Protein 3IRP (pdb70)

Solvent-accessible surface area: 19214 Å² total; per-residue (Å²): 118,68,97,43,125,63,0,28,128,41,3,112,6,90,20,49,25,41,17,45,27,28,0,114,168,134,100,24,0,38,10,60,129,76,2,49,0,57,0,80,1,79,5,51,8,71,92,60,1,74,24,3,2,50,0,28,0,58,1,27,126,35,0,4,1,20,41,12,60,80,96,35,40,7,108,30,4,91,37,115,125,37,47,2,6,0,48,8,43,36,63,88,96,85,14,27,0,87,1,19,3,2,37,18,11,82,94,85,113,104,10,149,29,76,29,60,17,76,0,25,2,54,12,87,80,0,28,67,31,144,50,63,5,71,1,32,5,36,0,0,44,45,119,61,88,83,107,5,51,0,20,2,36,24,115,101,38,13,6,5,6,11,11,12,44,3,24,51,80,59,0,4,0,0,0,0,0,0,13,55,60,26,111,1,38,29,0,96,0,92,0,22,26,118,4,3,81,3,82,28,66,117,26,6,48,1,9,87,0,125,79,68,102,47,9,52,31,0,2,6,8,59,23,98,107,17,95,43,42,193,145,40,149,16,114,43,47,132,90,6,5,0,38,0,44,25,26,112,8,13,69,44,0,14,0,0,57,0,52,0,44,4,50,94,137,46,76,20,115,0,26,2,81,0,48,0,34,6,16,29,101,154,124,109,148,35,77,115,54,44,56,9,74,21,114,8,42,50,45,89,16,16,13,67,6,2,5,10,8,44,0,2,58,2,128,84,84,45,0,32,50,84,30,82,143,5,43,1,56,53,12,43,0,10,1,2,8,87,53,13,0,62,16,25,23,27,79,4,73,155,72,0,89,10,89,13,104,75,21,27,40,29,89,16,18,0,24,3,70,36,39,175,47,78,56,19,9,101,32,94,48,49,91,101,92,97,2,0,19,2,56,137,53,145,57,86,64,3,4,109,10,76,3,110,26,38,115,120,107,79,16,9,0,0,2,16,79,136

B-factor: mean 11.66, std 6.77, range [3.18, 52.58]

Nearest PDB structures (foldseek):
  3irp-assembly1_X  TM=1.002E+00  e=0.000E+00  Staphylococcus saprophyticus subsp. saprophyticus ATCC 15305 = NCTC 7292
  3is0-assembly1_X  TM=9.645E-01  e=7.278E-85  Staphylococcus saprophyticus subsp. saprophyticus ATCC 15305 = NCTC 7292
  3is1-assembly1_X  TM=9.670E-01  e=1.333E-84  Staphylococcus saprophyticus subsp. saprophyticus ATCC 15305 = NCTC 7292
  6lxh-assembly1_C  TM=8.640E-01  e=2.102E-34  Staphylococcus aureus
  6lxh-assembly1_B  TM=8.469E-01  e=6.251E-34  Staphylococcus aureus

Sequence (418 aa):
AQSGRNVNHLVFANTSYEILGGGKKYNQVFMTMDGKLKIKIDYTVDDSVVEGDYFTVDFGKYIHPGTSSRKPYRVNNIHDANGRTIAIGSYDDSATNTAKYTFTNYVDIYNNVRGSFSLLSWPFKELVTTDKQSVPVGITVAGEDYTQNVIFNYGNRRTVPVISDINYLTKDFAEFTTYINQNRAFNTGSKVRRLSSGQGFKFTSPDDEIEEVYKVLNNSQFRDSFSPDYANLTQVRNPKIIINSDGSATVDLGDIGTLGYIIRSKPNTLPDFSGIGVLKSEYTFTNNKNQRDTRAHASSIQFVRAELAGFGGFGGYVWFDKNNDGVQNDSSNAAAAGITVNLLDPTGIRLATTTTDITGHYNFDNLTNGNYLVEFVMPEGYIPTQANSTVDDKDSDVVFENGRYIAHVTIKDADNMTIDAGLVSD

Structure (mmCIF, N/CA/C/O backbone):
data_3IRP
#
_entry.id   3IRP
#
_cell.length_a   37.935
_cell.length_b   126.926
_cell.length_c   45.830
_cell.angle_alpha   90.00
_cell.angle_beta   96.75
_cell.angle_gamma   90.00
#
_symmetry.space_group_name_H-M   'P 1 21 1'
#
loop_
_entity.id
_entity.type
_entity.pdbx_description
1 polymer 'Uro-adherence factor A'
2 non-polymer GLYCEROL
3 non-polymer 'POTASSIUM ION'
4 water water
#
loop_
_atom_site.group_PDB
_atom_site.id
_atom_site.type_symbol
_atom_site.label_atom_id
_atom_site.label_alt_id
_atom_site.label_comp_id
_atom_site.label_asym_id
_atom_site.label_entity_id
_atom_site.label_seq_id
_atom_site.pdbx_PDB_ins_code
_atom_site.Cartn_x
_atom_site.Cartn_y
_atom_site.Cartn_z
_atom_site.occupancy
_atom_site.B_iso_or_equiv
_atom_site.auth_seq_id
_atom_site.auth_comp_id
_atom_site.auth_asym_id
_atom_site.auth_atom_id
_atom_site.pdbx_PDB_model_num
ATOM 1 N N . ALA A 1 2 ? -12.703 -13.899 13.272 1.00 22.49 392 ALA X N 1
ATOM 2 C CA . ALA A 1 2 ? -12.127 -13.510 14.593 1.00 22.34 392 ALA X CA 1
ATOM 3 C C . ALA A 1 2 ? -13.028 -13.935 15.739 1.00 22.16 392 ALA X C 1
ATOM 4 O O . ALA A 1 2 ? -14.256 -13.941 15.613 1.00 21.87 392 ALA X O 1
ATOM 6 N N . GLN A 1 3 ? -12.394 -14.294 16.851 1.00 21.80 393 GLN X N 1
ATOM 7 C CA . GLN A 1 3 ? -13.070 -14.657 18.090 1.00 21.91 393 GLN X CA 1
ATOM 8 C C . GLN A 1 3 ? -13.785 -13.447 18.704 1.00 21.46 393 GLN X C 1
ATOM 9 O O . GLN A 1 3 ? -13.145 -12.441 19.010 1.00 21.86 393 GLN X O 1
ATOM 15 N N . SER A 1 4 ? -15.105 -13.555 18.873 1.00 20.80 394 SER X N 1
ATOM 16 C CA . SER A 1 4 ? -15.894 -12.528 19.564 1.00 20.04 394 SER X CA 1
ATOM 17 C C . SER A 1 4 ? -15.667 -12.630 21.067 1.00 18.88 394 SER X C 1
ATOM 18 O O . SER A 1 4 ? -15.259 -13.675 21.569 1.00 19.12 394 SER X O 1
ATOM 21 N N . GLY A 1 5 ? -15.949 -11.547 21.784 1.00 17.24 395 GLY X N 1
ATOM 22 C CA . GLY A 1 5 ? -15.895 -11.564 23.244 1.00 14.88 395 GLY X CA 1
ATOM 23 C C . GLY A 1 5 ? -16.299 -10.232 23.820 1.00 13.34 395 GLY X C 1
ATOM 24 O O . GLY A 1 5 ? -16.527 -9.279 23.080 1.00 13.70 395 GLY X O 1
ATOM 25 N N . ARG A 1 6 ? -16.386 -10.155 25.144 1.00 11.52 396 ARG X N 1
ATOM 26 C CA . ARG A 1 6 ? -16.721 -8.876 25.765 1.00 10.84 396 ARG X CA 1
ATOM 27 C C . ARG A 1 6 ? -15.617 -8.336 26.656 1.00 9.19 396 ARG X C 1
ATOM 28 O O . ARG A 1 6 ? -14.715 -9.065 27.064 1.00 8.30 396 ARG X O 1
ATOM 36 N N . ASN A 1 7 ? -15.696 -7.044 26.941 1.00 7.92 397 ASN X N 1
ATOM 37 C CA . ASN A 1 7 ? -14.841 -6.427 27.939 1.00 7.20 397 ASN X CA 1
ATOM 38 C C . ASN A 1 7 ? -15.193 -6.982 29.314 1.00 7.38 397 ASN X C 1
ATOM 39 O O . ASN A 1 7 ? -16.332 -6.821 29.781 1.00 8.06 397 ASN X O 1
ATOM 44 N N . VAL A 1 8 ? -14.224 -7.647 29.941 1.00 6.39 398 VAL X N 1
ATOM 45 C CA . VAL A 1 8 ? -14.432 -8.228 31.265 1.00 5.53 398 VAL X CA 1
ATOM 46 C C . VAL A 1 8 ? -13.522 -7.609 32.322 1.00 5.61 398 VAL X C 1
ATOM 47 O O . VAL A 1 8 ? -13.126 -8.259 33.297 1.00 5.63 398 VAL X O 1
ATOM 51 N N . ASN A 1 9 ? -13.217 -6.320 32.147 1.00 5.67 399 ASN X N 1
ATOM 52 C CA . ASN A 1 9 ? -12.545 -5.588 33.210 1.00 6.07 399 ASN X CA 1
ATOM 53 C C . ASN A 1 9 ? -13.231 -5.790 34.566 1.00 6.20 399 ASN X C 1
ATOM 54 O O . ASN A 1 9 ? -12.556 -5.840 35.600 1.00 6.82 399 ASN X O 1
ATOM 59 N N . HIS A 1 10 ? -14.563 -5.893 34.566 1.00 6.68 400 HIS X N 1
ATOM 60 C CA . HIS A 1 10 ? -15.314 -6.071 35.819 1.00 7.07 400 HIS X CA 1
ATOM 61 C C . HIS A 1 10 ? -15.169 -7.464 36.452 1.00 7.42 400 HIS X C 1
ATOM 62 O O . HIS A 1 10 ? -15.577 -7.665 37.594 1.00 8.78 400 HIS X O 1
ATOM 69 N N . LEU A 1 11 ? -14.570 -8.408 35.717 1.00 6.74 401 LEU X N 1
ATOM 70 C CA . LEU A 1 11 ? -14.382 -9.789 36.192 1.00 6.28 401 LEU X CA 1
ATOM 71 C C . LEU A 1 11 ? -12.916 -10.147 36.411 1.00 6.73 401 LEU X C 1
ATOM 72 O O . LEU A 1 11 ? -12.595 -11.277 36.798 1.00 7.51 401 LEU X O 1
ATOM 77 N N . VAL A 1 12 ? -12.030 -9.191 36.140 1.00 6.40 402 VAL X N 1
ATOM 78 C CA . VAL A 1 12 ? -10.591 -9.386 36.314 1.00 6.21 402 VAL X CA 1
ATOM 79 C C . VAL A 1 12 ? -10.163 -8.363 37.341 1.00 6.73 402 VAL X C 1
ATOM 80 O O . VAL A 1 12 ? -10.453 -7.186 37.164 1.00 6.85 402 VAL X O 1
ATOM 84 N N . PHE A 1 13 ? -9.524 -8.798 38.423 1.00 6.93 403 PHE X N 1
ATOM 85 C CA . PHE A 1 13 ? -9.054 -7.845 39.429 1.00 7.43 403 PHE X CA 1
ATOM 86 C C . PHE A 1 13 ? -7.545 -7.738 39.378 1.00 7.77 403 PHE X C 1
ATOM 87 O O . PHE A 1 13 ? -6.848 -8.750 39.449 1.00 8.51 403 PHE X O 1
ATOM 95 N N . ALA A 1 14 ? -7.045 -6.508 39.274 1.00 7.94 404 ALA X N 1
ATOM 96 C CA . ALA A 1 14 ? -5.605 -6.281 39.173 1.00 8.28 404 ALA X CA 1
ATOM 97 C C . ALA A 1 14 ? -5.029 -5.449 40.309 1.00 8.77 404 ALA X C 1
ATOM 98 O O . ALA A 1 14 ? -5.569 -4.395 40.657 1.00 10.41 404 ALA X O 1
ATOM 100 N N . ASN A 1 15 ? -3.932 -5.950 40.876 1.00 8.79 405 ASN X N 1
ATOM 101 C CA . ASN A 1 15 ? -3.087 -5.198 41.802 1.00 9.87 405 ASN X CA 1
ATOM 102 C C . ASN A 1 15 ? -1.796 -4.846 41.088 1.00 9.80 405 ASN X C 1
ATOM 103 O O . ASN A 1 15 ? -1.119 -5.727 40.545 1.00 10.17 405 ASN X O 1
ATOM 108 N N . THR A 1 16 ? -1.458 -3.559 41.098 1.00 9.08 406 THR X N 1
ATOM 109 C CA . THR A 1 16 ? -0.355 -3.031 40.308 1.00 9.29 406 THR X CA 1
ATOM 110 C C . THR A 1 16 ? 0.671 -2.332 41.190 1.00 9.10 406 THR X C 1
ATOM 111 O O . THR A 1 16 ? 0.321 -1.622 42.138 1.00 9.56 406 THR X O 1
ATOM 115 N N . SER A 1 17 ? 1.942 -2.549 40.865 1.00 9.10 407 SER X N 1
ATOM 116 C CA . SER A 1 17 ? 3.011 -1.727 41.429 1.00 9.23 407 SER X CA 1
ATOM 117 C C . SER A 1 17 ? 4.041 -1.388 40.356 1.00 9.10 407 SER X C 1
ATOM 118 O O . SER A 1 17 ? 4.047 -1.988 39.283 1.00 9.06 407 SER X O 1
ATOM 121 N N . TYR A 1 18 ? 4.876 -0.391 40.645 1.00 8.99 408 TYR X N 1
ATOM 122 C CA . TYR A 1 18 ? 5.975 -0.023 39.759 1.00 9.03 408 TYR X CA 1
ATOM 123 C C . TYR A 1 18 ? 7.326 -0.325 40.391 1.00 9.30 408 TYR X C 1
ATOM 124 O O . TYR A 1 18 ? 7.479 -0.302 41.621 1.00 9.56 408 TYR X O 1
ATOM 133 N N . GLU A 1 19 ? 8.306 -0.569 39.528 1.00 9.12 409 GLU X N 1
ATOM 134 C CA . GLU A 1 19 ? 9.696 -0.713 39.929 1.00 9.36 409 GLU X CA 1
ATOM 135 C C . GLU A 1 19 ? 10.586 0.031 38.943 1.00 9.02 409 GLU X C 1
ATOM 136 O O . GLU A 1 19 ? 10.551 -0.207 37.736 1.00 9.55 409 GLU X O 1
ATOM 142 N N . ILE A 1 20 ? 11.391 0.941 39.464 1.00 8.58 410 ILE X N 1
ATOM 143 C CA . ILE A 1 20 ? 12.343 1.649 38.622 1.00 8.67 410 ILE X CA 1
ATOM 144 C C . ILE A 1 20 ? 13.539 0.747 38.373 1.00 8.98 410 ILE X C 1
ATOM 145 O O . ILE A 1 20 ? 14.124 0.207 39.321 1.00 9.82 410 ILE X O 1
ATOM 150 N N . LEU A 1 21 ? 13.877 0.565 37.099 1.00 8.97 411 LEU X N 1
ATOM 151 C CA . LEU A 1 21 ? 15.055 -0.209 36.717 1.00 9.12 411 LEU X CA 1
ATOM 152 C C . LEU A 1 21 ? 16.188 0.702 36.274 1.00 9.54 411 LEU X C 1
ATOM 153 O O . LEU A 1 21 ? 15.949 1.812 35.795 1.00 9.00 411 LEU X O 1
ATOM 158 N N . GLY A 1 22 ? 17.417 0.219 36.429 1.00 10.24 412 GLY X N 1
ATOM 159 C CA . GLY A 1 22 ? 18.579 0.917 35.897 1.00 10.58 412 GLY X CA 1
ATOM 160 C C . GLY A 1 22 ? 19.355 1.703 36.933 1.00 10.84 412 GLY X C 1
ATOM 161 O O . GLY A 1 22 ? 19.077 1.629 38.129 1.00 11.17 412 GLY X O 1
ATOM 162 N N . GLY A 1 23 ? 20.324 2.471 36.442 1.00 10.91 413 GLY X N 1
ATOM 163 C CA . GLY A 1 23 ? 21.301 3.161 37.280 1.00 10.65 413 GLY X CA 1
ATOM 164 C C . GLY A 1 23 ? 20.757 4.219 38.213 1.00 10.63 413 GLY X C 1
ATOM 165 O O . GLY A 1 23 ? 21.425 4.601 39.178 1.00 11.42 413 GLY X O 1
ATOM 166 N N . GLY A 1 24 ? 19.538 4.678 37.948 1.00 10.01 414 GLY X N 1
ATOM 167 C CA . GLY A 1 24 ? 18.921 5.691 38.801 1.00 9.92 414 GLY X CA 1
ATOM 168 C C . GLY A 1 24 ? 18.065 5.124 39.919 1.00 9.86 414 GLY X C 1
ATOM 169 O O . GLY A 1 24 ? 17.499 5.888 40.697 1.00 9.76 414 GLY X O 1
ATOM 170 N N . LYS A 1 25 ? 17.960 3.796 40.008 1.00 10.37 415 LYS X N 1
ATOM 171 C CA . LYS A 1 25 ? 17.096 3.179 41.026 1.00 11.20 415 LYS X CA 1
ATOM 172 C C . LYS A 1 25 ? 17.442 3.670 42.432 1.00 10.87 415 LYS X C 1
ATOM 173 O O . LYS A 1 25 ? 16.550 4.008 43.206 1.00 10.74 415 LYS X O 1
ATOM 179 N N . LYS A 1 26 ? 18.735 3.741 42.740 1.00 10.40 416 LYS X N 1
ATOM 180 C CA . LYS A 1 26 ? 19.197 4.192 44.065 1.00 10.33 416 LYS X CA 1
ATOM 181 C C . LYS A 1 26 ? 18.873 5.667 44.346 1.00 9.87 416 LYS X C 1
ATOM 182 O O . LYS A 1 26 ? 18.978 6.120 45.499 1.00 10.33 416 LYS X O 1
ATOM 188 N N . TYR A 1 27 ? 18.492 6.403 43.295 1.00 9.21 417 TYR X N 1
ATOM 189 C CA . TYR A 1 27 ? 18.072 7.802 43.412 1.00 9.22 417 TYR X CA 1
ATOM 190 C C . TYR A 1 27 ? 16.577 7.972 43.136 1.00 9.24 417 TYR X C 1
ATOM 191 O O . TYR A 1 27 ? 16.093 9.102 42.995 1.00 9.14 417 TYR X O 1
ATOM 200 N N . ASN A 1 28 ? 15.858 6.849 43.058 1.00 8.89 418 ASN X N 1
ATOM 201 C CA . ASN A 1 28 ? 14.423 6.845 42.737 1.00 9.25 418 ASN X CA 1
ATOM 202 C C . ASN A 1 28 ? 14.128 7.615 41.436 1.00 8.43 418 ASN X C 1
ATOM 203 O O . ASN A 1 28 ? 13.165 8.376 41.358 1.00 8.51 418 ASN X O 1
ATOM 208 N N . GLN A 1 29 ? 14.981 7.433 40.427 1.00 7.60 419 GLN X N 1
ATOM 209 C CA . GLN A 1 29 ? 14.815 8.104 39.140 1.00 7.61 419 GLN X CA 1
ATOM 210 C C . GLN A 1 29 ? 15.011 7.118 38.004 1.00 6.96 419 GLN X C 1
ATOM 211 O O . GLN A 1 29 ? 15.846 6.212 38.088 1.00 6.81 419 GLN X O 1
ATOM 217 N N . VAL A 1 30 ? 14.239 7.317 36.935 1.00 6.94 420 VAL X N 1
ATOM 218 C CA . VAL A 1 30 ? 14.438 6.574 35.699 1.00 7.08 420 VAL X CA 1
ATOM 219 C C . VAL A 1 30 ? 15.498 7.303 34.888 1.00 7.34 420 VAL X C 1
ATOM 220 O O . VAL A 1 30 ? 15.248 8.404 34.389 1.00 7.75 420 VAL X O 1
ATOM 224 N N . PHE A 1 31 ? 16.679 6.696 34.796 1.00 7.73 421 PHE X N 1
ATOM 225 C CA . PHE A 1 31 ? 17.813 7.291 34.078 1.00 7.71 421 PHE X CA 1
ATOM 226 C C . PHE A 1 31 ? 17.691 6.897 32.613 1.00 7.85 421 PHE X C 1
ATOM 227 O O . PHE A 1 31 ? 18.165 5.839 32.187 1.00 7.94 421 PHE X O 1
ATOM 235 N N . MET A 1 32 ? 17.051 7.778 31.855 1.00 7.61 422 MET X N 1
ATOM 236 C CA . MET A 1 32 ? 16.631 7.506 30.481 1.00 8.30 422 MET X CA 1
ATOM 237 C C . MET A 1 32 ? 17.737 7.318 29.462 1.00 9.54 422 MET X C 1
ATOM 238 O O . MET A 1 32 ? 17.501 6.746 28.401 1.00 9.97 422 MET X O 1
ATOM 243 N N . THR A 1 33 ? 18.930 7.836 29.748 1.00 10.61 423 THR X N 1
ATOM 244 C CA . THR A 1 33 ? 20.035 7.689 28.791 1.00 12.16 423 THR X CA 1
ATOM 245 C C . THR A 1 33 ? 21.126 6.773 29.303 1.00 13.55 423 THR X C 1
ATOM 246 O O . THR A 1 33 ? 22.231 6.720 28.735 1.00 14.77 423 THR X O 1
ATOM 250 N N . MET A 1 34 ? 20.824 6.056 30.382 1.00 14.51 424 MET X N 1
ATOM 251 C CA . MET A 1 34 ? 21.677 4.980 30.825 1.00 15.88 424 MET X CA 1
ATOM 252 C C . MET A 1 34 ? 20.970 3.663 30.476 1.00 15.56 424 MET X C 1
ATOM 253 O O . MET A 1 34 ? 21.005 3.221 29.318 1.00 16.69 424 MET X O 1
ATOM 258 N N . ASP A 1 35 ? 20.303 3.078 31.460 1.00 14.33 425 ASP X N 1
ATOM 259 C CA . ASP A 1 35 ? 19.622 1.793 31.321 1.00 13.42 425 ASP X CA 1
ATOM 260 C C . ASP A 1 35 ? 18.243 1.823 31.981 1.00 12.25 425 ASP X C 1
ATOM 261 O O . ASP A 1 35 ? 17.667 0.778 32.295 1.00 12.23 425 ASP X O 1
ATOM 266 N N . GLY A 1 36 ? 17.721 3.029 32.188 1.00 11.15 426 GLY X N 1
ATOM 267 C CA . GLY A 1 36 ? 16.488 3.209 32.936 1.00 9.85 426 GLY X CA 1
ATOM 268 C C . GLY A 1 36 ? 15.227 2.864 32.161 1.00 9.72 426 GLY X C 1
ATOM 269 O O . GLY A 1 36 ? 15.126 3.108 30.963 1.00 9.28 426 GLY X O 1
ATOM 270 N N . LYS A 1 37 ? 14.269 2.297 32.881 1.00 9.56 427 LYS X N 1
ATOM 271 C CA . LYS A 1 37 ? 12.902 2.128 32.391 1.00 9.30 427 LYS X CA 1
ATOM 272 C C . LYS A 1 37 ? 12.012 1.910 33.601 1.00 8.22 427 LYS X C 1
ATOM 273 O O . LYS A 1 37 ? 12.500 1.704 34.721 1.00 8.34 427 LYS X O 1
ATOM 279 N N . LEU A 1 38 ? 10.708 1.985 33.376 1.00 6.95 428 LEU X N 1
ATOM 280 C CA . LEU A 1 38 ? 9.745 1.776 34.434 1.00 6.96 428 LEU X CA 1
ATOM 281 C C . LEU A 1 38 ? 9.098 0.414 34.249 1.00 7.16 428 LEU X C 1
ATOM 282 O O . LEU A 1 38 ? 8.423 0.176 33.246 1.00 6.78 428 LEU X O 1
ATOM 287 N N . LYS A 1 39 ? 9.323 -0.480 35.208 1.00 6.91 429 LYS X N 1
ATOM 288 C CA . LYS A 1 39 ? 8.694 -1.798 35.181 1.00 7.47 429 LYS X CA 1
ATOM 289 C C . LYS A 1 39 ? 7.340 -1.752 35.885 1.00 8.34 429 LYS X C 1
ATOM 290 O O . LYS A 1 39 ? 7.226 -1.261 37.008 1.00 8.66 429 LYS X O 1
ATOM 296 N N . ILE A 1 40 ? 6.316 -2.256 35.201 1.00 8.32 430 ILE X N 1
ATOM 297 C CA . ILE A 1 40 ? 4.959 -2.331 35.740 1.00 8.27 430 ILE X CA 1
ATOM 298 C C . ILE A 1 40 ? 4.686 -3.792 36.075 1.00 8.64 430 ILE X C 1
ATOM 299 O O . ILE A 1 40 ? 4.803 -4.658 35.212 1.00 8.67 430 ILE X O 1
ATOM 304 N N . LYS A 1 41 ? 4.332 -4.044 37.329 1.00 8.78 431 LYS X N 1
ATOM 305 C CA . LYS A 1 41 ? 4.144 -5.405 37.827 1.00 10.00 431 LYS X CA 1
ATOM 306 C C . LYS A 1 41 ? 2.680 -5.586 38.190 1.00 9.38 431 LYS X C 1
ATOM 307 O O . LYS A 1 41 ? 2.133 -4.820 38.983 1.00 9.70 431 LYS X O 1
ATOM 313 N N . ILE A 1 42 ? 2.049 -6.586 37.577 1.00 9.37 432 ILE X N 1
ATOM 314 C CA . ILE A 1 42 ? 0.610 -6.799 37.727 1.00 9.18 432 ILE X CA 1
ATOM 315 C C . ILE A 1 42 ? 0.311 -8.200 38.250 1.00 9.44 432 ILE X C 1
ATOM 316 O O . ILE A 1 42 ? 0.743 -9.192 37.660 1.00 10.25 432 ILE X O 1
ATOM 321 N N . ASP A 1 43 ? -0.424 -8.254 39.360 1.00 9.39 433 ASP X N 1
ATOM 322 C CA . ASP A 1 43 ? -1.026 -9.490 39.860 1.00 9.79 433 ASP X CA 1
ATOM 323 C C . ASP A 1 43 ? -2.506 -9.444 39.509 1.00 8.94 433 ASP X C 1
ATOM 324 O O . ASP A 1 43 ? -3.192 -8.470 39.832 1.00 9.01 433 ASP X O 1
ATOM 329 N N . TYR A 1 44 ? -3.013 -10.512 38.897 1.00 8.22 434 TYR X N 1
ATOM 330 C CA . TYR A 1 44 ? -4.396 -10.508 38.409 1.00 7.74 434 TYR X CA 1
ATOM 331 C C . TYR A 1 44 ? -5.139 -11.789 38.781 1.00 7.53 434 TYR X C 1
ATOM 332 O O . TYR A 1 44 ? -4.531 -12.855 38.946 1.00 7.96 434 TYR X O 1
ATOM 341 N N . THR A 1 45 ? -6.457 -11.663 38.897 1.00 6.99 435 THR X N 1
ATOM 342 C CA . THR A 1 45 ? -7.358 -12.800 39.085 1.00 6.94 435 THR X CA 1
ATOM 343 C C . THR A 1 45 ? -8.460 -12.695 38.047 1.00 6.83 435 THR X C 1
ATOM 344 O O . THR A 1 45 ? -8.818 -11.592 37.629 1.00 7.31 435 THR X O 1
ATOM 348 N N . VAL A 1 46 ? -8.982 -13.839 37.622 1.00 6.22 436 VAL X N 1
ATOM 349 C CA . VAL A 1 46 ? -9.982 -13.905 36.557 1.00 6.46 436 VAL X CA 1
ATOM 350 C C . VAL A 1 46 ? -11.158 -14.755 37.035 1.00 6.48 436 VAL X C 1
ATOM 351 O O . VAL A 1 46 ? -10.980 -15.912 37.418 1.00 6.98 436 VAL X O 1
ATOM 355 N N . ASP A 1 47 ? -12.361 -14.191 37.019 1.00 6.36 437 ASP X N 1
ATOM 356 C CA . ASP A 1 47 ? -13.535 -14.970 37.422 1.00 6.66 437 ASP X CA 1
ATOM 357 C C . ASP A 1 47 ? -13.783 -16.147 36.487 1.00 6.89 437 ASP X C 1
ATOM 358 O O . ASP A 1 47 ? -13.492 -16.063 35.299 1.00 6.98 437 ASP X O 1
ATOM 363 N N . ASP A 1 48 ? -14.352 -17.221 37.025 1.00 6.50 438 ASP X N 1
ATOM 364 C CA . ASP A 1 48 ? -14.596 -18.416 36.230 1.00 6.55 438 ASP X CA 1
ATOM 365 C C . ASP A 1 48 ? -15.552 -18.162 35.069 1.00 6.94 438 ASP X C 1
ATOM 366 O O . ASP A 1 48 ? -15.532 -18.926 34.097 1.00 6.79 438 ASP X O 1
ATOM 371 N N . SER A 1 49 ? -16.386 -17.118 35.167 1.00 6.37 439 SER X N 1
ATOM 372 C CA . SER A 1 49 ? -17.389 -16.824 34.132 1.00 6.70 439 SER X CA 1
ATOM 373 C C . SER A 1 49 ? -16.786 -16.204 32.869 1.00 6.78 439 SER X C 1
ATOM 374 O O . SER A 1 49 ? -17.482 -16.051 31.855 1.00 7.62 439 SER X O 1
ATOM 377 N N . VAL A 1 50 ? -15.501 -15.850 32.938 1.00 6.14 440 VAL X N 1
ATOM 378 C CA . VAL A 1 50 ? -14.782 -15.334 31.765 1.00 5.90 440 VAL X CA 1
ATOM 379 C C . VAL A 1 50 ? -14.558 -16.475 30.781 1.00 6.24 440 VAL X C 1
ATOM 380 O O . VAL A 1 50 ? -14.199 -17.588 31.194 1.00 7.00 440 VAL X O 1
ATOM 384 N N . VAL A 1 51 ? -14.781 -16.199 29.493 1.00 6.30 441 VAL X N 1
ATOM 385 C CA . VAL A 1 51 ? -14.656 -17.213 28.442 1.00 6.50 441 VAL X CA 1
ATOM 386 C C . VAL A 1 51 ? -13.678 -16.800 27.340 1.00 6.11 441 VAL X C 1
ATOM 387 O O . VAL A 1 51 ? -13.277 -15.631 27.247 1.00 6.00 441 VAL X O 1
ATOM 391 N N . GLU A 1 52 ? -13.304 -17.762 26.498 1.00 6.12 442 GLU X N 1
ATOM 392 C CA . GLU A 1 52 ? -12.444 -17.490 25.357 1.00 6.33 442 GLU X CA 1
ATOM 393 C C . GLU A 1 52 ? -12.976 -16.311 24.548 1.00 6.28 442 GLU X C 1
ATOM 394 O O . GLU A 1 52 ? -14.154 -16.276 24.193 1.00 6.65 442 GLU X O 1
ATOM 400 N N . GLY A 1 53 ? -12.104 -15.339 24.278 1.00 5.93 443 GLY X N 1
ATOM 401 C CA . GLY A 1 53 ? -12.495 -14.170 23.497 1.00 5.96 443 GLY X CA 1
ATOM 402 C C . GLY A 1 53 ? -12.796 -12.936 24.326 1.00 5.93 443 GLY X C 1
ATOM 403 O O . GLY A 1 53 ? -12.684 -11.810 23.829 1.00 6.87 443 GLY X O 1
ATOM 404 N N . ASP A 1 54 ? -13.201 -13.132 25.580 1.00 5.47 444 ASP X N 1
ATOM 405 C CA . ASP A 1 54 ? -13.328 -12.005 26.495 1.00 5.79 444 ASP X CA 1
ATOM 406 C C . ASP A 1 54 ? -11.946 -11.387 26.685 1.00 5.39 444 ASP X C 1
ATOM 407 O O . ASP A 1 54 ? -10.930 -12.052 26.459 1.00 5.47 444 ASP X O 1
ATOM 412 N N . TYR A 1 55 ? -11.902 -10.135 27.126 1.00 5.32 445 TYR X N 1
ATOM 413 C CA . TYR A 1 55 ? -10.635 -9.435 27.251 1.00 4.96 445 TYR X CA 1
ATOM 414 C C . TYR A 1 55 ? -10.661 -8.416 28.366 1.00 4.75 445 TYR X C 1
ATOM 415 O O . TYR A 1 55 ? -11.719 -7.903 28.723 1.00 5.10 445 TYR X O 1
ATOM 424 N N . PHE A 1 56 ? -9.481 -8.104 28.891 1.00 4.96 446 PHE X N 1
ATOM 425 C CA . PHE A 1 56 ? -9.331 -6.939 29.746 1.00 5.28 446 PHE X CA 1
ATOM 426 C C . PHE A 1 56 ? -8.390 -5.949 29.078 1.00 5.58 446 PHE X C 1
ATOM 427 O O . PHE A 1 56 ? -7.727 -6.270 28.093 1.00 5.76 446 PHE X O 1
ATOM 435 N N . THR A 1 57 ? -8.374 -4.725 29.590 1.00 5.61 447 THR X N 1
ATOM 436 C CA . THR A 1 57 ? -7.554 -3.691 28.993 1.00 5.91 447 THR X CA 1
ATOM 437 C C . THR A 1 57 ? -6.604 -3.094 30.008 1.00 6.26 447 THR X C 1
ATOM 438 O O . THR A 1 57 ? -6.847 -3.152 31.215 1.00 6.38 447 THR X O 1
ATOM 442 N N . VAL A 1 58 ? -5.516 -2.523 29.498 1.00 6.14 448 VAL X N 1
ATOM 443 C CA . VAL A 1 58 ? -4.634 -1.698 30.304 1.00 6.24 448 VAL X CA 1
ATOM 444 C C . VAL A 1 58 ? -4.518 -0.346 29.615 1.00 6.26 448 VAL X C 1
ATOM 445 O O . VAL A 1 58 ? -4.057 -0.264 28.488 1.00 6.17 448 VAL X O 1
ATOM 449 N N . ASP A 1 59 ? -4.973 0.701 30.300 1.00 5.77 449 ASP X N 1
ATOM 450 C CA . ASP A 1 59 ? -4.900 2.065 29.797 1.00 6.08 449 ASP X CA 1
ATOM 451 C C . ASP A 1 59 ? -3.651 2.700 30.388 1.00 6.06 449 ASP X C 1
ATOM 452 O O . ASP A 1 59 ? -3.575 2.881 31.603 1.00 6.48 449 ASP X O 1
ATOM 457 N N . PHE A 1 60 ? -2.665 2.995 29.540 1.00 6.47 450 PHE X N 1
ATOM 458 C CA . PHE A 1 60 ? -1.382 3.527 30.018 1.00 6.47 450 PHE X CA 1
ATOM 459 C C . PHE A 1 60 ? -1.417 5.014 30.330 1.00 7.13 450 PHE X C 1
ATOM 460 O O . PHE A 1 60 ? -0.428 5.573 30.814 1.00 7.82 450 PHE X O 1
ATOM 468 N N . GLY A 1 61 ? -2.564 5.639 30.084 1.00 7.10 451 GLY X N 1
ATOM 469 C CA . GLY A 1 61 ? -2.788 7.007 30.538 1.00 7.28 451 GLY X CA 1
ATOM 470 C C . GLY A 1 61 ? -2.040 8.064 29.758 1.00 7.52 451 GLY X C 1
ATOM 471 O O . GLY A 1 61 ? -1.809 7.939 28.557 1.00 7.69 451 GLY X O 1
ATOM 472 N N . LYS A 1 62 ? -1.675 9.130 30.462 1.00 7.63 452 LYS X N 1
ATOM 473 C CA . LYS A 1 62 ? -1.163 10.332 29.814 1.00 8.63 452 LYS X CA 1
ATOM 474 C C . LYS A 1 62 ? 0.335 10.318 29.505 1.00 8.16 452 LYS X C 1
ATOM 475 O O . LYS A 1 62 ? 0.768 10.913 28.503 1.00 8.63 452 LYS X O 1
ATOM 481 N N . TYR A 1 63 ? 1.117 9.656 30.355 1.00 7.50 453 TYR X N 1
ATOM 482 C CA . TYR A 1 63 ? 2.554 9.917 30.413 1.00 7.54 453 TYR X CA 1
ATOM 483 C C . TYR A 1 63 ? 3.487 8.832 29.921 1.00 6.99 453 TYR X C 1
ATOM 484 O O . TYR A 1 63 ? 4.644 9.117 29.629 1.00 6.82 453 TYR X O 1
ATOM 493 N N . ILE A 1 64 ? 3.008 7.590 29.873 1.00 5.67 454 ILE X N 1
ATOM 494 C CA . ILE A 1 64 ? 3.862 6.465 29.498 1.00 6.08 454 ILE X CA 1
ATOM 495 C C . ILE A 1 64 ? 3.204 5.592 28.435 1.00 5.70 454 ILE X C 1
ATOM 496 O O . ILE A 1 64 ? 1.983 5.637 28.232 1.00 6.20 454 ILE X O 1
ATOM 501 N N . HIS A 1 65 ? 4.040 4.790 27.783 1.00 5.69 455 HIS X N 1
ATOM 502 C CA . HIS A 1 65 ? 3.602 3.773 26.835 1.00 5.73 455 HIS X CA 1
ATOM 503 C C . HIS A 1 65 ? 4.358 2.477 27.141 1.00 5.81 455 HIS X C 1
ATOM 504 O O . HIS A 1 65 ? 5.454 2.503 27.696 1.00 6.27 455 HIS X O 1
ATOM 511 N N . PRO A 1 66 ? 3.801 1.326 26.737 1.00 5.45 456 PRO X N 1
ATOM 512 C CA . PRO A 1 66 ? 4.560 0.094 26.883 1.00 5.68 456 PRO X CA 1
ATOM 513 C C . PRO A 1 66 ? 5.741 0.084 25.919 1.00 6.28 456 PRO X C 1
ATOM 514 O O . PRO A 1 66 ? 5.716 0.759 24.888 1.00 6.94 456 PRO X O 1
ATOM 518 N N . GLY A 1 67 ? 6.769 -0.674 26.267 1.00 6.50 457 GLY X N 1
ATOM 519 C CA . GLY A 1 67 ? 7.974 -0.729 25.461 1.00 7.34 457 GLY X CA 1
ATOM 520 C C . GLY A 1 67 ? 8.918 0.417 25.759 1.00 7.30 457 GLY X C 1
ATOM 521 O O . GLY A 1 67 ? 8.672 1.248 26.656 1.00 8.06 457 GLY X O 1
ATOM 522 N N . THR A 1 68 ? 10.015 0.461 25.009 1.00 7.61 458 THR X N 1
ATOM 523 C CA . THR A 1 68 ? 11.028 1.468 25.243 1.00 7.60 458 THR X CA 1
ATOM 524 C C . THR A 1 68 ? 11.344 2.226 23.957 1.00 7.42 458 THR X C 1
ATOM 525 O O . THR A 1 68 ? 10.541 3.059 23.532 1.00 7.35 458 THR X O 1
ATOM 529 N N . SER A 1 69 ? 12.476 1.925 23.327 1.00 8.00 459 SER X N 1
ATOM 530 C CA A SER A 1 69 ? 12.955 2.712 22.189 0.50 8.52 459 SER X CA 1
ATOM 531 C CA B SER A 1 69 ? 12.955 2.714 22.193 0.50 8.45 459 SER X CA 1
ATOM 532 C C . SER A 1 69 ? 12.305 2.382 20.849 1.00 8.52 459 SER X C 1
ATOM 533 O O . SER A 1 69 ? 12.124 3.270 20.027 1.00 9.39 459 SER X O 1
ATOM 538 N N . ARG A 1 70 ? 11.970 1.111 20.617 1.00 8.28 460 ARG X N 1
ATOM 539 C CA . ARG A 1 70 ? 11.419 0.730 19.306 1.00 8.32 460 ARG X CA 1
ATOM 540 C C . ARG A 1 70 ? 9.931 1.033 19.164 1.00 8.27 460 ARG X C 1
ATOM 541 O O . ARG A 1 70 ? 9.118 0.608 19.995 1.00 8.03 460 ARG X O 1
ATOM 549 N N . LYS A 1 71 ? 9.595 1.739 18.084 1.00 8.58 461 LYS X N 1
ATOM 550 C CA . LYS A 1 71 ? 8.212 1.986 17.664 1.00 9.62 461 LYS X CA 1
ATOM 551 C C . LYS A 1 71 ? 7.950 1.217 16.373 1.00 9.59 461 LYS X C 1
ATOM 552 O O . LYS A 1 71 ? 8.883 0.980 15.601 1.00 10.47 461 LYS X O 1
ATOM 558 N N . PRO A 1 72 ? 6.677 0.842 16.119 1.00 9.22 462 PRO X N 1
ATOM 559 C CA . PRO A 1 72 ? 5.516 0.926 17.025 1.00 8.57 462 PRO X CA 1
ATOM 560 C C . PRO A 1 72 ? 5.681 0.067 18.277 1.00 7.36 462 PRO X C 1
ATOM 561 O O . PRO A 1 72 ? 6.393 -0.936 18.266 1.00 8.09 462 PRO X O 1
ATOM 565 N N . TYR A 1 73 ? 5.040 0.497 19.354 1.00 6.83 463 TYR X N 1
ATOM 566 C CA . TYR A 1 73 ? 5.090 -0.221 20.624 1.00 6.29 463 TYR X CA 1
ATOM 567 C C . TYR A 1 73 ? 4.176 -1.433 20.603 1.00 6.83 463 TYR X C 1
ATOM 568 O O . TYR A 1 73 ? 3.145 -1.438 19.919 1.00 7.19 463 TYR X O 1
ATOM 577 N N . ARG A 1 74 ? 4.585 -2.448 21.359 1.00 6.98 464 ARG X N 1
ATOM 578 C CA . ARG A 1 74 ? 3.850 -3.700 21.443 1.00 7.76 464 ARG X CA 1
ATOM 579 C C . ARG A 1 74 ? 3.820 -4.172 22.888 1.00 8.27 464 ARG X C 1
ATOM 580 O O . ARG A 1 74 ? 4.602 -3.720 23.717 1.00 8.70 464 ARG X O 1
ATOM 588 N N . VAL A 1 75 ? 2.906 -5.093 23.176 1.00 8.13 465 VAL X N 1
ATOM 589 C CA . VAL A 1 75 ? 2.928 -5.845 24.428 1.00 8.74 465 VAL X CA 1
ATOM 590 C C . VAL A 1 75 ? 3.025 -7.342 24.131 1.00 9.12 465 VAL X C 1
ATOM 591 O O . VAL A 1 75 ? 2.539 -7.824 23.096 1.00 10.57 465 VAL X O 1
ATOM 595 N N . ASN A 1 76 ? 3.628 -8.074 25.059 1.00 9.63 466 ASN X N 1
ATOM 596 C CA . ASN A 1 76 ? 3.715 -9.519 24.928 1.00 9.66 466 ASN X CA 1
ATOM 597 C C . ASN A 1 76 ? 2.450 -10.211 25.414 1.00 8.70 466 ASN X C 1
ATOM 598 O O . ASN A 1 76 ? 1.641 -9.632 26.143 1.00 9.47 466 ASN X O 1
ATOM 603 N N . ASN A 1 77 ? 2.274 -11.451 24.972 1.00 7.45 467 ASN X N 1
ATOM 604 C CA . ASN A 1 77 ? 1.220 -12.313 25.506 1.00 6.59 467 ASN X CA 1
ATOM 605 C C . ASN A 1 77 ? 1.501 -12.662 26.971 1.00 6.93 467 ASN X C 1
ATOM 606 O O . ASN A 1 77 ? 2.637 -12.527 27.446 1.00 7.72 467 ASN X O 1
ATOM 611 N N . ILE A 1 78 ? 0.461 -13.112 27.673 1.00 6.68 468 ILE X N 1
ATOM 612 C CA . ILE A 1 78 ? 0.563 -13.540 29.074 1.00 7.00 468 ILE X CA 1
ATOM 613 C C . ILE A 1 78 ? 0.538 -15.066 29.088 1.00 7.13 468 ILE X C 1
ATOM 614 O O . ILE A 1 78 ? -0.339 -15.663 28.463 1.00 7.21 468 ILE X O 1
ATOM 619 N N . HIS A 1 79 ? 1.498 -15.674 29.789 1.00 8.00 469 HIS X N 1
ATOM 620 C CA . HIS A 1 79 ? 1.660 -17.133 29.822 1.00 8.61 469 HIS X CA 1
ATOM 621 C C . HIS A 1 79 ? 1.632 -17.674 31.243 1.00 9.03 469 HIS X C 1
ATOM 622 O O . HIS A 1 79 ? 1.858 -16.936 32.213 1.00 9.88 469 HIS X O 1
ATOM 629 N N . ASP A 1 80 ? 1.366 -18.972 31.367 1.00 8.76 470 ASP X N 1
ATOM 630 C CA . ASP A 1 80 ? 1.537 -19.648 32.653 1.00 8.96 470 ASP X CA 1
ATOM 631 C C . ASP A 1 80 ? 2.947 -20.240 32.723 1.00 9.84 470 ASP X C 1
ATOM 632 O O . ASP A 1 80 ? 3.758 -20.021 31.808 1.00 9.89 470 ASP X O 1
ATOM 637 N N . ALA A 1 81 ? 3.248 -20.966 33.802 1.00 11.02 471 ALA X N 1
ATOM 638 C CA . ALA A 1 81 ? 4.613 -21.467 34.038 1.00 12.11 471 ALA X CA 1
ATOM 639 C C . ALA A 1 81 ? 5.067 -22.537 33.045 1.00 12.61 471 ALA X C 1
ATOM 640 O O . ALA A 1 81 ? 6.270 -22.790 32.914 1.00 13.94 471 ALA X O 1
ATOM 642 N N . ASN A 1 82 ? 4.108 -23.170 32.367 1.00 12.77 472 ASN X N 1
ATOM 643 C CA . ASN A 1 82 ? 4.398 -24.151 31.321 1.00 12.98 472 ASN X CA 1
ATOM 644 C C . ASN A 1 82 ? 4.487 -23.515 29.928 1.00 11.73 472 ASN X C 1
ATOM 645 O O . ASN A 1 82 ? 4.658 -24.216 28.929 1.00 12.68 472 ASN X O 1
ATOM 650 N N . GLY A 1 83 ? 4.356 -22.188 29.868 1.00 10.43 473 GLY X N 1
ATOM 651 C CA . GLY A 1 83 ? 4.401 -21.471 28.600 1.00 9.43 473 GLY X CA 1
ATOM 652 C C . GLY A 1 83 ? 3.074 -21.451 27.859 1.00 8.36 473 GLY X C 1
ATOM 653 O O . GLY A 1 83 ? 3.015 -21.001 26.708 1.00 9.02 473 GLY X O 1
ATOM 654 N N . ARG A 1 84 ? 2.004 -21.932 28.494 1.00 7.25 474 ARG X N 1
ATOM 655 C CA . ARG A 1 84 ? 0.698 -21.900 27.818 1.00 5.96 474 ARG X CA 1
ATOM 656 C C . ARG A 1 84 ? 0.168 -20.469 27.792 1.00 5.76 474 ARG X C 1
ATOM 657 O O . ARG A 1 84 ? 0.333 -19.738 28.767 1.00 6.80 474 ARG X O 1
ATOM 665 N N . THR A 1 85 ? -0.432 -20.061 26.672 1.00 5.27 475 THR X N 1
ATOM 666 C CA . THR A 1 85 ? -0.905 -18.685 26.554 1.00 4.98 475 THR X CA 1
ATOM 667 C C . THR A 1 85 ? -2.244 -18.492 27.242 1.00 5.16 475 THR X C 1
ATOM 668 O O . THR A 1 85 ? -3.235 -19.135 26.889 1.00 5.25 475 THR X O 1
ATOM 672 N N . ILE A 1 86 ? -2.263 -17.593 28.221 1.00 4.70 476 ILE X N 1
ATOM 673 C CA . ILE A 1 86 ? -3.485 -17.260 28.941 1.00 5.32 476 ILE X CA 1
ATOM 674 C C . ILE A 1 86 ? -4.262 -16.190 28.176 1.00 5.22 476 ILE X C 1
ATOM 675 O O . ILE A 1 86 ? -5.490 -16.227 28.089 1.00 5.15 476 ILE X O 1
ATOM 680 N N . ALA A 1 87 ? -3.527 -15.210 27.657 1.00 5.60 477 ALA X N 1
ATOM 681 C CA . ALA A 1 87 ? -4.129 -14.110 26.903 1.00 5.66 477 ALA X CA 1
ATOM 682 C C . ALA A 1 87 ? -3.155 -13.586 25.877 1.00 6.12 477 ALA X C 1
ATOM 683 O O . ALA A 1 87 ? -1.957 -13.470 26.145 1.00 5.89 477 ALA X O 1
ATOM 685 N N . ILE A 1 88 ? -3.673 -13.271 24.700 1.00 6.54 478 ILE X N 1
ATOM 686 C CA . ILE A 1 88 ? -2.874 -12.607 23.685 1.00 7.81 478 ILE X CA 1
ATOM 687 C C . ILE A 1 88 ? -2.928 -11.099 23.911 1.00 7.85 478 ILE X C 1
ATOM 688 O O . ILE A 1 88 ? -3.992 -10.533 24.203 1.00 9.06 478 ILE X O 1
ATOM 693 N N . GLY A 1 89 ? -1.773 -10.455 23.785 1.00 7.00 479 GLY X N 1
ATOM 694 C CA . GLY A 1 89 ? -1.663 -9.017 24.003 1.00 7.68 479 GLY X CA 1
ATOM 695 C C . GLY A 1 89 ? -1.582 -8.243 22.702 1.00 7.88 479 GLY X C 1
ATOM 696 O O . GLY A 1 89 ? -0.845 -8.616 21.788 1.00 9.24 479 GLY X O 1
ATOM 697 N N . SER A 1 90 ? -2.356 -7.165 22.611 1.00 7.00 480 SER X N 1
ATOM 698 C CA . SER A 1 90 ? -2.261 -6.235 21.486 1.00 7.00 480 SER X CA 1
ATOM 699 C C . SER A 1 90 ? -2.263 -4.817 22.035 1.00 7.02 480 SER X C 1
ATOM 700 O O . SER A 1 90 ? -2.690 -4.581 23.166 1.00 6.83 480 SER X O 1
ATOM 703 N N . TYR A 1 91 ? -1.745 -3.885 21.249 1.00 7.33 481 TYR X N 1
ATOM 704 C CA . TYR A 1 91 ? -1.613 -2.501 21.687 1.00 7.52 481 TYR X CA 1
ATOM 705 C C . TYR A 1 91 ? -2.136 -1.553 20.628 1.00 7.63 481 TYR X C 1
ATOM 706 O O . TYR A 1 91 ? -1.829 -1.707 19.445 1.00 8.33 481 TYR X O 1
ATOM 715 N N A ASP A 1 92 ? -2.949 -0.599 21.060 0.50 7.70 482 ASP X N 1
ATOM 716 N N B ASP A 1 92 ? -2.936 -0.576 21.052 0.50 7.67 482 ASP X N 1
ATOM 717 C CA A ASP A 1 92 ? -3.406 0.451 20.172 0.50 8.06 482 ASP X CA 1
ATOM 718 C CA B ASP A 1 92 ? -3.477 0.455 20.153 0.50 7.96 482 ASP X CA 1
ATOM 719 C C A ASP A 1 92 ? -2.821 1.781 20.604 0.50 8.32 482 ASP X C 1
ATOM 720 C C B ASP A 1 92 ? -2.921 1.825 20.552 0.50 8.24 482 ASP X C 1
ATOM 721 O O A ASP A 1 92 ? -3.058 2.249 21.721 0.50 8.01 482 ASP X O 1
ATOM 722 O O B ASP A 1 92 ? -3.271 2.356 21.610 0.50 7.82 482 ASP X O 1
ATOM 731 N N . SER A 1 93 ? -2.066 2.396 19.705 1.00 8.76 483 SER X N 1
ATOM 732 C CA . SER A 1 93 ? -1.446 3.685 20.008 1.00 9.61 483 SER X CA 1
ATOM 733 C C . SER A 1 93 ? -2.441 4.844 20.061 1.00 9.78 483 SER X C 1
ATOM 734 O O . SER A 1 93 ? -2.238 5.789 20.807 1.00 10.44 483 SER X O 1
ATOM 737 N N . ALA A 1 94 ? -3.532 4.759 19.299 1.00 9.13 484 ALA X N 1
ATOM 738 C CA . ALA A 1 94 ? -4.537 5.827 19.332 1.00 9.11 484 ALA X CA 1
ATOM 739 C C . ALA A 1 94 ? -5.169 6.020 20.708 1.00 9.31 484 ALA X C 1
ATOM 740 O O . ALA A 1 94 ? -5.463 7.149 21.103 1.00 10.03 484 ALA X O 1
ATOM 742 N N . THR A 1 95 ? -5.392 4.919 21.419 1.00 8.19 485 THR X N 1
ATOM 743 C CA . THR A 1 95 ? -6.027 4.971 22.731 1.00 8.00 485 THR X CA 1
ATOM 744 C C . THR A 1 95 ? -5.015 4.718 23.846 1.00 7.61 485 THR X C 1
ATOM 745 O O . THR A 1 95 ? -5.385 4.698 25.025 1.00 8.23 485 THR X O 1
ATOM 749 N N . ASN A 1 96 ? -3.745 4.554 23.465 1.00 7.72 486 ASN X N 1
ATOM 750 C CA . ASN A 1 96 ? -2.663 4.174 24.406 1.00 6.80 486 ASN X CA 1
ATOM 751 C C . ASN A 1 96 ? -3.096 3.072 25.359 1.00 6.68 486 ASN X C 1
ATOM 752 O O . ASN A 1 96 ? -2.840 3.134 26.567 1.00 6.73 486 ASN X O 1
ATOM 757 N N . THR A 1 97 ? -3.739 2.051 24.788 1.00 6.61 487 THR X N 1
ATOM 758 C CA . THR A 1 97 ? -4.336 0.973 25.567 1.00 6.64 487 THR X CA 1
ATOM 759 C C . THR A 1 97 ? -3.926 -0.379 25.011 1.00 6.53 487 THR X C 1
ATOM 760 O O . THR A 1 97 ? -3.937 -0.579 23.794 1.00 7.10 487 THR X O 1
ATOM 764 N N . ALA A 1 98 ? -3.548 -1.285 25.907 1.00 6.46 488 ALA X N 1
ATOM 765 C CA . ALA A 1 98 ? -3.349 -2.693 25.555 1.00 6.02 488 ALA X CA 1
ATOM 766 C C . ALA A 1 98 ? -4.616 -3.487 25.824 1.00 6.05 488 ALA X C 1
ATOM 767 O O . ALA A 1 98 ? -5.361 -3.197 26.765 1.00 6.55 488 ALA X O 1
ATOM 769 N N . LYS A 1 99 ? -4.839 -4.479 24.975 1.00 5.31 489 LYS X N 1
ATOM 770 C CA . LYS A 1 99 ? -5.968 -5.388 25.068 1.00 5.43 489 LYS X CA 1
ATOM 771 C C . LYS A 1 99 ? -5.394 -6.780 25.293 1.00 5.36 489 LYS X C 1
ATOM 772 O O . LYS A 1 99 ? -4.527 -7.227 24.538 1.00 6.31 489 LYS X O 1
ATOM 778 N N . TYR A 1 100 ? -5.856 -7.444 26.347 1.00 4.42 490 TYR X N 1
ATOM 779 C CA . TYR A 1 100 ? -5.437 -8.803 26.643 1.00 4.21 490 TYR X CA 1
ATOM 780 C C . TYR A 1 100 ? -6.641 -9.711 26.468 1.00 4.37 490 TYR X C 1
ATOM 781 O O . TYR A 1 100 ? -7.576 -9.691 27.275 1.00 4.53 490 TYR X O 1
ATOM 790 N N . THR A 1 101 ? -6.618 -10.469 25.374 1.00 4.77 491 THR X N 1
ATOM 791 C CA . THR A 1 101 ? -7.749 -11.302 24.988 1.00 5.49 491 THR X CA 1
ATOM 792 C C . THR A 1 101 ? -7.507 -12.733 25.437 1.00 5.42 491 THR X C 1
ATOM 793 O O . THR A 1 101 ? -6.529 -13.382 25.014 1.00 4.97 491 THR X O 1
ATOM 797 N N . PHE A 1 102 ? -8.392 -13.224 26.297 1.00 5.09 492 PHE X N 1
ATOM 798 C CA . PHE A 1 102 ? -8.253 -14.571 26.825 1.00 5.03 492 PHE X CA 1
ATOM 799 C C . PHE A 1 102 ? -8.396 -15.614 25.741 1.00 5.11 492 PHE X C 1
ATOM 800 O O . PHE A 1 102 ? -9.260 -15.505 24.863 1.00 5.84 492 PHE X O 1
ATOM 808 N N . THR A 1 103 ? -7.511 -16.598 25.804 1.00 4.65 493 THR X N 1
ATOM 809 C CA . THR A 1 103 ? -7.555 -17.757 24.916 1.00 4.97 493 THR X CA 1
ATOM 810 C C . THR A 1 103 ? -8.524 -18.790 25.493 1.00 5.64 493 THR X C 1
ATOM 811 O O . THR A 1 103 ? -9.230 -18.514 26.467 1.00 5.78 493 THR X O 1
ATOM 815 N N . ASN A 1 104 ? -8.552 -19.995 24.925 1.00 5.49 494 ASN X N 1
ATOM 816 C CA . ASN A 1 104 ? -9.350 -21.043 25.564 1.00 6.24 494 ASN X CA 1
ATOM 817 C C . ASN A 1 104 ? -8.717 -21.593 26.848 1.00 5.97 494 ASN X C 1
ATOM 818 O O . ASN A 1 104 ? -9.270 -22.510 27.472 1.00 6.20 494 ASN X O 1
ATOM 823 N N . TYR A 1 105 ? -7.587 -21.013 27.266 1.00 5.56 495 TYR X N 1
ATOM 824 C CA . TYR A 1 105 ? -7.002 -21.316 28.584 1.00 5.54 495 TYR X CA 1
ATOM 825 C C . TYR A 1 105 ? -8.066 -21.197 29.684 1.00 5.98 495 TYR X C 1
ATOM 826 O O . TYR A 1 105 ? -8.142 -22.043 30.587 1.00 6.53 495 TYR X O 1
ATOM 835 N N . VAL A 1 106 ? -8.892 -20.159 29.598 1.00 6.30 496 VAL X N 1
ATOM 836 C CA . VAL A 1 106 ? -9.884 -19.895 30.640 1.00 6.92 496 VAL X CA 1
ATOM 837 C C . VAL A 1 106 ? -11.088 -20.832 30.566 1.00 7.84 496 VAL X C 1
ATOM 838 O O . VAL A 1 106 ? -11.966 -20.795 31.445 1.00 8.78 496 VAL X O 1
ATOM 842 N N . ASP A 1 107 ? -11.131 -21.662 29.527 1.00 8.30 497 ASP X N 1
ATOM 843 C CA . ASP A 1 107 ? -12.180 -22.664 29.404 1.00 9.29 497 ASP X CA 1
ATOM 844 C C . ASP A 1 107 ? -11.699 -24.067 29.750 1.00 9.55 497 ASP X C 1
ATOM 845 O O . ASP A 1 107 ? -12.517 -24.988 29.887 1.00 11.36 497 ASP X O 1
ATOM 850 N N . ILE A 1 108 ? -10.386 -24.214 29.908 1.00 8.42 498 ILE X N 1
ATOM 851 C CA . ILE A 1 108 ? -9.770 -25.413 30.461 1.00 8.51 498 ILE X CA 1
ATOM 852 C C . ILE A 1 108 ? -9.560 -25.273 31.965 1.00 8.88 498 ILE X C 1
ATOM 853 O O . ILE A 1 108 ? -9.862 -26.196 32.729 1.00 9.48 498 ILE X O 1
ATOM 858 N N . TYR A 1 109 ? -9.021 -24.131 32.386 1.00 7.70 499 TYR X N 1
ATOM 859 C CA . TYR A 1 109 ? -8.616 -23.928 33.773 1.00 7.64 499 TYR X CA 1
ATOM 860 C C . TYR A 1 109 ? -9.582 -23.020 34.501 1.00 7.57 499 TYR X C 1
ATOM 861 O O . TYR A 1 109 ? -10.121 -22.076 33.910 1.00 8.28 499 TYR X O 1
ATOM 870 N N . ASN A 1 110 ? -9.809 -23.320 35.779 1.00 6.40 500 ASN X N 1
ATOM 871 C CA . ASN A 1 110 ? -10.608 -22.441 36.631 1.00 6.46 500 ASN X CA 1
ATOM 872 C C . ASN A 1 110 ? -9.752 -21.742 37.677 1.00 5.94 500 ASN X C 1
ATOM 873 O O . ASN A 1 110 ? -8.566 -22.071 37.848 1.00 6.18 500 ASN X O 1
ATOM 878 N N . ASN A 1 111 ? -10.335 -20.748 38.343 1.00 5.95 501 ASN X N 1
ATOM 879 C CA . ASN A 1 111 ? -9.595 -19.900 39.279 1.00 6.19 501 ASN X CA 1
ATOM 880 C C . ASN A 1 111 ? -8.284 -19.409 38.654 1.00 6.62 501 ASN X C 1
ATOM 881 O O . ASN A 1 111 ? -7.208 -19.486 39.263 1.00 7.59 501 ASN X O 1
ATOM 886 N N . VAL A 1 112 ? -8.392 -18.907 37.425 1.00 7.56 502 VAL X N 1
ATOM 887 C CA . VAL A 1 112 ? -7.213 -18.388 36.729 1.00 8.61 502 VAL X CA 1
ATOM 888 C C . VAL A 1 112 ? -6.698 -17.145 37.448 1.00 8.83 502 VAL X C 1
ATOM 889 O O . VAL A 1 112 ? -7.464 -16.243 37.784 1.00 9.40 502 VAL X O 1
ATOM 893 N N . ARG A 1 113 ? -5.396 -17.134 37.697 1.00 10.06 503 ARG X N 1
ATOM 894 C CA . ARG A 1 113 ? -4.731 -16.043 38.402 1.00 11.04 503 ARG X CA 1
ATOM 895 C C . ARG A 1 113 ? -3.218 -16.127 38.193 1.00 11.02 503 ARG X C 1
ATOM 896 O O . ARG A 1 113 ? -2.653 -17.195 37.951 1.00 11.41 503 ARG X O 1
ATOM 904 N N . GLY A 1 114 ? -2.549 -14.992 38.287 1.00 10.48 504 GLY X N 1
ATOM 905 C CA . GLY A 1 114 ? -1.106 -15.000 38.149 1.00 10.91 504 GLY X CA 1
ATOM 906 C C . GLY A 1 114 ? -0.547 -13.608 38.134 1.00 10.61 504 GLY X C 1
ATOM 907 O O . GLY A 1 114 ? -1.173 -12.669 38.626 1.00 9.68 504 GLY X O 1
ATOM 908 N N . SER A 1 115 ? 0.650 -13.493 37.574 1.00 10.66 505 SER X N 1
ATOM 909 C CA . SER A 1 115 ? 1.352 -12.220 37.511 1.00 11.52 505 SER X CA 1
ATOM 910 C C . SER A 1 115 ? 1.979 -12.037 36.144 1.00 11.13 505 SER X C 1
ATOM 911 O O . SER A 1 115 ? 2.367 -13.004 35.489 1.00 11.29 505 SER X O 1
ATOM 914 N N . PHE A 1 116 ? 2.082 -10.787 35.705 1.00 10.20 506 PHE X N 1
ATOM 915 C CA . PHE A 1 116 ? 2.895 -10.468 34.541 1.00 9.85 506 PHE X CA 1
ATOM 916 C C . PHE A 1 116 ? 3.484 -9.081 34.720 1.00 9.49 506 PHE X C 1
ATOM 917 O O . PHE A 1 116 ? 3.055 -8.334 35.593 1.00 9.36 506 PHE X O 1
ATOM 925 N N . SER A 1 117 ? 4.490 -8.761 33.913 1.00 9.79 507 SER X N 1
ATOM 926 C CA . SER A 1 117 ? 5.115 -7.444 33.982 1.00 9.97 507 SER X CA 1
ATOM 927 C C . SER A 1 117 ? 5.395 -6.890 32.593 1.00 10.42 507 SER X C 1
ATOM 928 O O . SER A 1 117 ? 5.463 -7.625 31.613 1.00 10.77 507 SER X O 1
ATOM 931 N N . LEU A 1 118 ? 5.545 -5.573 32.534 1.00 10.87 508 LEU X N 1
ATOM 932 C CA . LEU A 1 118 ? 5.824 -4.868 31.291 1.00 11.60 508 LEU X CA 1
ATOM 933 C C . LEU A 1 118 ? 6.917 -3.855 31.556 1.00 10.37 508 LEU X C 1
ATOM 934 O O . LEU A 1 118 ? 7.035 -3.355 32.676 1.00 10.08 508 LEU X O 1
ATOM 939 N N . LEU A 1 119 ? 7.697 -3.549 30.527 1.00 9.47 509 LEU X N 1
ATOM 940 C CA . LEU A 1 119 ? 8.585 -2.383 30.574 1.00 8.96 509 LEU X CA 1
ATOM 941 C C . LEU A 1 119 ? 7.898 -1.214 29.895 1.00 8.45 509 LEU X C 1
ATOM 942 O O . LEU A 1 119 ? 7.167 -1.396 28.922 1.00 8.91 509 LEU X O 1
ATOM 947 N N . SER A 1 120 ? 8.128 -0.013 30.409 1.00 7.45 510 SER X N 1
ATOM 948 C CA . SER A 1 120 ? 7.464 1.175 29.889 1.00 7.01 510 SER X CA 1
ATOM 949 C C . SER A 1 120 ? 8.410 2.362 29.899 1.00 6.63 510 SER X C 1
ATOM 950 O O . SER A 1 120 ? 9.388 2.389 30.660 1.00 6.54 510 SER X O 1
ATOM 953 N N . TRP A 1 121 ? 8.107 3.326 29.033 1.00 6.69 511 TRP X N 1
ATOM 954 C CA . TRP A 1 121 ? 8.885 4.555 28.882 1.00 6.44 511 TRP X CA 1
ATOM 955 C C . TRP A 1 121 ? 7.944 5.745 28.794 1.00 6.49 511 TRP X C 1
ATOM 956 O O . TRP A 1 121 ? 6.774 5.597 28.440 1.00 6.77 511 TRP X O 1
ATOM 967 N N . PRO A 1 122 ? 8.447 6.942 29.121 1.00 6.19 512 PRO X N 1
ATOM 968 C CA . PRO A 1 122 ? 7.621 8.135 29.062 1.00 6.14 512 PRO X CA 1
ATOM 969 C C . PRO A 1 122 ? 7.479 8.667 27.643 1.00 5.88 512 PRO X C 1
ATOM 970 O O . PRO A 1 122 ? 8.368 8.460 26.809 1.00 5.67 512 PRO X O 1
ATOM 974 N N . PHE A 1 123 ? 6.388 9.381 27.381 1.00 6.08 513 PHE X N 1
ATOM 975 C CA . PHE A 1 123 ? 6.294 10.186 26.163 1.00 5.97 513 PHE X CA 1
ATOM 976 C C . PHE A 1 123 ? 7.246 11.359 26.361 1.00 6.23 513 PHE X C 1
ATOM 977 O O . PHE A 1 123 ? 7.043 12.198 27.244 1.00 6.20 513 PHE X O 1
ATOM 985 N N . LYS A 1 124 ? 8.277 11.401 25.525 1.00 5.90 514 LYS X N 1
ATOM 986 C CA . LYS A 1 124 ? 9.348 12.382 25.661 1.00 5.47 514 LYS X CA 1
ATOM 987 C C . LYS A 1 124 ? 8.903 13.809 25.320 1.00 6.07 514 LYS X C 1
ATOM 988 O O . LYS A 1 124 ? 9.595 14.772 25.668 1.00 6.07 514 LYS X O 1
ATOM 994 N N . GLU A 1 125 ? 7.739 13.944 24.684 1.00 6.19 515 GLU X N 1
ATOM 995 C CA . GLU A 1 125 ? 7.186 15.258 24.337 1.00 7.08 515 GLU X CA 1
ATOM 996 C C . GLU A 1 125 ? 6.406 15.858 25.502 1.00 7.95 515 GLU X C 1
ATOM 997 O O . GLU A 1 125 ? 6.080 17.052 25.483 1.00 8.55 515 GLU X O 1
ATOM 1003 N N . LEU A 1 126 ? 6.123 15.028 26.513 1.00 8.07 516 LEU X N 1
ATOM 1004 C CA . LEU A 1 126 ? 5.417 15.463 27.726 1.00 8.71 516 LEU X CA 1
ATOM 1005 C C . LEU A 1 126 ? 6.310 15.435 28.955 1.00 8.65 516 LEU X C 1
ATOM 1006 O O . LEU A 1 126 ? 6.242 16.332 29.804 1.00 9.69 516 LEU X O 1
ATOM 1011 N N . VAL A 1 127 ? 7.119 14.380 29.061 1.00 7.53 517 VAL X N 1
ATOM 1012 C CA . VAL A 1 127 ? 8.093 14.253 30.135 1.00 7.83 517 VAL X CA 1
ATOM 1013 C C . VAL A 1 127 ? 9.393 14.811 29.565 1.00 7.57 517 VAL X C 1
ATOM 1014 O O . VAL A 1 127 ? 10.222 14.089 29.005 1.00 7.64 517 VAL X O 1
ATOM 1018 N N . THR A 1 128 ? 9.525 16.128 29.660 1.00 7.65 518 THR X N 1
ATOM 1019 C CA . THR A 1 128 ? 10.541 16.850 28.890 1.00 7.84 518 THR X CA 1
ATOM 1020 C C . THR A 1 128 ? 11.806 17.196 29.655 1.00 8.26 518 THR X C 1
ATOM 1021 O O . THR A 1 128 ? 12.830 17.499 29.042 1.00 8.40 518 THR X O 1
ATOM 1025 N N . THR A 1 129 ? 11.746 17.156 30.979 1.00 7.62 519 THR X N 1
ATOM 1026 C CA . THR A 1 129 ? 12.722 17.874 31.796 1.00 8.59 519 THR X CA 1
ATOM 1027 C C . THR A 1 129 ? 13.383 16.997 32.837 1.00 8.50 519 THR X C 1
ATOM 1028 O O . THR A 1 129 ? 12.720 16.220 33.519 1.00 8.56 519 THR X O 1
ATOM 1032 N N . ASP A 1 130 ? 14.703 17.118 32.952 1.00 8.50 520 ASP X N 1
ATOM 1033 C CA . ASP A 1 130 ? 15.451 16.318 33.918 1.00 9.06 520 ASP X CA 1
ATOM 1034 C C . ASP A 1 130 ? 14.963 16.566 35.335 1.00 9.72 520 ASP X C 1
ATOM 1035 O O . ASP A 1 130 ? 14.791 17.718 35.757 1.00 10.29 520 ASP X O 1
ATOM 1040 N N . LYS A 1 131 ? 14.732 15.465 36.046 1.00 10.73 521 LYS X N 1
ATOM 1041 C CA . LYS A 1 131 ? 14.249 15.467 37.443 1.00 12.55 521 LYS X CA 1
ATOM 1042 C C . LYS A 1 131 ? 12.766 15.846 37.606 1.00 13.09 521 LYS X C 1
ATOM 1043 O O . LYS A 1 131 ? 12.273 15.943 38.740 1.00 14.98 521 LYS X O 1
ATOM 1049 N N . GLN A 1 132 ? 12.063 16.015 36.487 1.00 13.54 522 GLN X N 1
ATOM 1050 C CA . GLN A 1 132 ? 10.609 16.249 36.471 1.00 13.97 522 GLN X CA 1
ATOM 1051 C C . GLN A 1 132 ? 9.887 15.046 37.073 1.00 13.65 522 GLN X C 1
ATOM 1052 O O . GLN A 1 132 ? 10.124 13.911 36.666 1.00 12.97 522 GLN X O 1
ATOM 1058 N N . SER A 1 133 ? 9.024 15.306 38.052 1.00 13.63 523 SER X N 1
ATOM 1059 C CA . SER A 1 133 ? 8.149 14.277 38.619 1.00 13.35 523 SER X CA 1
ATOM 1060 C C . SER A 1 133 ? 6.824 14.337 37.880 1.00 13.18 523 SER X C 1
ATOM 1061 O O . SER A 1 133 ? 6.258 15.415 37.705 1.00 13.60 523 SER X O 1
ATOM 1064 N N . VAL A 1 134 ? 6.341 13.191 37.412 1.00 12.07 524 VAL X N 1
ATOM 1065 C CA . VAL A 1 134 ? 5.013 13.141 36.808 1.00 12.22 524 VAL X CA 1
ATOM 1066 C C . VAL A 1 134 ? 4.159 12.076 37.482 1.00 11.18 524 VAL X C 1
ATOM 1067 O O . VAL A 1 134 ? 4.677 11.033 37.909 1.00 10.26 524 VAL X O 1
ATOM 1071 N N . PRO A 1 135 ? 2.852 12.354 37.596 1.00 10.80 525 PRO X N 1
ATOM 1072 C CA . PRO A 1 135 ? 1.890 11.414 38.145 1.00 10.29 525 PRO X CA 1
ATOM 1073 C C . PRO A 1 135 ? 1.602 10.328 37.107 1.00 10.03 525 PRO X C 1
ATOM 1074 O O . PRO A 1 135 ? 0.811 10.529 36.168 1.00 10.52 525 PRO X O 1
ATOM 1078 N N . VAL A 1 136 ? 2.287 9.195 37.242 1.00 8.78 526 VAL X N 1
ATOM 1079 C CA . VAL A 1 136 ? 2.094 8.110 36.284 1.00 8.47 526 VAL X CA 1
ATOM 1080 C C . VAL A 1 136 ? 0.856 7.302 36.662 1.00 8.21 526 VAL X C 1
ATOM 1081 O O . VAL A 1 136 ? 0.926 6.346 37.444 1.00 8.55 526 VAL X O 1
ATOM 1085 N N . GLY A 1 137 ? -0.279 7.730 36.117 1.00 7.98 527 GLY X N 1
ATOM 1086 C CA . GLY A 1 137 ? -1.564 7.101 36.409 1.00 8.25 527 GLY X CA 1
ATOM 1087 C C . GLY A 1 137 ? -1.979 6.213 35.260 1.00 8.49 527 GLY X C 1
ATOM 1088 O O . GLY A 1 137 ? -2.052 6.657 34.112 1.00 8.81 527 GLY X O 1
ATOM 1089 N N . ILE A 1 138 ? -2.237 4.950 35.575 1.00 7.87 528 ILE X N 1
ATOM 1090 C CA . ILE A 1 138 ? -2.728 3.991 34.586 1.00 7.64 528 ILE X CA 1
ATOM 1091 C C . ILE A 1 138 ? -3.983 3.297 35.117 1.00 7.52 528 ILE X C 1
ATOM 1092 O O . ILE A 1 138 ? -4.367 3.482 36.268 1.00 7.19 528 ILE X O 1
ATOM 1097 N N . THR A 1 139 ? -4.632 2.510 34.265 1.00 7.22 529 THR X N 1
ATOM 1098 C CA . THR A 1 139 ? -5.746 1.682 34.719 1.00 7.17 529 THR X CA 1
ATOM 1099 C C . THR A 1 139 ? -5.489 0.267 34.222 1.00 7.02 529 THR X C 1
ATOM 1100 O O . THR A 1 139 ? -5.220 0.070 33.040 1.00 7.65 529 THR X O 1
ATOM 1104 N N . VAL A 1 140 ? -5.554 -0.709 35.126 1.00 6.56 530 VAL X N 1
ATOM 1105 C CA . VAL A 1 140 ? -5.249 -2.099 34.779 1.00 7.35 530 VAL X CA 1
ATOM 1106 C C . VAL A 1 140 ? -6.498 -2.917 35.067 1.00 6.63 530 VAL X C 1
ATOM 1107 O O . VAL A 1 140 ? -6.922 -3.027 36.226 1.00 6.36 530 VAL X O 1
ATOM 1111 N N . ALA A 1 141 ? -7.096 -3.473 34.010 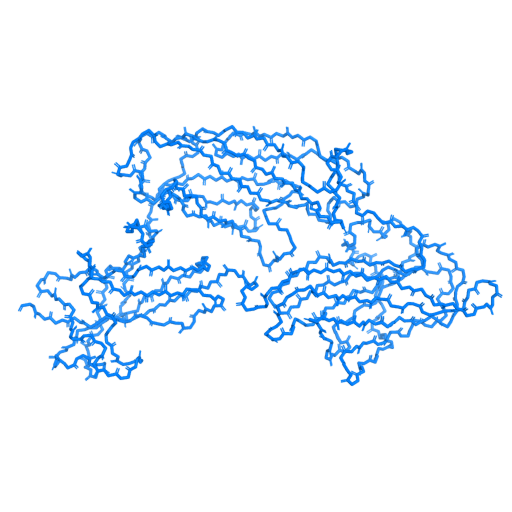1.00 6.80 531 ALA X N 1
ATOM 1112 C CA . ALA A 1 141 ? -8.341 -4.230 34.144 1.00 6.84 531 ALA X CA 1
ATOM 1113 C C . ALA A 1 141 ? -9.382 -3.435 34.932 1.00 6.98 531 ALA X C 1
ATOM 1114 O O . ALA A 1 141 ? -10.138 -4.001 35.730 1.00 6.58 531 ALA X O 1
ATOM 1116 N N . GLY A 1 142 ? -9.423 -2.121 34.715 1.00 6.86 532 GLY X N 1
ATOM 1117 C CA . GLY A 1 142 ? -10.396 -1.260 35.380 1.00 7.14 532 GLY X CA 1
ATOM 1118 C C . GLY A 1 142 ? -9.994 -0.740 36.749 1.00 7.87 532 GLY X C 1
ATOM 1119 O O . GLY A 1 142 ? -10.685 0.120 37.299 1.00 8.42 532 GLY X O 1
ATOM 1120 N N . GLU A 1 143 ? -8.911 -1.278 37.311 1.00 7.66 533 GLU X N 1
ATOM 1121 C CA . GLU A 1 143 ? -8.368 -0.799 38.597 1.00 8.01 533 GLU X CA 1
ATOM 1122 C C . GLU A 1 143 ? -7.335 0.304 38.366 1.00 8.23 533 GLU X C 1
ATOM 1123 O O . GLU A 1 143 ? -6.265 0.045 37.812 1.00 7.39 533 GLU X O 1
ATOM 1129 N N . ASP A 1 144 ? -7.644 1.524 38.802 1.00 8.65 534 ASP X N 1
ATOM 1130 C CA . ASP A 1 144 ? -6.682 2.619 38.715 1.00 9.43 534 ASP X CA 1
ATOM 1131 C C . ASP A 1 144 ? -5.478 2.400 39.636 1.00 9.01 534 ASP X C 1
ATOM 1132 O O . ASP A 1 144 ? -5.599 1.898 40.766 1.00 9.24 534 ASP X O 1
ATOM 1137 N N . TYR A 1 145 ? -4.311 2.810 39.146 1.00 8.93 535 TYR X N 1
ATOM 1138 C CA . TYR A 1 145 ? -3.113 2.900 39.967 1.00 9.00 535 TYR X CA 1
ATOM 1139 C C . TYR A 1 145 ? -2.324 4.130 39.547 1.00 9.28 535 TYR X C 1
ATOM 1140 O O . TYR A 1 145 ? -2.173 4.401 38.358 1.00 9.43 535 TYR X O 1
ATOM 1149 N N . THR A 1 146 ? -1.824 4.881 40.523 1.00 9.05 536 THR X N 1
ATOM 1150 C CA . THR A 1 146 ? -0.959 6.009 40.206 1.00 10.10 536 THR X CA 1
ATOM 1151 C C . THR A 1 146 ? 0.190 6.096 41.190 1.00 9.99 536 THR X C 1
ATOM 1152 O O . THR A 1 146 ? 0.034 5.803 42.387 1.00 10.27 536 THR X O 1
ATOM 1156 N N . GLN A 1 147 ? 1.338 6.519 40.675 1.00 10.16 537 GLN X N 1
ATOM 1157 C CA . GLN A 1 147 ? 2.479 6.869 41.507 1.00 10.47 537 GLN X CA 1
ATOM 1158 C C . GLN A 1 147 ? 3.288 7.935 40.791 1.00 9.75 537 GLN X C 1
ATOM 1159 O O . GLN A 1 147 ? 3.406 7.906 39.567 1.00 9.29 537 GLN X O 1
ATOM 1165 N N . ASN A 1 148 ? 3.862 8.862 41.552 1.00 9.23 538 ASN X N 1
ATOM 1166 C CA . ASN A 1 148 ? 4.775 9.840 40.978 1.00 9.73 538 ASN X CA 1
ATOM 1167 C C . ASN A 1 148 ? 6.099 9.166 40.643 1.00 9.31 538 ASN X C 1
ATOM 1168 O O . ASN A 1 148 ? 6.622 8.384 41.439 1.00 9.83 538 ASN X O 1
ATOM 1173 N N . VAL A 1 149 ? 6.615 9.455 39.448 1.00 8.52 539 VAL X N 1
ATOM 1174 C CA . VAL A 1 149 ? 7.884 8.890 38.980 1.00 8.09 539 VAL X CA 1
ATOM 1175 C C . VAL A 1 149 ? 8.742 10.022 38.409 1.00 7.99 539 VAL X C 1
ATOM 1176 O O . VAL A 1 149 ? 8.253 10.852 37.641 1.00 7.96 539 VAL X O 1
ATOM 1180 N N . ILE A 1 150 ? 10.005 10.058 38.816 1.00 8.00 540 ILE X N 1
ATOM 1181 C CA . ILE A 1 150 ? 10.963 11.068 38.347 1.00 8.17 540 ILE X CA 1
ATOM 1182 C C . ILE A 1 150 ? 11.779 10.497 37.181 1.00 7.95 540 ILE X C 1
ATOM 1183 O O . ILE A 1 150 ? 12.270 9.370 37.254 1.00 7.08 540 ILE X O 1
ATOM 1188 N N . PHE A 1 151 ? 11.906 11.283 36.113 1.00 6.96 541 PHE X N 1
ATOM 1189 C CA . PHE A 1 151 ? 12.689 10.906 34.948 1.00 7.50 541 PHE X CA 1
ATOM 1190 C C . PHE A 1 151 ? 13.881 11.852 34.781 1.00 7.53 541 PHE X C 1
ATOM 1191 O O . PHE A 1 151 ? 13.791 13.037 35.113 1.00 8.08 541 PHE X O 1
ATOM 1199 N N . ASN A 1 152 ? 14.987 11.322 34.268 1.00 7.27 542 ASN X N 1
ATOM 1200 C CA . ASN A 1 152 ? 16.212 12.111 34.115 1.00 7.51 542 ASN X CA 1
ATOM 1201 C C . ASN A 1 152 ? 16.950 11.624 32.882 1.00 7.77 542 ASN X C 1
ATOM 1202 O O . ASN A 1 152 ? 17.286 10.447 32.775 1.00 7.66 542 ASN X O 1
ATOM 1207 N N . TYR A 1 153 ? 17.198 12.539 31.946 1.00 6.98 543 TYR X N 1
ATOM 1208 C CA . TYR A 1 153 ? 17.869 12.203 30.696 1.00 7.22 543 TYR X CA 1
ATOM 1209 C C . TYR A 1 153 ? 19.354 12.551 30.710 1.00 7.94 543 TYR X C 1
ATOM 1210 O O . TYR A 1 153 ? 20.078 12.225 29.773 1.00 8.05 543 TYR X O 1
ATOM 1219 N N . GLY A 1 154 ? 19.801 13.206 31.775 1.00 7.82 544 GLY X N 1
ATOM 1220 C CA . GLY A 1 154 ? 21.209 13.609 31.891 1.00 7.99 544 GLY X CA 1
ATOM 1221 C C . GLY A 1 154 ? 21.667 14.622 30.851 1.00 8.48 544 GLY X C 1
ATOM 1222 O O . GLY A 1 154 ? 22.816 14.577 30.401 1.00 8.82 544 GLY X O 1
ATOM 1223 N N . ASN A 1 155 ? 20.776 15.515 30.441 1.00 7.63 545 ASN X N 1
ATOM 1224 C CA . ASN A 1 155 ? 21.177 16.602 29.546 1.00 7.44 545 ASN X CA 1
ATOM 1225 C C . ASN A 1 155 ? 22.202 17.478 30.277 1.00 8.15 545 ASN X C 1
ATOM 1226 O O . ASN A 1 155 ? 22.156 17.616 31.505 1.00 8.73 545 ASN X O 1
ATOM 1231 N N A ARG A 1 156 ? 23.144 18.035 29.516 0.50 7.99 546 ARG X N 1
ATOM 1232 N N B ARG A 1 156 ? 23.137 18.031 29.509 0.50 7.92 546 ARG X N 1
ATOM 1233 C CA A ARG A 1 156 ? 24.240 18.844 30.065 0.50 8.26 546 ARG X CA 1
ATOM 1234 C CA B ARG A 1 156 ? 24.208 18.867 30.043 0.50 8.12 546 ARG X CA 1
ATOM 1235 C C A ARG A 1 156 ? 24.481 20.053 29.173 0.50 8.28 546 ARG X C 1
ATOM 1236 C C B ARG A 1 156 ? 24.371 20.097 29.174 0.50 8.19 546 ARG X C 1
ATOM 1237 O O A ARG A 1 156 ? 24.369 19.953 27.953 0.50 8.20 546 ARG X O 1
ATOM 1238 O O B ARG A 1 156 ? 24.101 20.062 27.974 0.50 8.06 546 ARG X O 1
ATOM 1253 N N . THR A 1 157 ? 24.821 21.186 29.789 1.00 8.18 547 THR X N 1
ATOM 1254 C CA . THR A 1 157 ? 25.026 22.443 29.073 1.00 8.67 547 THR X CA 1
ATOM 1255 C C . THR A 1 157 ? 26.434 22.498 28.485 1.00 8.44 547 THR X C 1
ATOM 1256 O O . THR A 1 157 ? 27.355 23.108 29.052 1.00 9.47 547 THR X O 1
ATOM 1260 N N . VAL A 1 158 ? 26.586 21.844 27.337 1.00 7.65 548 VAL X N 1
ATOM 1261 C CA . VAL A 1 158 ? 27.889 21.572 26.744 1.00 7.34 548 VAL X CA 1
ATOM 1262 C C . VAL A 1 158 ? 27.826 21.794 25.231 1.00 6.87 548 VAL X C 1
ATOM 1263 O O . VAL A 1 158 ? 26.738 21.874 24.662 1.00 6.67 548 VAL X O 1
ATOM 1267 N N . PRO A 1 159 ? 28.991 21.940 24.572 1.00 6.52 549 PRO X N 1
ATOM 1268 C CA . PRO A 1 159 ? 28.985 22.160 23.126 1.00 6.12 549 PRO X CA 1
ATOM 1269 C C . PRO A 1 159 ? 28.235 21.112 22.284 1.00 5.49 549 PRO X C 1
ATOM 1270 O O . PRO A 1 159 ? 27.551 21.477 21.326 1.00 5.68 549 PRO X O 1
ATOM 1274 N N . VAL A 1 160 ? 28.369 19.836 22.629 1.00 5.96 550 VAL X N 1
ATOM 1275 C CA . VAL A 1 160 ? 27.669 18.786 21.883 1.00 5.65 550 VAL X CA 1
ATOM 1276 C C . VAL A 1 160 ? 27.225 17.660 22.803 1.00 6.00 550 VAL X C 1
ATOM 1277 O O . VAL A 1 160 ? 27.995 17.163 23.618 1.00 5.97 550 VAL X O 1
ATOM 1281 N N . ILE A 1 161 ? 25.956 17.288 22.670 1.00 5.86 551 ILE X N 1
ATOM 1282 C CA . ILE A 1 161 ? 25.403 16.134 23.376 1.00 5.36 551 ILE X CA 1
ATOM 1283 C C . ILE A 1 161 ? 24.260 15.620 22.519 1.00 5.45 551 ILE X C 1
ATOM 1284 O O . ILE A 1 161 ? 23.670 16.381 21.762 1.00 6.02 551 ILE X O 1
ATOM 1289 N N . SER A 1 162 ? 23.967 14.334 22.634 1.00 6.05 552 SER X N 1
ATOM 1290 C CA . SER A 1 162 ? 22.993 13.697 21.743 1.00 6.78 552 SER X CA 1
ATOM 1291 C C . SER A 1 162 ? 22.284 12.552 22.454 1.00 6.30 552 SER X C 1
ATOM 1292 O O . SER A 1 162 ? 22.738 12.075 23.495 1.00 7.19 552 SER X O 1
ATOM 1295 N N . ASP A 1 163 ? 21.165 12.110 21.874 1.00 6.29 553 ASP X N 1
ATOM 1296 C CA . ASP A 1 163 ? 20.499 10.886 22.303 1.00 6.54 553 ASP X CA 1
ATOM 1297 C C . ASP A 1 163 ? 19.790 10.282 21.109 1.00 6.81 553 ASP X C 1
ATOM 1298 O O . ASP A 1 163 ? 19.520 10.967 20.120 1.00 7.11 553 ASP X O 1
ATOM 1303 N N . ILE A 1 164 ? 19.471 8.998 21.216 1.00 6.80 554 ILE X N 1
ATOM 1304 C CA . ILE A 1 164 ? 18.531 8.383 20.290 1.00 7.79 554 ILE X CA 1
ATOM 1305 C C . ILE A 1 164 ? 17.115 8.654 20.784 1.00 7.51 554 ILE X C 1
ATOM 1306 O O . ILE A 1 164 ? 16.756 8.300 21.916 1.00 8.42 554 ILE X O 1
ATOM 1311 N N . ASN A 1 165 ? 16.319 9.314 19.951 1.00 7.05 555 ASN X N 1
ATOM 1312 C CA . ASN A 1 165 ? 14.941 9.600 20.326 1.00 6.95 555 ASN X CA 1
ATOM 1313 C C . ASN A 1 165 ? 14.105 8.318 20.274 1.00 6.96 555 ASN X C 1
ATOM 1314 O O . ASN A 1 165 ? 13.516 7.909 21.267 1.00 6.78 555 ASN X O 1
ATOM 1319 N N . TYR A 1 166 ? 14.073 7.676 19.111 1.00 6.64 556 TYR X N 1
ATOM 1320 C CA . TYR A 1 166 ? 13.383 6.394 18.966 1.00 6.67 556 TYR X CA 1
ATOM 1321 C C . TYR A 1 166 ? 14.035 5.596 17.843 1.00 6.79 556 TYR X C 1
ATOM 1322 O O . TYR A 1 166 ? 14.827 6.135 17.060 1.00 6.05 556 TYR X O 1
ATOM 1331 N N . LEU A 1 167 ? 13.683 4.311 17.775 1.00 6.77 557 LEU X N 1
ATOM 1332 C CA . LEU A 1 167 ? 14.183 3.391 16.764 1.00 7.65 557 LEU X CA 1
ATOM 1333 C C . LEU A 1 167 ? 12.998 2.735 16.070 1.00 7.95 557 LEU X C 1
ATOM 1334 O O . LEU A 1 167 ? 11.983 2.459 16.706 1.00 8.09 557 LEU X O 1
ATOM 1339 N N . THR A 1 168 ? 13.116 2.535 14.759 1.00 7.99 558 THR X N 1
ATOM 1340 C CA . THR A 1 168 ? 12.156 1.723 13.998 1.00 8.63 558 THR X CA 1
ATOM 1341 C C . THR A 1 168 ? 12.928 0.702 13.180 1.00 8.92 558 THR X C 1
ATOM 1342 O O . THR A 1 168 ? 14.153 0.755 13.105 1.00 8.68 558 THR X O 1
ATOM 1346 N N . LYS A 1 169 ? 12.198 -0.219 12.555 1.00 8.98 559 LYS X N 1
ATOM 1347 C CA . LYS A 1 169 ? 12.781 -1.258 11.724 1.00 9.49 559 LYS X CA 1
ATOM 1348 C C . LYS A 1 169 ? 13.822 -0.691 10.753 1.00 8.93 559 LYS X C 1
ATOM 1349 O O . LYS A 1 169 ? 14.912 -1.238 10.626 1.00 9.18 559 LYS X O 1
ATOM 1355 N N . ASP A 1 170 ? 13.471 0.416 10.104 1.00 9.13 560 ASP X N 1
ATOM 1356 C CA . ASP A 1 170 ? 14.249 0.951 8.979 1.00 9.29 560 ASP X CA 1
ATOM 1357 C C . ASP A 1 170 ? 15.218 2.085 9.306 1.00 8.92 560 ASP X C 1
ATOM 1358 O O . ASP A 1 170 ? 16.151 2.325 8.554 1.00 8.16 560 ASP X O 1
ATOM 1363 N N . PHE A 1 171 ? 14.983 2.803 10.403 1.00 8.29 561 PHE X N 1
ATOM 1364 C CA . PHE A 1 171 ? 15.787 3.975 10.727 1.00 8.39 561 PHE X CA 1
ATOM 1365 C C . PHE A 1 171 ? 15.621 4.329 12.197 1.00 7.67 561 PHE X C 1
ATOM 1366 O O . PHE A 1 171 ? 14.630 3.946 12.821 1.00 8.38 561 PHE X O 1
ATOM 1374 N N . ALA A 1 172 ? 16.589 5.062 12.744 1.00 7.62 562 ALA X N 1
ATOM 1375 C CA . ALA A 1 172 ? 16.433 5.676 14.063 1.00 7.63 562 ALA X CA 1
ATOM 1376 C C . ALA A 1 172 ? 16.279 7.165 13.865 1.00 7.65 562 ALA X C 1
ATOM 1377 O O . ALA A 1 172 ? 16.724 7.696 12.847 1.00 9.17 562 ALA X O 1
ATOM 1379 N N . GLU A 1 173 ? 15.660 7.848 14.826 1.00 6.60 563 GLU X N 1
ATOM 1380 C CA . GLU A 1 173 ? 15.796 9.305 14.882 1.00 7.09 563 GLU X CA 1
ATOM 1381 C C . GLU A 1 173 ? 16.749 9.655 16.015 1.00 6.83 563 GLU X C 1
ATOM 1382 O O . GLU A 1 173 ? 16.472 9.345 17.177 1.00 7.15 563 GLU X O 1
ATOM 1388 N N . PHE A 1 174 ? 17.861 10.301 15.653 1.00 6.59 564 PHE X N 1
ATOM 1389 C CA . PHE A 1 174 ? 18.851 10.759 16.624 1.00 6.75 564 PHE X CA 1
ATOM 1390 C C . PHE A 1 174 ? 18.737 12.278 16.734 1.00 6.53 564 PHE X C 1
ATOM 1391 O O . PHE A 1 174 ? 18.466 12.971 15.744 1.00 7.21 564 PHE X O 1
ATOM 1399 N N . THR A 1 175 ? 18.944 12.776 17.950 1.00 5.34 565 THR X N 1
ATOM 1400 C CA . THR A 1 175 ? 18.871 14.197 18.264 1.00 5.29 565 THR X CA 1
ATOM 1401 C C . THR A 1 175 ? 20.242 14.669 18.723 1.00 4.87 565 THR X C 1
ATOM 1402 O O . THR A 1 175 ? 20.773 14.158 19.706 1.00 4.97 565 THR X O 1
ATOM 1406 N N . THR A 1 176 ? 20.802 15.639 18.003 1.00 5.28 566 THR X N 1
ATOM 1407 C CA . THR A 1 176 ? 22.084 16.237 18.369 1.00 5.55 566 THR X CA 1
ATOM 1408 C C . THR A 1 176 ? 21.865 17.699 18.744 1.00 5.01 566 THR X C 1
ATOM 1409 O O . THR A 1 176 ? 21.337 18.472 17.942 1.00 5.47 566 THR X O 1
ATOM 1413 N N . TYR A 1 177 ? 22.227 18.050 19.979 1.00 5.06 567 TYR X N 1
ATOM 1414 C CA . TYR A 1 177 ? 22.148 19.426 20.471 1.00 5.10 567 TYR X CA 1
ATOM 1415 C C . TYR A 1 177 ? 23.519 20.084 20.390 1.00 4.83 567 TYR X C 1
ATOM 1416 O O . TYR A 1 177 ? 24.509 19.539 20.905 1.00 5.47 567 TYR X O 1
ATOM 1425 N N . ILE A 1 178 ? 23.564 21.254 19.754 1.00 4.69 568 ILE X N 1
ATOM 1426 C CA . ILE A 1 178 ? 24.808 22.006 19.546 1.00 5.30 568 ILE X CA 1
ATOM 1427 C C . ILE A 1 178 ? 24.763 23.366 20.244 1.00 5.43 568 ILE X C 1
ATOM 1428 O O . ILE A 1 178 ? 23.814 24.136 20.069 1.00 5.71 568 ILE X O 1
ATOM 1433 N N . ASN A 1 179 ? 25.790 23.650 21.041 1.00 5.30 569 ASN X N 1
ATOM 1434 C CA . ASN A 1 179 ? 25.949 24.964 21.667 1.00 5.78 569 ASN X CA 1
ATOM 1435 C C . ASN A 1 179 ? 24.840 25.329 22.662 1.00 5.97 569 ASN X C 1
ATOM 1436 O O . ASN A 1 179 ? 24.406 26.486 22.734 1.00 6.52 569 ASN X O 1
ATOM 1441 N N . GLN A 1 180 ? 24.375 24.347 23.431 1.00 6.28 570 GLN X N 1
ATOM 1442 C CA . GLN A 1 180 ? 23.484 24.668 24.561 1.00 6.27 570 GLN X CA 1
ATOM 1443 C C . GLN A 1 180 ? 24.125 25.645 25.540 1.00 6.66 570 GLN X C 1
ATOM 1444 O O . GLN A 1 180 ? 23.425 26.377 26.243 1.00 7.47 570 GLN X O 1
ATOM 1450 N N . ASN A 1 181 ? 25.457 25.625 25.585 1.00 6.59 571 ASN X N 1
ATOM 1451 C CA . ASN A 1 181 ? 26.250 26.558 26.399 1.00 6.70 571 ASN X CA 1
ATOM 1452 C C . ASN A 1 181 ? 26.217 28.002 25.882 1.00 7.06 571 ASN X C 1
ATOM 1453 O O . ASN A 1 181 ? 26.657 28.930 26.582 1.00 7.21 571 ASN X O 1
ATOM 1458 N N . ARG A 1 182 ? 25.683 28.181 24.674 1.00 6.56 572 ARG X N 1
ATOM 1459 C CA . ARG A 1 182 ? 25.513 29.495 24.030 1.00 6.81 572 ARG X CA 1
ATOM 1460 C C . ARG A 1 182 ? 26.805 30.320 24.011 1.00 7.20 572 ARG X C 1
ATOM 1461 O O . ARG A 1 182 ? 26.798 31.529 24.276 1.00 8.72 572 ARG X O 1
ATOM 1469 N N . ALA A 1 183 ? 27.914 29.652 23.705 1.00 6.61 573 ALA X N 1
ATOM 1470 C CA . ALA A 1 183 ? 29.185 30.334 23.461 1.00 6.13 573 ALA X CA 1
ATOM 1471 C C . ALA A 1 183 ? 29.166 30.963 22.085 1.00 6.49 573 ALA X C 1
ATOM 1472 O O . ALA A 1 183 ? 28.529 30.464 21.162 1.00 6.89 573 ALA X O 1
ATOM 1474 N N . PHE A 1 184 ? 29.913 32.049 21.924 1.00 5.89 574 PHE X N 1
ATOM 1475 C CA . PHE A 1 184 ? 30.148 32.539 20.581 1.00 5.81 574 PHE X CA 1
ATOM 1476 C C . PHE A 1 184 ? 31.057 31.549 19.849 1.00 5.50 574 PHE X C 1
ATOM 1477 O O . PHE A 1 184 ? 32.195 31.343 20.258 1.00 5.74 574 PHE X O 1
ATOM 1485 N N . ASN A 1 185 ? 30.525 30.934 18.788 1.00 5.57 575 ASN X N 1
ATOM 1486 C CA . ASN A 1 185 ? 31.265 29.974 17.967 1.00 5.55 575 ASN X CA 1
ATOM 1487 C C . ASN A 1 185 ? 31.252 30.368 16.487 1.00 5.79 575 ASN X C 1
ATOM 1488 O O . ASN A 1 185 ? 30.257 30.878 15.975 1.00 6.52 575 ASN X O 1
ATOM 1493 N N . THR A 1 186 ? 32.359 30.099 15.800 1.00 5.98 576 THR X N 1
ATOM 1494 C CA . THR A 1 186 ? 32.431 30.304 14.346 1.00 6.72 576 THR X CA 1
ATOM 1495 C C . THR A 1 186 ? 32.986 29.038 13.695 1.00 6.53 576 THR X C 1
ATOM 1496 O O . THR A 1 186 ? 33.536 28.179 14.385 1.00 6.55 576 THR X O 1
ATOM 1500 N N . GLY A 1 187 ? 32.811 28.899 12.383 1.00 6.68 577 GLY X N 1
ATOM 1501 C CA . GLY A 1 187 ? 33.359 27.735 11.675 1.00 6.74 577 GLY X CA 1
ATOM 1502 C C . GLY A 1 187 ? 32.886 26.415 12.256 1.00 7.34 577 GLY X C 1
ATOM 1503 O O . GLY A 1 187 ? 33.670 25.482 12.459 1.00 7.46 577 GLY X O 1
ATOM 1504 N N . SER A 1 188 ? 31.581 26.339 12.490 1.00 7.41 578 SER X N 1
ATOM 1505 C CA . SER A 1 188 ? 30.945 25.203 13.151 1.00 7.14 578 SER X CA 1
ATOM 1506 C C . SER A 1 188 ? 30.542 24.114 12.169 1.00 7.52 578 SER X C 1
ATOM 1507 O O . SER A 1 188 ? 29.806 24.374 11.215 1.00 8.13 578 SER X O 1
ATOM 1510 N N . LYS A 1 189 ? 31.021 22.899 12.420 1.00 7.36 579 LYS X N 1
ATOM 1511 C CA . LYS A 1 189 ? 30.676 21.731 11.604 1.00 8.30 579 LYS X CA 1
ATOM 1512 C C . LYS A 1 189 ? 30.403 20.531 12.503 1.00 7.80 579 LYS X C 1
ATOM 1513 O O . LYS A 1 189 ? 31.039 20.359 13.555 1.00 8.13 579 LYS X O 1
ATOM 1519 N N . VAL A 1 190 ? 29.474 19.683 12.076 1.00 8.16 580 VAL X N 1
ATOM 1520 C CA . VAL A 1 190 ? 29.154 18.475 12.820 1.00 8.55 580 VAL X CA 1
ATOM 1521 C C . VAL A 1 190 ? 29.233 17.245 11.919 1.00 8.85 580 VAL X C 1
ATOM 1522 O O . VAL A 1 190 ? 28.625 17.218 10.841 1.00 9.25 580 VAL X O 1
ATOM 1526 N N A ARG A 1 191 ? 29.982 16.238 12.356 0.50 8.78 581 ARG X N 1
ATOM 1527 N N B ARG A 1 191 ? 29.989 16.247 12.369 0.50 8.73 581 ARG X N 1
ATOM 1528 C CA A ARG A 1 191 ? 30.055 14.978 11.621 0.50 9.55 581 ARG X CA 1
ATOM 1529 C CA B ARG A 1 191 ? 30.086 14.961 11.684 0.50 9.48 581 ARG X CA 1
ATOM 1530 C C A ARG A 1 191 ? 29.337 13.867 12.368 0.50 9.69 581 ARG X C 1
ATOM 1531 C C B ARG A 1 191 ? 29.245 13.929 12.419 0.50 9.67 581 ARG X C 1
ATOM 1532 O O A ARG A 1 191 ? 29.628 13.592 13.534 0.50 9.44 581 ARG X O 1
ATOM 1533 O O B ARG A 1 191 ? 29.345 13.780 13.639 0.50 9.40 581 ARG X O 1
ATOM 1548 N N . LEU A 1 192 ? 28.405 13.229 11.664 1.00 9.96 582 LEU X N 1
ATOM 1549 C CA . LEU A 1 192 ? 27.551 12.179 12.216 1.00 10.75 582 LEU X CA 1
ATOM 1550 C C . LEU A 1 192 ? 28.014 10.854 11.635 1.00 11.63 582 LEU X C 1
ATOM 1551 O O . LEU A 1 192 ? 27.991 10.675 10.416 1.00 11.27 582 LEU X O 1
ATOM 1556 N N .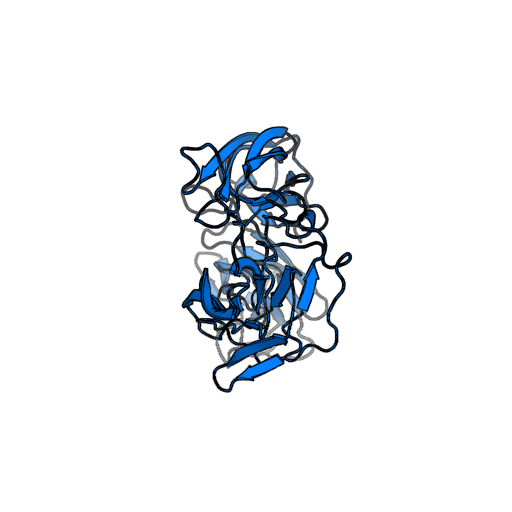 SER A 1 193 ? 28.457 9.942 12.494 1.00 12.13 583 SER X N 1
ATOM 1557 C CA A SER A 1 193 ? 28.991 8.666 12.031 0.50 12.63 583 SER X CA 1
ATOM 1558 C CA B SER A 1 193 ? 29.013 8.670 12.043 0.50 12.94 583 SER X CA 1
ATOM 1559 C C . SER A 1 193 ? 28.414 7.514 12.829 1.00 13.32 583 SER X C 1
ATOM 1560 O O . SER A 1 193 ? 28.466 7.506 14.063 1.00 13.16 583 SER X O 1
ATOM 1565 N N . GLY A 1 194 ? 27.854 6.548 12.100 1.00 13.71 584 GLY X N 1
ATOM 1566 C CA . GLY A 1 194 ? 27.144 5.426 12.701 1.00 14.03 584 GLY X CA 1
ATOM 1567 C C . GLY A 1 194 ? 27.826 4.075 12.584 1.00 13.79 584 GLY X C 1
ATOM 1568 O O . GLY A 1 194 ? 28.664 3.859 11.715 1.00 14.89 584 GLY X O 1
ATOM 1569 N N . GLN A 1 195 ? 27.486 3.194 13.513 1.00 13.51 585 GLN X N 1
ATOM 1570 C CA . GLN A 1 195 ? 27.860 1.785 13.449 1.00 12.93 585 GLN X CA 1
ATOM 1571 C C . GLN A 1 195 ? 26.538 1.082 13.605 1.00 11.28 585 GLN X C 1
ATOM 1572 O O . GLN A 1 195 ? 25.807 1.338 14.560 1.00 10.68 585 GLN X O 1
ATOM 1578 N N . GLY A 1 196 ? 26.193 0.239 12.635 1.00 9.75 586 GLY X N 1
ATOM 1579 C CA . GLY A 1 196 ? 24.845 -0.302 12.557 1.00 9.24 586 GLY X CA 1
ATOM 1580 C C . GLY A 1 196 ? 23.848 0.606 11.861 1.00 8.92 586 GLY X C 1
ATOM 1581 O O . GLY A 1 196 ? 22.698 0.216 11.658 1.00 8.79 586 GLY X O 1
ATOM 1582 N N . PHE A 1 197 ? 24.299 1.815 11.509 1.00 8.69 587 PHE X N 1
ATOM 1583 C CA . PHE A 1 197 ? 23.492 2.825 10.833 1.00 8.45 587 PHE X CA 1
ATOM 1584 C C . PHE A 1 197 ? 24.326 3.464 9.739 1.00 9.14 587 PHE X C 1
ATOM 1585 O O . PHE A 1 197 ? 25.552 3.544 9.847 1.00 10.04 587 PHE X O 1
ATOM 1593 N N . LYS A 1 198 ? 23.653 3.923 8.686 1.00 9.26 588 LYS X N 1
ATOM 1594 C CA . LYS A 1 198 ? 24.306 4.693 7.628 1.00 9.39 588 LYS X CA 1
ATOM 1595 C C . LYS A 1 198 ? 23.343 5.721 7.091 1.00 9.07 588 LYS X C 1
ATOM 1596 O O . LYS A 1 198 ? 22.138 5.464 6.987 1.00 8.92 588 LYS X O 1
ATOM 1602 N N . PHE A 1 199 ? 23.888 6.854 6.678 1.00 8.32 589 PHE X N 1
ATOM 1603 C CA . PHE A 1 199 ? 23.147 7.833 5.895 1.00 8.51 589 PHE X CA 1
ATOM 1604 C C . PHE A 1 199 ? 23.308 7.552 4.406 1.00 9.14 589 PHE X C 1
ATOM 1605 O O . PHE A 1 199 ? 24.347 7.031 3.977 1.00 9.10 589 PHE X O 1
ATOM 1613 N N . THR A 1 200 ? 22.274 7.898 3.638 1.00 9.56 590 THR X N 1
ATOM 1614 C CA . THR A 1 200 ? 22.349 7.850 2.173 1.00 9.79 590 THR X CA 1
ATOM 1615 C C . THR A 1 200 ? 22.118 9.210 1.528 1.00 10.01 590 THR X C 1
ATOM 1616 O O . THR A 1 200 ? 22.576 9.448 0.410 1.00 10.06 590 THR X O 1
ATOM 1620 N N . SER A 1 201 ? 21.417 10.107 2.214 1.00 9.67 591 SER X N 1
ATOM 1621 C CA . SER A 1 201 ? 20.876 11.291 1.547 1.00 10.68 591 SER X CA 1
ATOM 1622 C C . SER A 1 201 ? 20.723 12.468 2.505 1.00 10.68 591 SER X C 1
ATOM 1623 O O . SER A 1 201 ? 20.361 12.269 3.666 1.00 11.08 591 SER X O 1
ATOM 1626 N N . PRO A 1 202 ? 21.002 13.702 2.030 1.00 10.78 592 PRO X N 1
ATOM 1627 C CA . PRO A 1 202 ? 20.868 14.862 2.925 1.00 10.92 592 PRO X CA 1
ATOM 1628 C C . PRO A 1 202 ? 19.459 15.063 3.478 1.00 11.03 592 PRO X C 1
ATOM 1629 O O . PRO A 1 202 ? 19.302 15.645 4.551 1.00 10.86 592 PRO X O 1
ATOM 1633 N N . ASP A 1 203 ? 18.448 14.568 2.771 1.00 11.01 593 ASP X N 1
ATOM 1634 C CA A ASP A 1 203 ? 17.080 14.729 3.259 0.50 11.28 593 ASP X CA 1
ATOM 1635 C CA B ASP A 1 203 ? 17.047 14.628 3.201 0.50 11.26 593 ASP X CA 1
ATOM 1636 C C . ASP A 1 203 ? 16.827 13.952 4.553 1.00 10.75 593 ASP X C 1
ATOM 1637 O O . ASP A 1 203 ? 15.834 14.198 5.232 1.00 11.41 593 ASP X O 1
ATOM 1646 N N . GLU A 1 204 ? 17.748 13.061 4.920 1.00 9.82 594 GLU X N 1
ATOM 1647 C CA . GLU A 1 204 ? 17.656 12.328 6.191 1.00 8.88 594 GLU X CA 1
ATOM 1648 C C . GLU A 1 204 ? 18.059 13.169 7.400 1.00 9.08 594 GLU X C 1
ATOM 1649 O O . GLU A 1 204 ? 17.965 12.709 8.536 1.00 9.01 594 GLU X O 1
ATOM 1655 N N . ILE A 1 205 ? 18.515 14.392 7.159 1.00 8.84 595 ILE X N 1
ATOM 1656 C CA . ILE A 1 205 ? 19.011 15.240 8.236 1.00 9.40 595 ILE X CA 1
ATOM 1657 C C . ILE A 1 205 ? 18.362 16.603 8.129 1.00 9.71 595 ILE X C 1
ATOM 1658 O O . ILE A 1 205 ? 18.378 17.227 7.061 1.00 10.96 595 ILE X O 1
ATOM 1663 N N . GLU A 1 206 ? 17.778 17.042 9.246 1.00 9.02 596 GLU X N 1
ATOM 1664 C CA A GLU A 1 206 ? 17.130 18.346 9.343 0.50 8.95 596 GLU X CA 1
ATOM 1665 C CA B GLU A 1 206 ? 17.145 18.351 9.331 0.50 9.00 596 GLU X CA 1
ATOM 1666 C C . GLU A 1 206 ? 17.838 19.182 10.396 1.00 8.77 596 GLU X C 1
ATOM 1667 O O . GLU A 1 206 ? 18.283 18.651 11.416 1.00 8.74 596 GLU X O 1
ATOM 1678 N N . VAL A 1 207 ? 17.933 20.483 10.139 1.00 8.36 597 VAL X N 1
ATOM 1679 C CA . VAL A 1 207 ? 18.686 21.402 10.987 1.00 8.28 597 VAL X CA 1
ATOM 1680 C C . VAL A 1 207 ? 17.787 22.542 11.446 1.00 7.94 597 VAL X C 1
ATOM 1681 O O . VAL A 1 207 ? 17.050 23.128 10.636 1.00 8.40 597 VAL X O 1
ATOM 1685 N N . TYR A 1 208 ? 17.845 22.828 12.746 1.00 7.91 598 TYR X N 1
ATOM 1686 C CA . TYR A 1 208 ? 17.011 23.853 13.367 1.00 8.17 598 TYR X CA 1
ATOM 1687 C C . TYR A 1 208 ? 17.814 24.804 14.236 1.00 8.65 598 TYR X C 1
ATOM 1688 O O . TYR A 1 208 ? 18.723 24.389 14.961 1.00 8.34 598 TYR X O 1
ATOM 1697 N N . LYS A 1 209 ? 17.448 26.082 14.163 1.00 9.45 599 LYS X N 1
ATOM 1698 C CA . LYS A 1 209 ? 18.010 27.113 15.025 1.00 10.39 599 LYS X CA 1
ATOM 1699 C C . LYS A 1 209 ? 17.273 27.128 16.354 1.00 10.78 599 LYS X C 1
ATOM 1700 O O . LYS A 1 209 ? 16.057 26.929 16.381 1.00 11.18 599 LYS X O 1
ATOM 1706 N N . VAL A 1 210 ? 18.003 27.385 17.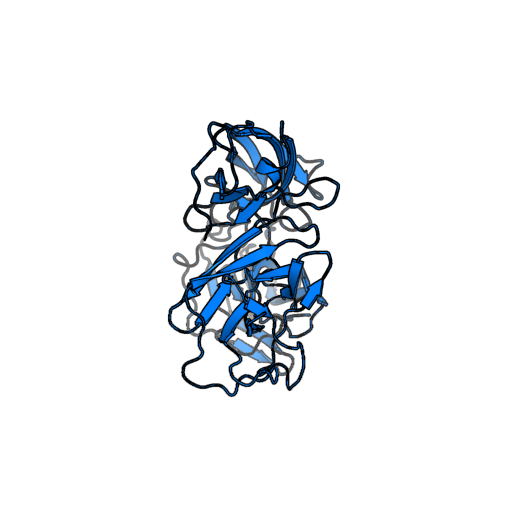439 1.00 10.60 600 VAL X N 1
ATOM 1707 C CA . VAL A 1 210 ? 17.411 27.570 18.766 1.00 11.63 600 VAL X CA 1
ATOM 1708 C C . VAL A 1 210 ? 17.851 28.898 19.370 1.00 12.02 600 VAL X C 1
ATOM 1709 O O . VAL A 1 210 ? 19.037 29.106 19.667 1.00 12.17 600 VAL X O 1
ATOM 1713 N N . LEU A 1 211 ? 16.880 29.786 19.568 1.00 12.81 601 LEU X N 1
ATOM 1714 C CA . LEU A 1 211 ? 17.117 31.068 20.226 1.00 13.29 601 LEU X CA 1
ATOM 1715 C C . LEU A 1 211 ? 16.876 31.009 21.742 1.00 13.19 601 LEU X C 1
ATOM 1716 O O . LEU A 1 211 ? 17.524 31.723 22.509 1.00 12.90 601 LEU X O 1
ATOM 1721 N N . ASN A 1 212 ? 15.939 30.160 22.157 1.00 13.64 602 ASN X N 1
ATOM 1722 C CA . ASN A 1 212 ? 15.542 30.066 23.558 1.00 13.72 602 ASN X CA 1
ATOM 1723 C C . ASN A 1 212 ? 15.894 28.720 24.154 1.00 13.01 602 ASN X C 1
ATOM 1724 O O . ASN A 1 212 ? 15.458 27.690 23.638 1.00 12.54 602 ASN X O 1
ATOM 1729 N N . ASN A 1 213 ? 16.663 28.729 25.240 1.00 12.53 603 ASN X N 1
ATOM 1730 C CA . ASN A 1 213 ? 17.166 27.472 25.808 1.00 12.09 603 ASN X CA 1
ATOM 1731 C C . ASN A 1 213 ? 16.086 26.513 26.253 1.00 11.26 603 ASN X C 1
ATOM 1732 O O . ASN A 1 213 ? 16.313 25.310 26.263 1.00 10.84 603 ASN X O 1
ATOM 1737 N N . SER A 1 214 ? 14.910 27.034 26.595 1.00 11.20 604 SER X N 1
ATOM 1738 C CA . SER A 1 214 ? 13.811 26.160 26.994 1.00 11.31 604 SER X CA 1
ATOM 1739 C C . SER A 1 214 ? 13.396 25.194 25.882 1.00 10.54 604 SER X C 1
ATOM 1740 O O . SER A 1 214 ? 12.813 24.152 26.157 1.00 11.52 604 SER X O 1
ATOM 1743 N N . GLN A 1 215 ? 13.707 25.536 24.631 1.00 9.93 605 GLN X N 1
ATOM 1744 C CA . GL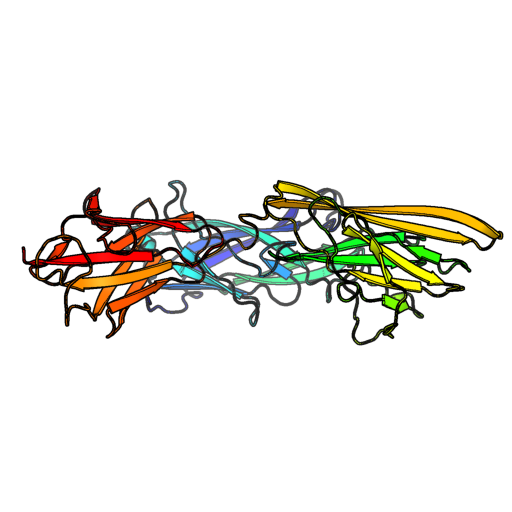N A 1 215 ? 13.372 24.681 23.486 1.00 8.91 605 GLN X CA 1
ATOM 1745 C C . GLN A 1 215 ? 14.325 23.480 23.343 1.00 8.38 605 GLN X C 1
ATOM 1746 O O . GLN A 1 215 ? 14.036 22.528 22.613 1.00 8.36 605 GLN X O 1
ATOM 1752 N N . PHE A 1 216 ? 15.450 23.512 24.057 1.00 7.26 606 PHE X N 1
ATOM 1753 C CA . PHE A 1 216 ? 16.305 22.342 24.186 1.00 7.13 606 PHE X CA 1
ATOM 1754 C C . PHE A 1 216 ? 15.694 21.432 25.261 1.00 7.12 606 PHE X C 1
ATOM 1755 O O . PHE A 1 216 ? 16.111 21.455 26.422 1.00 8.38 606 PHE X O 1
ATOM 1763 N N . ARG A 1 217 ? 14.677 20.657 24.889 1.00 6.19 607 ARG X N 1
ATOM 1764 C CA . ARG A 1 217 ? 14.058 19.733 25.843 1.00 5.93 607 ARG X CA 1
ATOM 1765 C C . ARG A 1 217 ? 15.115 18.737 26.322 1.00 5.65 607 ARG X C 1
ATOM 1766 O O . ARG A 1 217 ? 15.828 18.156 25.508 1.00 6.29 607 ARG X O 1
ATOM 1774 N N . ASP A 1 218 ? 15.227 18.544 27.639 1.00 5.56 608 ASP X N 1
ATOM 1775 C CA . ASP A 1 218 ? 16.156 17.549 28.191 1.00 6.25 608 ASP X CA 1
ATOM 1776 C C . ASP A 1 218 ? 15.888 16.130 27.666 1.00 5.73 608 ASP X C 1
ATOM 1777 O O . ASP A 1 218 ? 16.791 15.301 27.649 1.00 6.24 608 ASP X O 1
ATOM 1782 N N . SER A 1 219 ? 14.658 15.889 27.210 1.00 6.06 609 SER X N 1
ATOM 1783 C CA . SER A 1 219 ? 14.238 14.584 26.710 1.00 5.58 609 SER X CA 1
ATOM 1784 C C . SER A 1 219 ? 14.766 14.271 25.323 1.00 5.24 609 SER X C 1
ATOM 1785 O O . SER A 1 219 ? 14.561 13.160 24.829 1.00 5.35 609 SER X O 1
ATOM 1788 N N . PHE A 1 220 ? 15.395 15.256 24.672 1.00 5.19 610 PHE X N 1
ATOM 1789 C CA . PHE A 1 220 ? 15.896 15.080 23.301 1.00 5.07 610 PHE X CA 1
ATOM 1790 C C . PHE A 1 220 ? 14.794 14.738 22.292 1.00 5.14 610 PHE X C 1
ATOM 1791 O O . PHE A 1 220 ? 15.062 14.124 21.261 1.00 5.39 610 PHE X O 1
ATOM 1799 N N . SER A 1 221 ? 13.555 15.142 22.578 1.00 5.10 611 SER X N 1
ATOM 1800 C CA . SER A 1 221 ? 12.509 15.094 21.559 1.00 5.52 611 SER X CA 1
ATOM 1801 C C . SER A 1 221 ? 11.894 16.491 21.415 1.00 5.66 611 SER X C 1
ATOM 1802 O O . SER A 1 221 ? 10.850 16.786 22.001 1.00 5.33 611 SER X O 1
ATOM 1805 N N . PRO A 1 222 ? 12.561 17.372 20.660 1.00 5.40 612 PRO X N 1
ATOM 1806 C CA . PRO A 1 222 ? 12.147 18.780 20.546 1.00 5.68 612 PRO X CA 1
ATOM 1807 C C . PRO A 1 222 ? 10.793 19.003 19.891 1.00 5.88 612 PRO X C 1
ATOM 1808 O O . PRO A 1 222 ? 10.316 18.175 19.113 1.00 6.57 612 PRO X O 1
ATOM 1812 N N . ASP A 1 223 ? 10.218 20.165 20.183 1.00 5.87 613 ASP X N 1
ATOM 1813 C CA . ASP A 1 223 ? 8.980 20.599 19.566 1.00 5.91 613 ASP X CA 1
ATOM 1814 C C . ASP A 1 223 ? 9.344 21.285 18.252 1.00 5.83 613 ASP X C 1
ATOM 1815 O O . ASP A 1 223 ? 9.377 22.513 18.160 1.00 5.91 613 ASP X O 1
ATOM 1820 N N . TYR A 1 224 ? 9.630 20.473 17.240 1.00 6.08 614 TYR X N 1
ATOM 1821 C CA . TYR A 1 224 ? 10.121 20.993 15.969 1.00 6.27 614 TYR X CA 1
ATOM 1822 C C 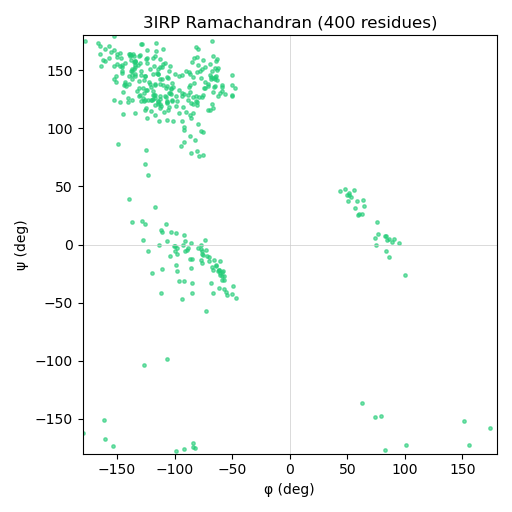. TYR A 1 224 ? 9.184 21.980 15.269 1.00 6.83 614 TYR X C 1
ATOM 1823 O O . TYR A 1 224 ? 9.648 22.879 14.561 1.00 7.67 614 TYR X O 1
ATOM 1832 N N . ALA A 1 225 ? 7.873 21.820 15.467 1.00 6.61 615 ALA X N 1
ATOM 1833 C CA . ALA A 1 225 ? 6.899 22.716 14.846 1.00 7.16 615 ALA X CA 1
ATOM 1834 C C . ALA A 1 225 ? 7.099 24.171 15.248 1.00 7.56 615 ALA X C 1
ATOM 1835 O O . ALA A 1 225 ? 6.688 25.077 14.519 1.00 8.94 615 ALA X O 1
ATOM 1837 N N . ASN A 1 226 ? 7.728 24.390 16.403 1.00 7.29 616 ASN X N 1
ATOM 1838 C CA . ASN A 1 226 ? 7.973 25.744 16.921 1.00 7.24 616 ASN X CA 1
ATOM 1839 C C . ASN A 1 226 ? 9.428 26.202 16.840 1.00 7.42 616 ASN X C 1
ATOM 1840 O O . ASN A 1 226 ? 9.829 27.148 17.519 1.00 8.58 616 ASN X O 1
ATOM 1845 N N . LEU A 1 227 ? 10.199 25.513 16.009 1.00 7.76 617 LEU X N 1
ATOM 1846 C CA . LEU A 1 227 ? 11.582 25.912 15.734 1.00 8.48 617 LEU X CA 1
ATOM 1847 C C . LEU A 1 227 ? 11.721 26.320 14.276 1.00 9.19 617 LEU X C 1
ATOM 1848 O O . LEU A 1 227 ? 11.065 25.753 13.394 1.00 10.22 617 LEU X O 1
ATOM 1853 N N . THR A 1 228 ? 12.597 27.288 14.008 1.00 10.44 618 THR X N 1
ATOM 1854 C CA . THR A 1 228 ? 12.861 27.666 12.620 1.00 11.45 618 THR X CA 1
ATOM 1855 C C . THR A 1 228 ? 13.841 26.693 11.997 1.00 11.50 618 THR X C 1
ATOM 1856 O O . THR A 1 228 ? 14.950 26.507 12.498 1.00 11.58 618 THR X O 1
ATOM 1860 N N . GLN A 1 229 ? 13.412 26.076 10.907 1.00 12.33 619 GLN X N 1
ATOM 1861 C CA . GLN A 1 229 ? 14.221 25.091 10.215 1.00 12.89 619 GLN X CA 1
ATOM 1862 C C . GLN A 1 229 ? 15.124 25.788 9.209 1.00 13.77 619 GLN X C 1
ATOM 1863 O O . GLN A 1 229 ? 14.682 26.696 8.497 1.00 13.81 619 GLN X O 1
ATOM 1869 N N . VAL A 1 230 ? 16.388 25.376 9.169 1.00 14.27 620 VAL X N 1
ATOM 1870 C CA . VAL A 1 230 ? 17.279 25.754 8.077 1.00 16.14 620 VAL X CA 1
ATOM 1871 C C . VAL A 1 230 ? 16.913 24.808 6.937 1.00 17.56 620 VAL X C 1
ATOM 1872 O O . VAL A 1 230 ? 17.270 23.632 6.956 1.00 18.38 620 VAL X O 1
ATOM 1876 N N . ARG A 1 231 ? 16.182 25.318 5.953 1.00 19.91 621 ARG X N 1
ATOM 1877 C CA . ARG A 1 231 ? 15.546 24.450 4.956 1.00 21.36 621 ARG X CA 1
ATOM 1878 C C . ARG A 1 231 ? 16.471 24.118 3.779 1.00 22.11 621 ARG X C 1
ATOM 1879 O O . ARG A 1 231 ? 16.183 23.208 2.988 1.00 22.89 621 ARG X O 1
ATOM 1887 N N . ASN A 1 232 ? 17.586 24.851 3.700 1.00 22.28 622 ASN X N 1
ATOM 1888 C CA . ASN A 1 232 ? 18.654 24.618 2.730 1.00 22.43 622 ASN X CA 1
ATOM 1889 C C . ASN A 1 232 ? 20.027 24.397 3.398 1.00 21.45 622 ASN X C 1
ATOM 1890 O O . ASN A 1 232 ? 20.973 25.157 3.151 1.00 22.01 622 ASN X O 1
ATOM 1895 N N . PRO A 1 233 ? 20.148 23.360 4.252 1.00 20.27 623 PRO X N 1
ATOM 1896 C CA . PRO A 1 233 ? 21.408 23.249 4.990 1.00 19.23 623 PRO X CA 1
ATOM 1897 C C . PRO A 1 233 ? 22.547 22.610 4.193 1.00 18.28 623 PRO X C 1
ATOM 1898 O O . PRO A 1 233 ? 22.309 21.743 3.345 1.00 18.66 623 PRO X O 1
ATOM 1902 N N . LYS A 1 234 ? 23.774 23.032 4.483 1.00 17.05 624 LYS X N 1
ATOM 1903 C CA . LYS A 1 234 ? 24.955 22.485 3.817 1.00 16.38 624 LYS X CA 1
ATOM 1904 C C . LYS A 1 234 ? 25.304 21.120 4.387 1.00 15.61 624 LYS X C 1
ATOM 1905 O O . LYS A 1 234 ? 25.945 21.027 5.434 1.00 15.18 624 LYS X O 1
ATOM 1911 N N . ILE A 1 235 ? 24.876 20.066 3.694 1.00 14.18 625 ILE X N 1
ATOM 1912 C CA . ILE A 1 235 ? 25.064 18.693 4.153 1.00 14.08 625 ILE X CA 1
ATOM 1913 C C . ILE A 1 235 ? 25.734 17.846 3.074 1.00 13.85 625 ILE X C 1
ATOM 1914 O O . ILE A 1 235 ? 25.316 17.855 1.908 1.00 15.04 625 ILE X O 1
ATOM 1919 N N . ILE A 1 236 ? 26.781 17.131 3.471 1.00 13.21 626 ILE X N 1
ATOM 1920 C CA . ILE A 1 236 ? 27.475 16.197 2.599 1.00 12.82 626 ILE X CA 1
ATOM 1921 C C . ILE A 1 236 ? 27.344 14.788 3.162 1.00 12.05 626 ILE X C 1
ATOM 1922 O O . ILE A 1 236 ? 27.616 14.559 4.341 1.00 11.19 626 ILE X O 1
ATOM 1927 N N . ILE A 1 237 ? 26.904 13.859 2.319 1.00 11.67 627 ILE X N 1
ATOM 1928 C CA . ILE A 1 237 ? 26.933 12.442 2.653 1.00 11.74 627 ILE X CA 1
ATOM 1929 C C . ILE A 1 237 ? 28.236 11.886 2.125 1.00 12.54 627 ILE X C 1
ATOM 1930 O O . ILE A 1 237 ? 28.496 11.915 0.920 1.00 12.73 627 ILE X O 1
ATOM 1935 N N . ASN A 1 238 ? 29.054 11.391 3.041 1.00 12.98 628 ASN X N 1
ATOM 1936 C CA . ASN A 1 238 ? 30.369 10.879 2.699 1.00 14.11 628 ASN X CA 1
ATOM 1937 C C . ASN A 1 238 ? 30.278 9.457 2.147 1.00 14.61 628 ASN X C 1
ATOM 1938 O O . ASN A 1 238 ? 29.265 8.782 2.326 1.00 14.54 628 ASN X O 1
ATOM 1943 N N . SER A 1 239 ? 31.328 9.013 1.456 1.00 15.75 629 SER X N 1
ATOM 1944 C CA . SER A 1 239 ? 31.331 7.693 0.826 1.00 16.37 629 SER X CA 1
ATOM 1945 C C . SER A 1 239 ? 31.118 6.545 1.820 1.00 16.63 629 SER X C 1
ATOM 1946 O O . SER A 1 239 ? 30.597 5.490 1.448 1.00 17.49 629 SER X O 1
ATOM 1949 N N . ASP A 1 240 ? 31.504 6.756 3.078 1.00 16.69 630 ASP X N 1
ATOM 1950 C CA . ASP A 1 240 ? 31.366 5.729 4.114 1.00 16.48 630 ASP X CA 1
ATOM 1951 C C . ASP A 1 240 ? 29.988 5.718 4.796 1.00 15.31 630 ASP X C 1
ATOM 1952 O O . ASP A 1 240 ? 29.749 4.923 5.707 1.00 15.82 630 ASP X O 1
ATOM 1957 N N . GLY A 1 241 ? 29.095 6.605 4.362 1.00 13.77 631 GLY X N 1
ATOM 1958 C CA . GLY A 1 241 ? 27.759 6.686 4.947 1.00 12.41 631 GLY X CA 1
ATOM 1959 C C . GLY A 1 241 ? 27.665 7.561 6.183 1.00 11.44 631 GLY X C 1
ATOM 1960 O O . GLY A 1 241 ? 26.621 7.613 6.823 1.00 10.69 631 GLY X O 1
ATOM 1961 N N . SER A 1 242 ? 28.762 8.231 6.529 1.00 11.29 632 SER X N 1
ATOM 1962 C CA . SER A 1 242 ? 28.708 9.308 7.511 1.00 11.20 632 SER X CA 1
ATOM 1963 C C . SER A 1 242 ? 28.228 10.584 6.819 1.00 10.75 632 SER X C 1
ATOM 1964 O O . SER A 1 242 ? 28.119 10.630 5.593 1.00 10.62 632 SER X O 1
ATOM 1967 N N . ALA A 1 243 ? 27.925 11.607 7.613 1.00 10.61 633 ALA X N 1
ATOM 1968 C CA . ALA A 1 243 ? 27.412 12.866 7.098 1.00 10.67 633 ALA X CA 1
ATOM 1969 C C . ALA A 1 243 ? 28.092 14.023 7.796 1.00 11.22 633 ALA X C 1
ATOM 1970 O O . ALA A 1 243 ? 28.370 13.952 8.995 1.00 11.85 633 ALA X O 1
ATOM 1972 N N . THR A 1 244 ? 28.366 15.077 7.038 1.00 10.82 634 THR X N 1
ATOM 1973 C CA . THR A 1 244 ? 28.931 16.300 7.591 1.00 11.09 634 THR X CA 1
ATOM 1974 C C . THR A 1 244 ? 27.969 17.455 7.362 1.00 10.73 634 THR X C 1
ATOM 1975 O O . THR A 1 244 ? 27.503 17.681 6.239 1.00 10.92 634 THR X O 1
ATOM 1979 N N . VAL A 1 245 ? 27.668 18.171 8.444 1.00 9.94 635 VAL X N 1
ATOM 1980 C CA . VAL A 1 245 ? 26.755 19.301 8.416 1.00 10.10 635 VAL X CA 1
ATOM 1981 C C . VAL A 1 245 ? 27.556 20.566 8.699 1.00 9.77 635 VAL X C 1
ATOM 1982 O O . VAL A 1 245 ? 28.137 20.706 9.772 1.00 9.31 635 VAL X O 1
ATOM 1986 N N . ASP A 1 246 ? 27.589 21.482 7.737 1.00 10.28 636 ASP X N 1
ATOM 1987 C CA . ASP A 1 246 ? 28.294 22.749 7.908 1.00 10.53 636 ASP X CA 1
ATOM 1988 C C . ASP A 1 246 ? 27.320 23.813 8.405 1.00 10.70 636 ASP X C 1
ATOM 1989 O O . ASP A 1 246 ? 26.494 24.319 7.644 1.00 11.10 636 ASP X O 1
ATOM 1994 N N . LEU A 1 247 ? 27.435 24.164 9.686 1.00 9.87 637 LEU X N 1
ATOM 1995 C CA . LEU A 1 247 ? 26.539 25.142 10.295 1.00 10.10 637 LEU X CA 1
ATOM 1996 C C . LEU A 1 247 ? 26.990 26.590 10.090 1.00 10.15 637 LEU X C 1
ATOM 1997 O O . LEU A 1 247 ? 26.190 27.525 10.202 1.00 10.74 637 LEU X O 1
ATOM 2002 N N . GLY A 1 248 ? 28.272 26.776 9.791 1.00 9.89 638 GLY X N 1
ATOM 2003 C CA . GLY A 1 248 ? 28.817 28.107 9.538 1.00 9.47 638 GLY X CA 1
ATOM 2004 C C . GLY A 1 248 ? 29.091 28.869 10.821 1.00 9.35 638 GLY X C 1
ATOM 2005 O O . GLY A 1 248 ? 29.419 28.274 11.857 1.00 9.37 638 GLY X O 1
ATOM 2006 N N . ASP A 1 249 ? 28.942 30.188 10.760 1.00 8.97 639 ASP X N 1
ATOM 2007 C CA . ASP A 1 249 ? 29.240 31.042 11.892 1.00 9.37 639 ASP X CA 1
ATOM 2008 C C . ASP A 1 249 ? 27.987 31.243 12.726 1.00 8.94 639 ASP X C 1
ATOM 2009 O O . ASP A 1 249 ? 27.209 32.195 12.527 1.00 10.33 639 ASP X O 1
ATOM 2014 N N . ILE A 1 250 ? 27.786 30.331 13.670 1.00 7.75 640 ILE X N 1
ATOM 2015 C CA . ILE A 1 250 ? 26.532 30.298 14.429 1.00 7.45 640 ILE X CA 1
ATOM 2016 C C . ILE A 1 250 ? 26.448 31.395 15.494 1.00 7.42 640 ILE X C 1
ATOM 2017 O O . ILE A 1 250 ? 25.369 31.704 15.998 1.00 7.87 640 ILE X O 1
ATOM 2022 N N . GLY A 1 251 ? 27.582 32.006 15.829 1.00 6.97 641 GLY X N 1
ATOM 2023 C CA . GLY A 1 251 ? 27.584 32.986 16.898 1.00 7.28 641 GLY X CA 1
ATOM 2024 C C . GLY A 1 251 ? 27.176 32.293 18.184 1.00 6.92 641 GLY X C 1
ATOM 2025 O O . GLY A 1 251 ? 27.631 31.182 18.471 1.00 6.88 641 GLY X O 1
ATOM 2026 N N . THR A 1 252 ? 26.315 32.936 18.964 1.00 7.67 642 THR X N 1
ATOM 2027 C CA . THR A 1 252 ? 25.864 32.344 20.224 1.00 7.78 642 THR X CA 1
ATOM 2028 C C . THR A 1 252 ? 24.584 31.512 20.093 1.00 8.00 642 THR X C 1
ATOM 2029 O O . THR A 1 252 ? 24.023 31.070 21.102 1.00 8.24 642 THR X O 1
ATOM 2033 N N . LEU A 1 253 ? 24.127 31.283 18.867 1.00 8.03 643 LEU X N 1
ATOM 2034 C CA . LEU A 1 253 ? 22.904 30.500 18.662 1.00 8.73 643 LEU X CA 1
ATOM 2035 C C . LEU A 1 253 ? 23.076 29.035 19.015 1.00 8.14 643 LEU X C 1
ATOM 2036 O O . LEU A 1 253 ? 24.136 28.448 18.792 1.00 7.88 643 LEU X O 1
ATOM 2041 N N . GLY A 1 254 ? 22.011 28.441 19.539 1.00 7.49 644 GLY X N 1
ATOM 2042 C CA . GLY A 1 254 ? 21.935 26.997 19.670 1.00 7.25 644 GLY X CA 1
ATOM 2043 C C . GLY A 1 254 ? 21.428 26.379 18.381 1.00 6.46 644 GLY X C 1
ATOM 2044 O O . GLY A 1 254 ? 20.767 27.029 17.559 1.00 7.07 644 GLY X O 1
ATOM 2045 N N . TYR A 1 255 ? 21.758 25.107 18.193 1.00 6.33 645 TYR X N 1
ATOM 2046 C CA . TYR A 1 255 ? 21.302 24.368 17.029 1.00 6.27 645 TYR X CA 1
ATOM 2047 C C . TYR A 1 255 ? 20.874 22.978 17.426 1.00 6.32 645 TYR X C 1
ATOM 2048 O O . TYR A 1 255 ? 21.418 22.398 18.376 1.00 6.21 645 TYR X O 1
ATOM 2057 N N . ILE A 1 256 ? 19.899 22.447 16.693 1.00 6.39 646 ILE X N 1
ATOM 2058 C CA . ILE A 1 256 ? 19.500 21.057 16.842 1.00 6.60 646 ILE X CA 1
ATOM 2059 C C . ILE A 1 256 ? 19.613 20.380 15.481 1.00 6.79 646 ILE X C 1
ATOM 2060 O O . ILE A 1 256 ? 19.158 20.926 14.478 1.00 8.02 646 ILE X O 1
ATOM 2065 N N . ILE A 1 257 ? 20.229 19.202 15.456 1.00 6.91 647 ILE X N 1
ATOM 2066 C CA . ILE A 1 257 ? 20.264 18.385 14.248 1.00 7.23 647 ILE X CA 1
ATOM 2067 C C . ILE A 1 257 ? 19.441 17.129 14.491 1.00 7.30 647 ILE X C 1
ATOM 2068 O O . ILE A 1 257 ? 19.713 16.351 15.406 1.00 7.62 647 ILE X O 1
ATOM 2073 N N . ARG A 1 258 ? 18.419 16.961 13.659 1.00 6.85 648 ARG X N 1
ATOM 2074 C CA . ARG A 1 258 ? 17.462 15.867 13.760 1.00 7.16 648 ARG X CA 1
ATOM 2075 C C . ARG A 1 258 ? 17.779 14.913 12.617 1.00 7.21 648 ARG X C 1
ATOM 2076 O O . ARG A 1 258 ? 17.515 15.234 11.456 1.00 8.19 648 ARG X O 1
ATOM 2084 N N . SER A 1 259 ? 18.360 13.764 12.936 1.00 7.45 649 SER X N 1
ATOM 2085 C CA . SER A 1 259 ? 18.866 12.891 11.874 1.00 8.08 649 SER X CA 1
ATOM 2086 C C . SER A 1 259 ? 18.185 11.533 11.872 1.00 8.03 649 SER X C 1
ATOM 2087 O O . SER A 1 259 ? 17.791 11.031 12.926 1.00 8.23 649 SER X O 1
ATOM 2090 N N . LYS A 1 260 ? 18.023 10.963 10.677 1.00 7.45 650 LYS X N 1
ATOM 2091 C CA . LYS A 1 260 ? 17.349 9.676 10.522 1.00 7.78 650 LYS X CA 1
ATOM 2092 C C . LYS A 1 260 ? 18.212 8.675 9.757 1.00 7.39 650 LYS X C 1
ATOM 2093 O O . LYS A 1 260 ? 17.895 8.298 8.622 1.00 7.65 650 LYS X O 1
ATOM 2099 N N . PRO A 1 261 ? 19.307 8.224 10.381 1.00 7.05 651 PRO X N 1
ATOM 2100 C CA . PRO A 1 261 ? 20.135 7.241 9.705 1.00 7.28 651 PRO X CA 1
ATOM 2101 C C . PRO A 1 261 ? 19.393 5.916 9.577 1.00 7.43 651 PRO X C 1
ATOM 2102 O O . PRO A 1 261 ? 18.554 5.567 10.429 1.00 7.53 651 PRO X O 1
ATOM 2106 N N . ASN A 1 262 ? 19.710 5.192 8.509 1.00 7.76 652 ASN X N 1
ATOM 2107 C CA . ASN A 1 262 ? 19.096 3.900 8.219 1.00 7.96 652 ASN X CA 1
ATOM 2108 C C . ASN A 1 262 ? 19.757 2.765 8.967 1.00 7.89 652 ASN X C 1
ATOM 2109 O O . ASN A 1 262 ? 20.974 2.718 9.076 1.00 8.68 652 ASN X O 1
ATOM 2114 N N . THR A 1 263 ? 18.950 1.840 9.477 1.00 7.94 653 THR X N 1
ATOM 2115 C CA . THR A 1 263 ? 19.481 0.633 10.095 1.00 8.14 653 THR X CA 1
ATOM 2116 C C . THR A 1 263 ? 20.115 -0.218 9.001 1.00 9.02 653 THR X C 1
ATOM 2117 O O . THR A 1 263 ? 19.610 -0.287 7.873 1.00 9.12 653 THR X O 1
ATOM 2121 N N . LEU A 1 264 ? 21.224 -0.863 9.331 1.00 9.72 654 LEU X N 1
ATOM 2122 C CA . LEU A 1 264 ? 21.920 -1.701 8.364 1.00 11.24 654 LEU X CA 1
ATOM 2123 C C . LEU A 1 264 ? 21.373 -3.116 8.344 1.00 12.25 654 LEU X C 1
ATOM 2124 O O . LEU A 1 264 ? 21.182 -3.725 9.401 1.00 11.36 654 LEU X O 1
ATOM 2129 N N . PRO A 1 265 ? 21.085 -3.633 7.137 1.00 13.75 655 PRO X N 1
ATOM 2130 C CA . PRO A 1 265 ? 20.748 -5.034 6.962 1.00 14.77 655 PRO X CA 1
ATOM 2131 C C . PRO A 1 265 ? 21.723 -5.948 7.686 1.00 15.13 655 PRO X C 1
ATOM 2132 O O . PRO A 1 265 ? 22.945 -5.746 7.631 1.00 16.31 655 PRO X O 1
ATOM 2136 N N . ASP A 1 266 ? 21.164 -6.923 8.386 1.00 15.43 656 ASP X N 1
ATOM 2137 C CA . ASP A 1 266 ? 21.937 -7.967 9.052 1.00 15.15 656 ASP X CA 1
ATOM 2138 C C . ASP A 1 266 ? 22.646 -7.503 10.323 1.00 13.80 656 ASP X C 1
ATOM 2139 O O . ASP A 1 266 ? 23.308 -8.307 10.979 1.00 14.20 656 ASP X O 1
ATOM 2144 N N . PHE A 1 267 ? 22.507 -6.225 10.689 1.00 11.88 657 PHE X N 1
ATOM 2145 C CA . PHE A 1 267 ? 23.175 -5.760 11.901 1.00 10.08 657 PHE X CA 1
ATOM 2146 C C . PHE A 1 267 ? 22.622 -6.419 13.157 1.00 9.27 657 PHE X C 1
ATOM 2147 O O . PHE A 1 267 ? 21.413 -6.546 13.337 1.00 9.08 657 PHE X O 1
ATOM 2155 N N . SER A 1 268 ? 23.534 -6.837 14.024 1.00 9.01 658 SER X N 1
ATOM 2156 C CA . SER A 1 268 ? 23.180 -7.374 15.319 1.00 9.50 658 SER X CA 1
ATOM 2157 C C . SER A 1 268 ? 24.235 -6.952 16.329 1.00 9.37 658 SER X C 1
ATOM 2158 O O . SER A 1 268 ? 25.392 -7.372 16.242 1.00 10.90 658 SER X O 1
ATOM 2161 N N . GLY A 1 269 ? 23.846 -6.104 17.270 1.00 8.19 659 GLY X N 1
ATOM 2162 C CA . GLY A 1 269 ? 24.778 -5.675 18.304 1.00 8.17 659 GLY X CA 1
ATOM 2163 C C . GLY A 1 269 ? 24.478 -4.297 18.832 1.00 7.50 659 GLY X C 1
ATOM 2164 O O . GLY A 1 269 ? 23.331 -3.858 18.840 1.00 7.46 659 GLY X O 1
ATOM 2165 N N . ILE A 1 270 ? 25.520 -3.616 19.301 1.00 6.56 660 ILE X N 1
ATOM 2166 C CA . ILE A 1 270 ? 25.371 -2.267 19.855 1.00 6.78 660 ILE X CA 1
ATOM 2167 C C . ILE A 1 270 ? 25.582 -1.229 18.754 1.00 7.04 660 ILE X C 1
ATOM 2168 O O . ILE A 1 270 ? 26.714 -0.928 18.353 1.00 7.25 660 ILE X O 1
ATOM 2173 N N . GLY A 1 271 ? 24.474 -0.696 18.251 1.00 6.93 661 GLY X N 1
ATOM 2174 C CA . GLY A 1 271 ? 24.526 0.361 17.257 1.00 7.30 661 GLY X CA 1
ATOM 2175 C C . GLY A 1 271 ? 24.943 1.662 17.915 1.00 7.46 661 GLY X C 1
ATOM 2176 O O . GLY A 1 271 ? 24.702 1.868 19.107 1.00 8.22 661 GLY X O 1
ATOM 2177 N N . VAL A 1 272 ? 25.568 2.530 17.133 1.00 7.24 662 VAL X N 1
ATOM 2178 C CA . VAL A 1 272 ? 26.099 3.807 17.645 1.00 7.84 662 VAL X CA 1
ATOM 2179 C C . VAL A 1 272 ? 25.855 4.935 16.644 1.00 7.94 662 VAL X C 1
ATOM 2180 O O . VAL A 1 272 ? 26.019 4.727 15.444 1.00 8.04 662 VAL X O 1
ATOM 2184 N N . LEU A 1 273 ? 25.456 6.118 17.125 1.00 8.53 663 LEU X N 1
ATOM 2185 C CA . LEU A 1 273 ? 25.671 7.359 16.348 1.00 9.24 663 LEU X CA 1
ATOM 2186 C C . LEU A 1 273 ? 26.551 8.306 17.138 1.00 8.61 663 LEU X C 1
ATOM 2187 O O . LEU A 1 273 ? 26.264 8.611 18.289 1.00 8.77 663 LEU X O 1
ATOM 2192 N N . LYS A 1 274 ? 27.653 8.706 16.517 1.00 9.83 664 LYS X N 1
ATOM 2193 C CA . LYS A 1 274 ? 28.598 9.625 17.115 1.00 9.64 664 LYS X CA 1
ATOM 2194 C C . LYS A 1 274 ? 28.413 10.989 16.452 1.00 9.55 664 LYS X C 1
ATOM 2195 O O . LYS A 1 274 ? 28.376 11.091 15.225 1.00 10.38 664 LYS X O 1
ATOM 2201 N N . SER A 1 275 ? 28.279 12.025 17.281 1.00 7.78 665 SER X N 1
ATOM 2202 C CA . SER A 1 275 ? 28.204 13.415 16.828 1.00 7.14 665 SER X CA 1
ATOM 2203 C C . SER A 1 275 ? 29.491 14.101 17.216 1.00 6.72 665 SER X C 1
ATOM 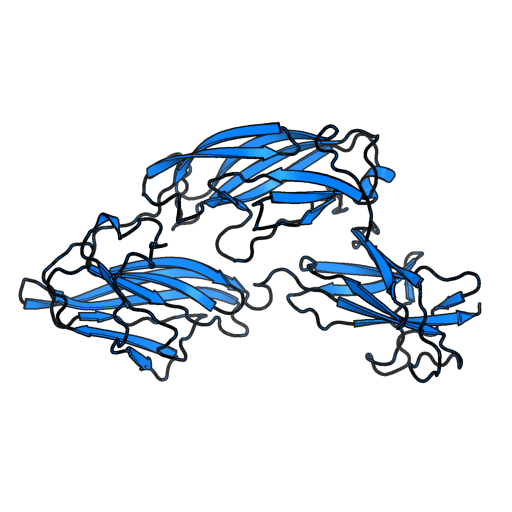2204 O O . SER A 1 275 ? 29.782 14.227 18.405 1.00 6.83 665 SER X O 1
ATOM 2207 N N . GLU A 1 276 ? 30.278 14.507 16.224 1.00 7.09 666 GLU X N 1
ATOM 2208 C CA . GLU A 1 276 ? 31.535 15.203 16.483 1.00 7.55 666 GLU X CA 1
ATOM 2209 C C . GLU A 1 276 ? 31.411 16.641 16.027 1.00 6.84 666 GLU X C 1
ATOM 2210 O O . GLU A 1 276 ? 31.186 16.889 14.851 1.00 7.56 666 GLU X O 1
ATOM 2216 N N . TYR A 1 277 ? 31.568 17.568 16.970 1.00 5.88 667 TYR X N 1
ATOM 2217 C CA . TYR A 1 277 ? 31.403 18.987 16.704 1.00 5.84 667 TYR X CA 1
ATOM 2218 C C . TYR A 1 277 ? 32.768 19.666 16.692 1.00 6.15 667 TYR X C 1
ATOM 2219 O O . TYR A 1 277 ? 33.515 19.604 17.668 1.00 5.69 667 TYR X O 1
ATOM 2228 N N . THR A 1 278 ? 33.090 20.295 15.568 1.00 5.80 668 THR X N 1
ATOM 2229 C CA . THR A 1 278 ? 34.337 21.034 15.425 1.00 6.70 668 THR X CA 1
ATOM 2230 C C . THR A 1 278 ? 33.985 22.490 15.187 1.00 6.41 668 THR X C 1
ATOM 2231 O O . THR A 1 278 ? 33.077 22.804 14.413 1.00 7.07 668 THR X O 1
ATOM 2235 N N . PHE A 1 279 ? 34.709 23.386 15.851 1.00 5.70 669 PHE X N 1
ATOM 2236 C CA . PHE A 1 279 ? 34.346 24.797 15.836 1.00 5.71 669 PHE X CA 1
ATOM 2237 C C . PHE A 1 279 ? 35.497 25.651 16.330 1.00 5.85 669 PHE X C 1
ATOM 2238 O O . PHE A 1 279 ? 36.505 25.120 16.825 1.00 6.46 669 PHE X O 1
ATOM 2246 N N . THR A 1 280 ? 35.339 26.963 16.184 1.00 5.30 670 THR X N 1
ATOM 2247 C CA . THR A 1 280 ? 36.249 27.933 16.771 1.00 5.19 670 THR X CA 1
ATOM 2248 C C . THR A 1 280 ? 35.515 28.574 17.940 1.00 5.18 670 THR X C 1
ATOM 2249 O O . THR A 1 280 ? 34.404 29.114 17.769 1.00 5.99 670 THR X O 1
ATOM 2253 N N . ASN A 1 281 ? 36.111 28.485 19.127 1.00 5.31 671 ASN X N 1
ATOM 2254 C CA . ASN A 1 281 ? 35.477 28.960 20.348 1.00 5.38 671 ASN X CA 1
ATOM 2255 C C . ASN A 1 281 ? 35.647 30.470 20.537 1.00 5.82 671 ASN X C 1
ATOM 2256 O O . ASN A 1 281 ? 36.186 31.143 19.666 1.00 5.88 671 ASN X O 1
ATOM 2261 N N . ASN A 1 282 ? 35.195 31.009 21.670 1.00 5.84 672 ASN X N 1
ATOM 2262 C CA . ASN A 1 282 ? 35.249 32.461 21.868 1.00 6.54 672 ASN X CA 1
ATOM 2263 C C . ASN A 1 282 ? 36.628 33.003 22.227 1.00 6.51 672 ASN X C 1
ATOM 2264 O O . ASN A 1 282 ? 36.795 34.221 22.388 1.00 6.69 672 ASN X O 1
ATOM 2269 N N . LYS A 1 283 ? 37.599 32.088 22.330 1.00 6.57 673 LYS X N 1
ATOM 2270 C CA . LYS A 1 283 ? 39.024 32.413 22.477 1.00 6.99 673 LYS X CA 1
ATOM 2271 C C . LYS A 1 283 ? 39.746 32.323 21.131 1.00 7.11 673 LYS X C 1
ATOM 2272 O O . LYS A 1 283 ? 40.983 32.373 21.088 1.00 7.42 673 LYS X O 1
ATOM 2278 N N . ASN A 1 284 ? 38.975 32.179 20.044 1.00 6.64 674 ASN X N 1
ATOM 2279 C CA . ASN A 1 284 ? 39.535 32.043 18.687 1.00 6.99 674 ASN X CA 1
ATOM 2280 C C . ASN A 1 284 ? 40.391 30.783 18.509 1.00 6.92 674 ASN X C 1
ATOM 2281 O O . ASN A 1 284 ? 41.273 30.723 17.637 1.00 8.04 674 ASN X O 1
ATOM 2286 N N . GLN A 1 285 ? 40.103 29.765 19.317 1.00 6.67 675 GLN X N 1
ATOM 2287 C CA . GLN A 1 285 ? 40.802 28.477 19.219 1.00 6.89 675 GLN X CA 1
ATOM 2288 C C . GLN A 1 285 ? 39.896 27.412 18.610 1.00 6.44 675 GLN X C 1
ATOM 2289 O O . GLN A 1 285 ? 38.727 27.302 18.977 1.00 6.46 675 GLN X O 1
ATOM 2295 N N . ARG A 1 286 ? 40.437 26.625 17.691 1.00 6.51 676 ARG X N 1
ATOM 2296 C CA . ARG A 1 286 ? 39.738 25.443 17.197 1.00 6.62 676 ARG X CA 1
ATOM 2297 C C . ARG A 1 286 ? 39.563 24.429 18.313 1.00 6.57 676 ARG X C 1
ATOM 2298 O O . ARG A 1 286 ? 40.438 24.264 19.160 1.00 6.72 676 ARG X O 1
ATOM 2306 N N . ASP A 1 287 ? 38.415 23.760 18.317 1.00 6.66 677 ASP X N 1
ATOM 2307 C CA . ASP A 1 287 ? 38.122 22.745 19.323 1.00 7.57 677 ASP X CA 1
ATOM 2308 C C . ASP A 1 287 ? 37.298 21.640 18.681 1.00 7.82 677 ASP X C 1
ATOM 2309 O O . ASP A 1 287 ? 36.567 21.870 17.723 1.00 8.29 677 ASP X O 1
ATOM 2314 N N . THR A 1 288 ? 37.483 20.431 19.188 1.00 7.95 678 THR X N 1
ATOM 2315 C CA . THR A 1 288 ? 36.717 19.277 18.766 1.00 8.61 678 THR X CA 1
ATOM 2316 C C . THR A 1 288 ? 36.137 18.624 20.005 1.00 9.14 678 THR X C 1
ATOM 2317 O O . THR A 1 288 ? 36.872 18.300 20.936 1.00 9.96 678 THR X O 1
ATOM 2321 N N . ARG A 1 289 ? 34.819 18.434 20.005 1.00 8.24 679 ARG X N 1
ATOM 2322 C CA . ARG A 1 289 ? 34.122 17.719 21.074 1.00 8.18 679 ARG X CA 1
ATOM 2323 C C . ARG A 1 289 ? 33.224 16.667 20.436 1.00 7.50 679 ARG X C 1
ATOM 2324 O O . ARG A 1 289 ? 32.829 16.810 19.286 1.00 7.45 679 ARG X O 1
ATOM 2332 N N . ALA A 1 290 ? 32.893 15.620 21.181 1.00 7.37 680 ALA X N 1
ATOM 2333 C CA . ALA A 1 290 ? 32.076 14.550 20.624 1.00 7.13 680 ALA X CA 1
ATOM 2334 C C . ALA A 1 290 ? 31.185 13.941 21.675 1.00 7.00 680 ALA X C 1
ATOM 2335 O O . ALA A 1 290 ? 31.493 13.954 22.876 1.00 7.83 680 ALA X O 1
ATOM 2337 N N . HIS A 1 291 ? 30.073 13.386 21.213 1.00 6.63 681 HIS X N 1
ATOM 2338 C CA . HIS A 1 291 ? 29.212 12.611 22.069 1.00 6.79 681 HIS X CA 1
ATOM 2339 C C . HIS A 1 291 ? 28.664 11.453 21.253 1.00 6.61 681 HIS X C 1
ATOM 2340 O O . HIS A 1 291 ? 28.304 11.637 20.094 1.00 6.91 681 HIS X O 1
ATOM 2347 N N . ALA A 1 292 ? 28.620 10.264 21.853 1.00 6.36 682 ALA X N 1
ATOM 2348 C CA . ALA A 1 292 ? 28.085 9.082 21.162 1.00 7.51 682 ALA X CA 1
ATOM 2349 C C . ALA A 1 292 ? 26.906 8.486 21.924 1.00 7.81 682 ALA X C 1
ATOM 2350 O O . ALA A 1 292 ? 26.922 8.397 23.155 1.00 8.89 682 ALA X O 1
ATOM 2352 N N . SER A 1 293 ? 25.877 8.091 21.176 1.00 8.42 683 SER X N 1
ATOM 2353 C CA . SER A 1 293 ? 24.719 7.382 21.721 1.00 9.03 683 SER X CA 1
ATOM 2354 C C . SER A 1 293 ? 24.688 5.950 21.195 1.00 9.49 683 SER X C 1
ATOM 2355 O O . SER A 1 293 ? 24.946 5.725 20.005 1.00 10.10 683 SER X O 1
ATOM 2358 N N . SER A 1 294 ? 24.361 5.021 22.094 1.00 9.66 684 SER X N 1
ATOM 2359 C CA . SER A 1 294 ? 24.375 3.571 21.854 1.00 10.32 684 SER X CA 1
ATOM 2360 C C . SER A 1 294 ? 22.973 2.990 21.914 1.00 9.72 684 SER X C 1
ATOM 2361 O O . SER A 1 294 ? 22.143 3.436 22.707 1.00 10.01 684 SER X O 1
ATOM 2364 N N . ILE A 1 295 ? 22.725 1.970 21.100 1.00 8.59 685 ILE X N 1
ATOM 2365 C CA . ILE A 1 295 ? 21.477 1.214 21.186 1.00 8.38 685 ILE X CA 1
ATOM 2366 C C . ILE A 1 295 ? 21.660 -0.219 20.699 1.00 7.62 685 ILE X C 1
ATOM 2367 O O . ILE A 1 295 ? 22.102 -0.448 19.569 1.00 6.98 685 ILE X O 1
ATOM 2372 N N . GLN A 1 296 ? 21.314 -1.176 21.560 1.00 7.14 686 GLN X N 1
ATOM 2373 C CA . GLN A 1 296 ? 21.350 -2.591 21.210 1.00 7.32 686 GLN X CA 1
ATOM 2374 C C . GLN A 1 296 ? 20.152 -2.923 20.317 1.00 7.47 686 GLN X C 1
ATOM 2375 O O . GLN A 1 296 ? 19.009 -2.618 20.673 1.00 8.18 686 GLN X O 1
ATOM 2381 N N . PHE A 1 297 ? 20.411 -3.529 19.158 1.00 7.54 687 PHE X N 1
ATOM 2382 C CA . PHE A 1 297 ? 19.309 -4.050 18.328 1.00 7.45 687 PHE X CA 1
ATOM 2383 C C . PHE A 1 297 ? 19.756 -5.158 17.386 1.00 7.78 687 PHE X C 1
ATOM 2384 O O . PHE A 1 297 ? 20.945 -5.297 17.089 1.00 7.62 687 PHE X O 1
ATOM 2392 N N . VAL A 1 298 ? 18.776 -5.932 16.915 1.00 8.26 688 VAL X N 1
ATOM 2393 C CA . VAL A 1 298 ? 18.981 -6.973 15.925 1.00 9.16 688 VAL X CA 1
ATOM 2394 C C . VAL A 1 298 ? 18.025 -6.608 14.803 1.00 8.95 688 VAL X C 1
ATOM 2395 O O . VAL A 1 298 ? 16.807 -6.722 14.973 1.00 8.46 688 VAL X O 1
ATOM 2399 N N . ARG A 1 299 ? 18.550 -6.145 13.667 1.00 8.90 689 ARG X N 1
ATOM 2400 C CA . ARG A 1 299 ? 17.675 -5.616 12.612 1.00 9.74 689 ARG X CA 1
ATOM 2401 C C . ARG A 1 299 ? 16.636 -6.641 12.146 1.00 9.52 689 ARG X C 1
ATOM 2402 O O . ARG A 1 299 ? 15.482 -6.283 11.887 1.00 9.26 689 ARG X O 1
ATOM 2410 N N . ALA A 1 300 ? 17.045 -7.908 12.070 1.00 10.07 690 ALA X N 1
ATOM 2411 C CA . ALA A 1 300 ? 16.183 -8.977 11.555 1.00 10.36 690 ALA X CA 1
ATOM 2412 C C . ALA A 1 300 ? 14.931 -9.238 12.385 1.00 10.77 690 ALA X C 1
ATOM 2413 O O . ALA A 1 300 ? 13.989 -9.859 11.882 1.00 11.70 690 ALA X O 1
ATOM 2415 N N . GLU A 1 301 ? 14.911 -8.785 13.637 1.00 10.82 691 GLU X N 1
ATOM 2416 C CA . GLU A 1 301 ? 13.734 -8.988 14.493 1.00 11.56 691 GLU X CA 1
ATOM 2417 C C . GLU A 1 301 ? 13.253 -7.684 15.127 1.00 10.59 691 GLU X C 1
ATOM 2418 O O . GLU A 1 301 ? 12.501 -7.692 16.106 1.00 10.76 691 GLU X O 1
ATOM 2424 N N . LEU A 1 302 ? 13.653 -6.566 14.532 1.00 9.75 692 LEU X N 1
ATOM 2425 C CA . LEU A 1 302 ? 13.403 -5.252 15.119 1.00 9.90 692 LEU X CA 1
ATOM 2426 C C . LEU A 1 302 ? 11.932 -4.838 15.130 1.00 9.64 692 LEU X C 1
ATOM 2427 O O . LEU A 1 302 ? 11.498 -4.167 16.061 1.00 9.99 692 LEU X O 1
ATOM 2432 N N . ALA A 1 303 ? 11.156 -5.242 14.121 1.00 8.55 693 ALA X N 1
ATOM 2433 C CA . ALA A 1 303 ? 9.726 -4.911 14.117 1.00 8.52 693 ALA X CA 1
ATOM 2434 C C . ALA A 1 303 ? 9.001 -5.628 15.258 1.00 8.43 693 ALA X C 1
ATOM 2435 O O . ALA A 1 303 ? 8.143 -5.042 15.943 1.00 8.64 693 ALA X O 1
ATOM 2437 N N . GLY A 1 304 ? 9.360 -6.896 15.457 1.00 8.42 694 GLY X N 1
ATOM 2438 C CA . GLY A 1 304 ? 8.820 -7.715 16.540 1.00 8.20 694 GLY X CA 1
ATOM 2439 C C . GLY A 1 304 ? 7.553 -8.476 16.216 1.00 8.59 694 GLY X C 1
ATOM 2440 O O . GLY A 1 304 ? 7.022 -9.175 17.080 1.00 8.57 694 GLY X O 1
ATOM 2441 N N . PHE A 1 305 ? 7.081 -8.360 14.975 1.00 8.15 695 PHE X N 1
ATOM 2442 C CA . PHE A 1 305 ? 5.814 -8.967 14.576 1.00 8.55 695 PHE X CA 1
ATOM 2443 C C . PHE A 1 305 ? 5.799 -9.213 13.077 1.00 8.40 695 PHE X C 1
ATOM 2444 O O . PHE A 1 305 ? 6.613 -8.661 12.322 1.00 8.10 695 PHE X O 1
ATOM 2452 N N . GLY A 1 306 ? 4.834 -10.026 12.652 1.00 9.03 696 GLY X N 1
ATOM 2453 C CA . GLY A 1 306 ? 4.594 -10.258 11.243 1.00 9.80 696 GLY X CA 1
ATOM 2454 C C . GLY A 1 306 ? 3.205 -10.820 11.043 1.00 9.91 696 GLY X C 1
ATOM 2455 O O . GLY A 1 306 ? 2.288 -10.541 11.818 1.00 11.22 696 GLY X O 1
ATOM 2456 N N . GLY A 1 307 ? 3.045 -11.606 9.992 1.00 9.98 697 GLY X N 1
ATOM 2457 C CA . GLY A 1 307 ? 1.752 -12.203 9.698 1.00 9.05 697 GLY X CA 1
ATOM 2458 C C . GLY A 1 307 ? 1.926 -13.287 8.658 1.00 8.58 697 GLY X C 1
ATOM 2459 O O . GLY A 1 307 ? 3.013 -13.482 8.112 1.00 8.92 697 GLY X O 1
ATOM 2460 N N . PHE A 1 308 ? 0.850 -14.012 8.398 1.00 7.91 698 PHE X N 1
ATOM 2461 C CA . PHE A 1 308 ? 0.871 -15.023 7.348 1.00 7.99 698 PHE X CA 1
ATOM 2462 C C . PHE A 1 308 ? -0.558 -15.268 6.907 1.00 7.89 698 PHE X C 1
ATOM 2463 O O . PHE A 1 308 ? -1.505 -14.785 7.522 1.00 8.32 698 PHE X O 1
ATOM 2471 N N . GLY A 1 309 ? -0.721 -16.016 5.826 1.00 7.67 699 GLY X N 1
ATOM 2472 C CA . GLY A 1 309 ? -2.045 -16.423 5.415 1.00 7.15 699 GLY X CA 1
ATOM 2473 C C . GLY A 1 309 ? -1.920 -17.609 4.500 1.00 6.65 699 GLY X C 1
ATOM 2474 O O . GLY A 1 309 ? -0.858 -18.229 4.401 1.00 7.39 699 GLY X O 1
ATOM 2475 N N . GLY A 1 310 ? -3.016 -17.945 3.833 1.00 6.02 700 GLY X N 1
ATOM 2476 C CA . GLY A 1 310 ? -2.980 -19.062 2.915 1.00 6.24 700 GLY X CA 1
ATOM 2477 C C . GLY A 1 310 ? -4.299 -19.320 2.233 1.00 5.68 700 GLY X C 1
ATOM 2478 O O . GLY A 1 310 ? -5.191 -18.458 2.206 1.00 6.10 700 GLY X O 1
ATOM 2479 N N . TYR A 1 311 ? -4.401 -20.532 1.699 1.00 5.80 701 TYR X N 1
ATOM 2480 C CA . TYR A 1 311 ? -5.435 -20.902 0.757 1.00 5.86 701 TYR X CA 1
ATOM 2481 C C . TYR A 1 311 ? -5.841 -22.325 1.024 1.00 5.82 701 TYR X C 1
ATOM 2482 O O . TYR A 1 311 ? -4.981 -23.173 1.258 1.00 5.93 701 TYR X O 1
ATOM 2491 N N . VAL A 1 312 ? -7.144 -22.576 0.986 1.00 5.23 702 VAL X N 1
ATOM 2492 C CA . VAL A 1 312 ? -7.681 -23.919 1.165 1.00 5.46 702 VAL X CA 1
ATOM 2493 C C . VAL A 1 312 ? -8.466 -24.290 -0.086 1.00 5.85 702 VAL X C 1
ATOM 2494 O O . VAL A 1 312 ? -9.221 -23.473 -0.619 1.00 6.02 702 VAL X O 1
ATOM 2498 N N . TRP A 1 313 ? -8.270 -25.515 -0.568 1.00 6.17 703 TRP X N 1
ATOM 2499 C CA . TRP A 1 313 ? -8.968 -25.946 -1.767 1.00 6.06 703 TRP X CA 1
ATOM 2500 C C . TRP A 1 313 ? -9.297 -27.431 -1.722 1.00 6.44 703 TRP X C 1
ATOM 2501 O O . TRP A 1 313 ? -8.698 -28.195 -0.958 1.00 6.35 703 TRP X O 1
ATOM 2512 N N . PHE A 1 314 ? -10.258 -27.809 -2.555 1.00 7.32 704 PHE X N 1
ATOM 2513 C CA . PHE A 1 314 ? -10.614 -29.203 -2.743 1.00 7.70 704 PHE X CA 1
ATOM 2514 C C . PHE A 1 314 ? -9.715 -29.779 -3.813 1.00 7.85 704 PHE X C 1
ATOM 2515 O O . PHE A 1 314 ? -9.784 -29.377 -4.976 1.00 8.45 704 PHE X O 1
ATOM 2523 N N . ASP A 1 315 ? -8.840 -30.684 -3.390 1.00 8.47 705 ASP X N 1
ATOM 2524 C CA . ASP A 1 315 ? -7.846 -31.292 -4.261 1.00 8.91 705 ASP X CA 1
ATOM 2525 C C . ASP A 1 315 ? -8.509 -32.384 -5.098 1.00 9.80 705 ASP X C 1
ATOM 2526 O 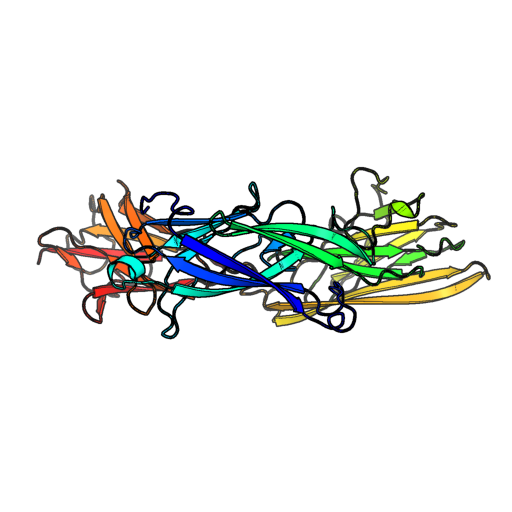O . ASP A 1 315 ? -8.334 -33.581 -4.831 1.00 10.47 705 ASP X O 1
ATOM 2531 N N . LYS A 1 316 ? -9.261 -31.961 -6.116 1.00 10.53 706 LYS X N 1
ATOM 2532 C CA . LYS A 1 316 ? -10.174 -32.844 -6.861 1.00 11.56 706 LYS X CA 1
ATOM 2533 C C . LYS A 1 316 ? -9.514 -34.073 -7.505 1.00 11.97 706 LYS X C 1
ATOM 2534 O O . LYS A 1 316 ? -10.171 -35.117 -7.669 1.00 13.02 706 LYS X O 1
ATOM 2540 N N . ASN A 1 317 ? -8.243 -33.956 -7.889 1.00 11.91 707 ASN X N 1
ATOM 2541 C CA . ASN A 1 317 ? -7.526 -35.099 -8.471 1.00 12.55 707 ASN X CA 1
ATOM 2542 C C . ASN A 1 317 ? -6.544 -35.800 -7.526 1.00 13.02 707 ASN X C 1
ATOM 2543 O O . ASN A 1 317 ? -5.745 -36.642 -7.955 1.00 13.34 707 ASN X O 1
ATOM 2548 N N . ASN A 1 318 ? -6.613 -35.440 -6.243 1.00 13.34 708 ASN X N 1
ATOM 2549 C CA . ASN A 1 318 ? -5.904 -36.150 -5.164 1.00 14.21 708 ASN X CA 1
ATOM 2550 C C . ASN A 1 318 ? -4.371 -36.234 -5.266 1.00 13.98 708 ASN X C 1
ATOM 2551 O O . ASN A 1 318 ? -3.747 -37.129 -4.676 1.00 15.62 708 ASN X O 1
ATOM 2556 N N . ASP A 1 319 ? -3.755 -35.283 -5.968 1.00 12.27 709 ASP X N 1
ATOM 2557 C CA . ASP A 1 319 ? -2.307 -35.310 -6.180 1.00 11.04 709 ASP X CA 1
ATOM 2558 C C . ASP A 1 319 ? -1.469 -34.434 -5.236 1.00 10.28 709 ASP X C 1
ATOM 2559 O O . ASP A 1 319 ? -0.247 -34.447 -5.296 1.00 10.49 709 ASP X O 1
ATOM 2564 N N . GLY A 1 320 ? -2.135 -33.690 -4.356 1.00 9.54 710 GLY X N 1
ATOM 2565 C CA . GLY A 1 320 ? -1.452 -32.781 -3.432 1.00 9.33 710 GLY X CA 1
ATOM 2566 C C . GLY A 1 320 ? -0.960 -31.477 -4.046 1.00 8.90 710 GLY X C 1
ATOM 2567 O O . GLY A 1 320 ? -0.230 -30.715 -3.404 1.00 9.11 710 GLY X O 1
ATOM 2568 N N . VAL A 1 321 ? -1.366 -31.227 -5.292 1.00 9.10 711 VAL X N 1
ATOM 2569 C CA . VAL A 1 321 ? -0.942 -30.050 -6.040 1.00 8.79 711 VAL X CA 1
ATOM 2570 C C . VAL A 1 321 ? -2.127 -29.112 -6.269 1.00 7.97 711 VAL X C 1
ATOM 2571 O O . VAL A 1 321 ? -3.255 -29.556 -6.512 1.00 7.40 711 VAL X O 1
ATOM 2575 N N . GLN A 1 322 ? -1.853 -27.815 -6.204 1.00 7.97 712 GLN X N 1
ATOM 2576 C CA . GLN A 1 322 ? -2.815 -26.781 -6.578 1.00 7.72 712 GLN X CA 1
ATOM 2577 C C . GLN A 1 322 ? -2.947 -26.669 -8.111 1.00 7.85 712 GLN X C 1
ATOM 2578 O O . GLN A 1 322 ? -2.396 -25.757 -8.748 1.00 8.84 712 GLN X O 1
ATOM 2584 N N . ASN A 1 323 ? -3.683 -27.621 -8.678 1.00 7.91 713 ASN X N 1
ATOM 2585 C CA . ASN A 1 323 ? -3.925 -27.673 -10.130 1.00 8.33 713 ASN X CA 1
ATOM 2586 C C . ASN A 1 323 ? -5.373 -28.071 -10.413 1.00 8.37 713 ASN X C 1
ATOM 2587 O O . ASN A 1 323 ? -5.662 -28.818 -11.356 1.00 8.68 713 ASN X O 1
ATOM 2592 N N . ASP A 1 324 ? -6.288 -27.550 -9.598 1.00 8.38 714 ASP X N 1
ATOM 2593 C CA . ASP A 1 324 ? -7.696 -27.942 -9.665 1.00 9.29 714 ASP X CA 1
ATOM 2594 C C . ASP A 1 324 ? -8.578 -26.739 -9.891 1.00 10.22 714 ASP X C 1
ATOM 2595 O O . ASP A 1 324 ? -8.344 -25.671 -9.313 1.00 10.78 714 ASP X O 1
ATOM 2600 N N A SER A 1 325 ? -9.595 -26.915 -10.730 0.50 10.73 715 SER X N 1
ATOM 2601 N N B SER A 1 325 ? -9.591 -26.912 -10.733 0.50 10.69 715 SER X N 1
ATOM 2602 C CA A SER A 1 325 ? -10.468 -25.816 -11.130 0.50 11.42 715 SER X CA 1
ATOM 2603 C CA B SER A 1 325 ? -10.467 -25.814 -11.125 0.50 11.33 715 SER X CA 1
ATOM 2604 C C A SER A 1 325 ? -11.743 -25.792 -10.297 0.50 11.14 715 SER X C 1
ATOM 2605 C C B SER A 1 325 ? -11.733 -25.790 -10.281 0.50 11.09 715 SER X C 1
ATOM 2606 O O A SER A 1 325 ? -12.232 -26.841 -9.865 0.50 11.10 715 SER X O 1
ATOM 2607 O O B SER A 1 325 ? -12.207 -26.837 -9.826 0.50 11.04 715 SER X O 1
ATOM 2612 N N . ASN A 1 326 ? -12.273 -24.588 -10.082 1.00 10.82 716 ASN X N 1
ATOM 2613 C CA . ASN A 1 326 ? -13.479 -24.370 -9.256 1.00 10.92 716 ASN X CA 1
ATOM 2614 C C . ASN A 1 326 ? -13.388 -25.093 -7.920 1.00 10.55 716 ASN X C 1
ATOM 2615 O O . ASN A 1 326 ? -14.304 -25.817 -7.517 1.00 11.10 716 ASN X O 1
ATOM 2620 N N . ALA A 1 327 ? -12.266 -24.881 -7.241 1.00 9.56 717 ALA X N 1
ATOM 2621 C CA . ALA A 1 327 ? -11.879 -25.727 -6.119 1.00 9.14 717 ALA X CA 1
ATOM 2622 C C . ALA A 1 327 ? -11.656 -24.986 -4.806 1.00 8.90 717 ALA X C 1
ATOM 2623 O O . ALA A 1 327 ? -11.421 -25.624 -3.770 1.00 8.52 717 ALA X O 1
ATOM 2625 N N . ALA A 1 328 ? -11.725 -23.656 -4.837 1.00 8.68 718 ALA X N 1
ATOM 2626 C CA . ALA A 1 328 ? -11.481 -22.874 -3.625 1.00 8.26 718 ALA X CA 1
ATOM 2627 C C . ALA A 1 328 ? -12.473 -23.286 -2.552 1.00 8.26 718 ALA X C 1
ATOM 2628 O O . ALA A 1 328 ? -13.666 -23.446 -2.832 1.00 9.16 718 ALA X O 1
ATOM 2630 N N . ALA A 1 329 ? -11.975 -23.468 -1.332 1.00 7.88 719 ALA X N 1
ATOM 2631 C CA . ALA A 1 329 ? -12.824 -23.888 -0.221 1.00 7.81 719 ALA X CA 1
ATOM 2632 C C . ALA A 1 329 ? -13.174 -22.694 0.663 1.00 8.18 719 ALA X C 1
ATOM 2633 O O . ALA A 1 329 ? -12.326 -22.188 1.406 1.00 8.40 719 ALA X O 1
ATOM 2635 N N . ALA A 1 330 ? -14.421 -22.244 0.556 1.00 8.33 720 ALA X N 1
ATOM 2636 C CA . ALA A 1 330 ? -14.922 -21.118 1.339 1.00 8.51 720 ALA X CA 1
ATOM 2637 C C . ALA A 1 330 ? -15.463 -21.598 2.686 1.00 8.62 720 ALA X C 1
ATOM 2638 O O . ALA A 1 330 ? -15.977 -22.709 2.784 1.00 9.22 720 ALA X O 1
ATOM 2640 N N . GLY A 1 331 ? -15.340 -20.755 3.717 1.00 8.24 721 GLY X N 1
ATOM 2641 C CA . GLY A 1 331 ? -15.966 -21.047 5.009 1.00 9.15 721 GLY X CA 1
ATOM 2642 C C . GLY A 1 331 ? -15.287 -22.103 5.862 1.00 9.23 721 GLY X C 1
ATOM 2643 O O . GLY A 1 331 ? -15.906 -22.664 6.773 1.00 10.72 721 GLY X O 1
ATOM 2644 N N . ILE A 1 332 ? -14.014 -22.369 5.576 1.00 8.36 722 ILE X N 1
ATOM 2645 C CA . ILE A 1 332 ? -13.215 -23.309 6.356 1.00 7.93 722 ILE X CA 1
ATOM 2646 C C . ILE A 1 332 ? -12.636 -22.589 7.569 1.00 7.26 722 ILE X C 1
ATOM 2647 O O . ILE A 1 332 ? -12.013 -21.538 7.434 1.00 7.41 722 ILE X O 1
ATOM 2652 N N . THR A 1 333 ? -12.865 -23.157 8.751 1.00 7.12 723 THR X N 1
ATOM 2653 C CA . THR A 1 333 ? -12.309 -22.622 9.991 1.00 7.24 723 THR X CA 1
ATOM 2654 C C . THR A 1 333 ? -10.827 -22.942 10.103 1.00 7.09 723 THR X C 1
ATOM 2655 O O . THR A 1 333 ? -10.415 -24.096 9.934 1.00 7.55 723 THR X O 1
ATOM 2659 N N . VAL A 1 334 ? -10.040 -21.895 10.366 1.00 6.90 724 VAL X N 1
ATOM 2660 C CA . VAL A 1 334 ? -8.602 -21.995 10.580 1.00 6.92 724 VAL X CA 1
ATOM 2661 C C . VAL A 1 334 ? -8.316 -21.446 11.977 1.00 6.45 724 VAL X C 1
ATOM 2662 O O . VAL A 1 334 ? -8.685 -20.314 12.295 1.00 6.65 724 VAL X O 1
ATOM 2666 N N . ASN A 1 335 ? -7.674 -22.259 12.812 1.00 6.29 725 ASN X N 1
ATOM 2667 C CA . ASN A 1 335 ? -7.308 -21.841 14.169 1.00 6.52 725 ASN X CA 1
ATOM 2668 C C . ASN A 1 335 ? -5.811 -21.670 14.292 1.00 6.58 725 ASN X C 1
ATOM 2669 O O . ASN A 1 335 ? -5.042 -22.501 13.800 1.00 7.34 725 ASN X O 1
ATOM 2674 N N . LEU A 1 336 ? -5.399 -20.597 14.954 1.00 6.37 726 LEU X N 1
ATOM 2675 C CA . LEU A 1 336 ? -3.998 -20.352 15.265 1.00 6.23 726 LEU X CA 1
ATOM 2676 C C . LEU A 1 336 ? -3.744 -20.811 16.699 1.00 5.95 726 LEU X C 1
ATOM 2677 O O . LEU A 1 336 ? -4.444 -20.373 17.613 1.00 6.23 726 LEU X O 1
ATOM 2682 N N . LEU A 1 337 ? -2.784 -21.714 16.886 1.00 5.51 727 LEU X N 1
ATOM 2683 C CA . LEU A 1 337 ? -2.500 -22.272 18.210 1.00 5.52 727 LEU X CA 1
ATOM 2684 C C . LEU A 1 337 ? -1.085 -21.935 18.645 1.00 5.75 727 LEU X C 1
ATOM 2685 O O . LEU A 1 337 ? -0.188 -21.740 17.810 1.00 5.59 727 LEU X O 1
ATOM 2690 N N . ASP A 1 338 ? -0.865 -21.874 19.955 1.00 5.25 728 ASP X N 1
ATOM 2691 C CA . ASP A 1 338 ? 0.513 -21.882 20.449 1.00 5.73 728 ASP X CA 1
ATOM 2692 C C . ASP A 1 338 ? 1.050 -23.317 20.449 1.00 5.74 728 ASP X C 1
ATOM 2693 O O . ASP A 1 338 ? 0.291 -24.258 20.193 1.00 6.34 728 ASP X O 1
ATOM 2698 N N . PRO A 1 339 ? 2.372 -23.489 20.642 1.00 6.15 729 PRO X N 1
ATOM 2699 C CA . PRO A 1 339 ? 2.948 -24.838 20.622 1.00 6.74 729 PRO X CA 1
ATOM 2700 C C . PRO A 1 339 ? 2.400 -25.782 21.682 1.00 6.50 729 PRO X C 1
ATOM 2701 O O . PRO A 1 339 ? 2.601 -27.001 21.571 1.00 7.49 729 PRO X O 1
ATOM 2705 N N . THR A 1 340 ? 1.702 -25.250 22.685 1.00 6.30 730 THR X N 1
ATOM 2706 C CA . THR A 1 340 ? 1.109 -26.110 23.718 1.00 6.69 730 THR X CA 1
ATOM 2707 C C . THR A 1 340 ? -0.304 -26.564 23.338 1.00 6.71 730 THR X C 1
ATOM 2708 O O . THR A 1 340 ? -0.930 -27.341 24.070 1.00 7.18 730 THR X O 1
ATOM 2712 N N . GLY A 1 341 ? -0.800 -26.054 22.211 1.00 6.57 731 GLY X N 1
ATOM 2713 C CA . GLY A 1 341 ? -2.132 -26.404 21.709 1.00 6.58 731 GLY X CA 1
ATOM 2714 C C . GLY A 1 341 ? -3.256 -25.448 22.093 1.00 6.48 731 GLY X C 1
ATOM 2715 O O . GLY A 1 341 ? -4.404 -25.680 21.740 1.00 7.25 731 GLY X O 1
ATOM 2716 N N . ILE A 1 342 ? -2.936 -24.380 22.819 1.00 5.85 732 ILE X N 1
ATOM 2717 C CA . ILE A 1 342 ? -3.935 -23.375 23.171 1.00 5.63 732 ILE X CA 1
ATOM 2718 C C . ILE A 1 342 ? -4.331 -22.585 21.927 1.00 5.68 732 ILE X C 1
ATOM 2719 O O . ILE A 1 342 ? -3.458 -22.215 21.137 1.00 5.74 732 ILE X O 1
ATOM 2724 N N . ARG A 1 343 ? -5.627 -22.315 21.759 1.00 5.76 733 ARG X N 1
ATOM 2725 C CA . ARG A 1 343 ? -6.078 -21.507 20.639 1.00 5.92 733 ARG X CA 1
ATOM 2726 C C . ARG A 1 343 ? -5.910 -20.019 20.920 1.00 5.62 733 ARG X C 1
ATOM 2727 O O . ARG A 1 343 ? -6.460 -19.494 21.894 1.00 5.65 733 ARG X O 1
ATOM 2735 N N . LEU A 1 344 ? -5.179 -19.347 20.037 1.00 6.03 734 LEU X N 1
ATOM 2736 C CA . LEU A 1 344 ? -4.891 -17.911 20.159 1.00 6.38 734 LEU X CA 1
ATOM 2737 C C . LEU A 1 344 ? -5.835 -17.043 19.348 1.00 6.88 734 LEU X C 1
ATOM 2738 O O . LEU A 1 344 ? -6.095 -15.879 19.707 1.00 7.62 734 LEU X O 1
ATOM 2743 N N . ALA A 1 345 ? -6.303 -17.586 18.225 1.00 6.11 735 ALA X N 1
ATOM 2744 C CA . ALA A 1 345 ? -7.129 -16.833 17.290 1.00 6.50 735 ALA X CA 1
ATOM 2745 C C . ALA A 1 345 ? -7.812 -17.785 16.339 1.00 6.15 735 ALA X C 1
ATOM 2746 O O . ALA A 1 345 ? -7.406 -18.943 16.206 1.00 5.64 735 ALA X O 1
ATOM 2748 N N . THR A 1 346 ? -8.834 -17.286 15.657 1.00 6.47 736 THR X N 1
ATOM 2749 C CA . THR A 1 346 ? -9.551 -18.079 14.682 1.00 6.75 736 THR X CA 1
ATOM 2750 C C . THR A 1 346 ? -10.009 -17.184 13.541 1.00 7.20 736 THR X C 1
ATOM 2751 O O . THR A 1 346 ? -10.184 -15.969 13.712 1.00 7.87 736 THR X O 1
ATOM 2755 N N . THR A 1 347 ? -10.155 -17.790 12.368 1.00 7.25 737 THR X N 1
ATOM 2756 C CA . THR A 1 347 ? -10.695 -17.100 11.213 1.00 7.86 737 THR X CA 1
ATOM 2757 C C . THR A 1 347 ? -11.361 -18.126 10.300 1.00 8.06 737 THR X C 1
ATOM 2758 O O . THR A 1 347 ? -11.399 -19.313 10.609 1.00 7.82 737 THR X O 1
ATOM 2762 N N . THR A 1 348 ? -11.923 -17.656 9.192 1.00 8.20 738 THR X N 1
ATOM 2763 C CA . THR A 1 348 ? -12.520 -18.560 8.216 1.00 9.22 738 THR X CA 1
ATOM 2764 C C . THR A 1 348 ? -12.071 -18.133 6.834 1.00 8.78 738 THR X C 1
ATOM 2765 O O . THR A 1 348 ? -11.877 -16.935 6.575 1.00 9.29 738 THR X O 1
ATOM 2769 N N . THR A 1 349 ? -11.897 -19.098 5.938 1.00 8.07 739 THR X N 1
ATOM 2770 C CA . THR A 1 349 ? -11.570 -18.730 4.566 1.00 7.84 739 THR X CA 1
ATOM 2771 C C . THR A 1 349 ? -12.749 -17.976 3.962 1.00 7.91 739 THR X C 1
ATOM 2772 O O . THR A 1 349 ? -13.913 -18.267 4.258 1.00 8.44 739 THR X O 1
ATOM 2776 N N . ASP A 1 350 ? -12.428 -16.999 3.127 1.00 8.06 740 ASP X N 1
ATOM 2777 C CA . ASP A 1 350 ? -13.440 -16.220 2.417 1.00 8.74 740 ASP X CA 1
ATOM 2778 C C . ASP A 1 350 ? -13.878 -16.958 1.148 1.00 9.15 740 ASP X C 1
ATOM 2779 O O . ASP A 1 350 ? -13.456 -18.095 0.904 1.00 8.54 740 ASP X O 1
ATOM 2784 N N . ILE A 1 351 ? -14.715 -16.308 0.340 1.00 9.34 741 ILE X N 1
ATOM 2785 C CA . ILE A 1 351 ? -15.283 -16.942 -0.851 1.00 10.76 741 ILE X CA 1
ATOM 2786 C C . ILE A 1 351 ? -14.201 -17.356 -1.862 1.00 9.95 741 ILE X C 1
ATOM 2787 O O . ILE A 1 351 ? -14.421 -18.243 -2.697 1.00 10.41 741 ILE X O 1
ATOM 2792 N N . THR A 1 352 ? -13.037 -16.718 -1.770 1.00 9.18 742 THR X N 1
ATOM 2793 C CA . THR A 1 352 ? -11.920 -17.013 -2.677 1.00 8.02 742 THR X CA 1
ATOM 2794 C C . THR A 1 352 ? -10.999 -18.140 -2.180 1.00 7.35 742 THR X C 1
ATOM 2795 O O . THR A 1 352 ? -10.029 -18.507 -2.859 1.00 7.87 742 THR X O 1
ATOM 2799 N N . GLY A 1 353 ? -11.290 -18.659 -0.986 1.00 6.81 743 GLY X N 1
ATOM 2800 C CA . GLY A 1 353 ? -10.478 -19.728 -0.393 1.00 6.55 743 GLY X CA 1
ATOM 2801 C C . GLY A 1 353 ? -9.328 -19.266 0.490 1.00 6.53 743 GLY X C 1
ATOM 2802 O O . GLY A 1 353 ? -8.548 -20.092 0.960 1.00 6.15 743 GLY X O 1
ATOM 2803 N N . HIS A 1 354 ? -9.228 -17.958 0.728 1.00 6.04 744 HIS X N 1
ATOM 2804 C CA . HIS A 1 354 ? -8.076 -17.379 1.433 1.00 6.09 744 HIS X CA 1
ATOM 2805 C C . HIS A 1 354 ? -8.394 -16.975 2.865 1.00 6.30 744 HIS X C 1
ATOM 2806 O O . HIS A 1 354 ? -9.529 -16.603 3.194 1.00 6.90 744 HIS X O 1
ATOM 2813 N N . TYR A 1 355 ? -7.368 -17.063 3.707 1.00 6.26 745 TYR X N 1
ATOM 2814 C CA . TYR A 1 355 ? -7.446 -16.624 5.098 1.00 6.70 745 TYR X CA 1
ATOM 2815 C C . TYR A 1 355 ? -6.133 -15.933 5.427 1.00 7.64 745 TYR X C 1
ATOM 2816 O O . TYR A 1 355 ? -5.134 -16.078 4.705 1.00 7.39 745 TYR X O 1
ATOM 2825 N N . ASN A 1 356 ? -6.121 -15.183 6.522 1.00 8.40 746 ASN X N 1
ATOM 2826 C CA . ASN A 1 356 ? -4.871 -14.635 7.013 1.00 9.48 746 ASN X CA 1
ATOM 2827 C C . ASN A 1 356 ? -4.978 -14.243 8.475 1.00 9.39 746 ASN X C 1
ATOM 2828 O O . ASN A 1 356 ? -6.077 -14.028 8.996 1.00 9.47 746 ASN X O 1
ATOM 2833 N N . PHE A 1 357 ? -3.814 -14.184 9.114 1.00 9.46 747 PHE X N 1
ATOM 2834 C CA . PHE A 1 357 ? -3.654 -13.679 10.473 1.00 9.76 747 PHE X CA 1
ATOM 2835 C C . PHE A 1 357 ? -2.581 -12.596 10.416 1.00 10.81 747 PHE X C 1
ATOM 2836 O O . PHE A 1 357 ? -1.469 -12.844 9.956 1.00 10.78 747 PHE X O 1
ATOM 2844 N N . ASP A 1 358 ? -2.908 -11.401 10.882 1.00 12.40 748 ASP X N 1
ATOM 2845 C CA . ASP A 1 358 ? -1.934 -10.311 10.848 1.00 14.16 748 ASP X CA 1
ATOM 2846 C C . ASP A 1 358 ? -1.571 -9.845 12.248 1.00 14.23 748 ASP X C 1
ATOM 2847 O O . ASP A 1 358 ? -2.144 -10.302 13.242 1.00 14.47 748 ASP X O 1
ATOM 2852 N N . ASN A 1 359 ? -0.586 -8.953 12.312 1.00 14.70 749 ASN X N 1
ATOM 2853 C CA . ASN A 1 359 ? -0.138 -8.365 13.574 1.00 15.22 749 ASN X CA 1
ATOM 2854 C C . ASN A 1 359 ? 0.181 -9.410 14.653 1.00 14.60 749 ASN X C 1
ATOM 2855 O O . ASN A 1 359 ? -0.184 -9.263 15.827 1.00 15.17 749 ASN X O 1
ATOM 2860 N N . LEU A 1 360 ? 0.882 -10.465 14.239 1.00 13.11 750 LEU X N 1
ATOM 2861 C CA . LEU A 1 360 ? 1.290 -11.550 15.123 1.00 12.71 750 LEU X CA 1
ATOM 2862 C C . LEU A 1 360 ? 2.681 -11.339 15.684 1.00 12.56 750 LEU X C 1
ATOM 2863 O O . LEU A 1 360 ? 3.644 -11.158 14.940 1.00 11.97 750 LEU X O 1
ATOM 2868 N N . THR A 1 361 ? 2.798 -11.419 16.999 1.00 11.99 751 THR X N 1
ATOM 2869 C CA . THR A 1 361 ? 4.097 -11.315 17.648 1.00 12.13 751 THR X CA 1
ATOM 2870 C C . THR A 1 361 ? 5.037 -12.404 17.129 1.00 11.53 751 THR X C 1
ATOM 2871 O O . THR A 1 361 ? 4.623 -13.555 16.924 1.00 11.37 751 THR X O 1
ATOM 2875 N N . ASN A 1 362 ? 6.291 -12.036 16.873 1.00 10.64 752 ASN X N 1
ATOM 2876 C CA . ASN A 1 362 ? 7.276 -13.013 16.417 1.00 10.01 752 ASN X CA 1
ATOM 2877 C C . ASN A 1 362 ? 7.302 -14.250 17.311 1.00 10.24 752 ASN X C 1
ATOM 2878 O O . ASN A 1 362 ? 7.243 -14.135 18.534 1.00 10.80 752 ASN X O 1
ATOM 2883 N N . GLY A 1 363 ? 7.383 -15.425 16.690 1.00 9.61 753 GLY X N 1
ATOM 2884 C CA . GLY A 1 363 ? 7.402 -16.687 17.427 1.00 9.54 753 GLY X CA 1
ATOM 2885 C C . GLY A 1 363 ? 6.915 -17.869 16.611 1.00 9.18 753 GLY X C 1
ATOM 2886 O O . GLY A 1 363 ? 6.680 -17.755 15.409 1.00 8.87 753 GLY X O 1
ATOM 2887 N N . ASN A 1 364 ? 6.767 -19.007 17.283 1.00 8.96 754 ASN X N 1
ATOM 2888 C CA . ASN A 1 364 ? 6.354 -20.258 16.644 1.00 9.42 754 ASN X CA 1
ATOM 2889 C C . ASN A 1 364 ? 4.882 -20.545 16.903 1.00 9.05 754 ASN X C 1
ATOM 2890 O O . ASN A 1 364 ? 4.420 -20.432 18.035 1.00 9.27 754 ASN X O 1
ATOM 2895 N N . TYR A 1 365 ? 4.169 -20.950 15.853 1.00 8.17 755 TYR X N 1
ATOM 2896 C CA . TYR A 1 365 ? 2.729 -21.206 15.940 1.00 7.89 755 TYR X CA 1
ATOM 2897 C C . TYR A 1 365 ? 2.355 -22.505 15.248 1.00 7.64 755 TYR X C 1
ATOM 2898 O O . TYR A 1 365 ? 3.119 -23.033 14.439 1.00 7.97 755 TYR X O 1
ATOM 2907 N N . LEU A 1 366 ? 1.173 -23.018 15.580 1.00 6.99 756 LEU X N 1
ATOM 2908 C CA . LEU A 1 366 ? 0.554 -24.108 14.830 1.00 6.87 756 LEU X CA 1
ATOM 2909 C C . LEU A 1 366 ? -0.664 -23.566 14.107 1.00 6.57 756 LEU X C 1
ATOM 2910 O O . LEU A 1 366 ? -1.369 -22.716 14.643 1.00 7.14 756 LEU X O 1
ATOM 2915 N N . VAL A 1 367 ? -0.901 -24.042 12.888 1.00 6.87 757 VAL X N 1
ATOM 2916 C CA . VAL A 1 367 ? -2.053 -23.596 12.104 1.00 6.43 757 VAL X CA 1
ATOM 2917 C C . VAL A 1 367 ? -2.953 -24.796 11.861 1.00 6.22 757 VAL X C 1
ATOM 2918 O O . VAL A 1 367 ? -2.581 -25.746 11.153 1.00 6.69 757 VAL X O 1
ATOM 2922 N N . GLU A 1 368 ? -4.125 -24.762 12.481 1.00 6.25 758 GLU X N 1
ATOM 2923 C CA . GLU A 1 368 ? -5.033 -25.901 12.464 1.00 5.84 758 GLU X CA 1
ATOM 2924 C C . GLU A 1 368 ? -6.173 -25.668 11.489 1.00 6.27 758 GLU X C 1
ATOM 2925 O O . GLU A 1 368 ? -6.772 -24.588 11.489 1.00 6.53 758 GLU X O 1
ATOM 2931 N N . PHE A 1 369 ? -6.488 -26.680 10.680 1.00 6.32 759 PHE X N 1
ATOM 2932 C CA . PHE A 1 369 ? -7.598 -26.595 9.737 1.00 6.81 759 PHE X CA 1
ATOM 2933 C C . PHE A 1 369 ? -8.693 -27.553 10.159 1.00 7.34 759 PHE X C 1
ATOM 2934 O O . PHE A 1 369 ? -8.439 -28.741 10.367 1.00 7.63 759 PHE X O 1
ATOM 2942 N N . VAL A 1 370 ? -9.899 -27.014 10.319 1.00 7.91 760 VAL X N 1
ATOM 2943 C CA . VAL A 1 370 ? -11.061 -27.806 10.717 1.00 8.88 760 VAL X CA 1
ATOM 2944 C C . VAL A 1 370 ? -11.680 -28.400 9.455 1.00 9.28 760 VAL X C 1
ATOM 2945 O O . VAL A 1 370 ? -12.051 -27.676 8.530 1.00 9.15 760 VAL X O 1
ATOM 2949 N N . MET A 1 371 ? -11.764 -29.721 9.415 1.00 9.94 761 MET X N 1
ATOM 2950 C CA . MET A 1 371 ? -12.272 -30.421 8.236 1.00 11.21 761 MET X CA 1
ATOM 2951 C C . MET A 1 371 ? -13.785 -30.312 8.089 1.00 12.53 761 MET X C 1
ATOM 2952 O O . MET A 1 371 ? -14.512 -30.510 9.065 1.00 13.42 761 MET X O 1
ATOM 2957 N N . PRO A 1 372 ? -14.266 -30.015 6.864 1.00 13.58 762 PRO X N 1
ATOM 2958 C CA . PRO A 1 372 ? -15.698 -30.193 6.598 1.00 14.53 762 PRO X CA 1
ATOM 2959 C C . PRO A 1 372 ? -16.033 -31.678 6.697 1.00 15.53 762 PRO X C 1
ATOM 2960 O O . PRO A 1 372 ? -15.169 -32.521 6.447 1.00 15.52 762 PRO X O 1
ATOM 2964 N N . GLU A 1 373 ? -17.273 -31.988 7.065 1.00 17.10 763 GLU X N 1
ATOM 2965 C CA . GLU A 1 373 ? -17.696 -33.376 7.250 1.00 18.46 763 GLU X CA 1
ATOM 2966 C C . GLU A 1 373 ? -17.333 -34.249 6.045 1.00 18.13 763 GLU X C 1
ATOM 2967 O O . GLU A 1 373 ? -17.636 -33.901 4.900 1.00 18.85 763 GLU X O 1
ATOM 2973 N N . GLY A 1 374 ? -16.659 -35.362 6.321 1.00 18.09 764 GLY X N 1
ATOM 2974 C CA . GLY A 1 374 ? -16.276 -36.323 5.293 1.00 17.72 764 GLY X CA 1
ATOM 2975 C C . GLY A 1 374 ? -14.990 -36.018 4.544 1.00 17.23 764 GLY X C 1
ATOM 2976 O O . GLY A 1 374 ? -14.642 -36.735 3.607 1.00 17.82 764 GLY X O 1
ATOM 2977 N N . TYR A 1 375 ? -14.289 -34.955 4.945 1.00 15.94 765 TYR X N 1
ATOM 2978 C CA . TYR A 1 375 ? -13.023 -34.572 4.307 1.00 15.01 765 TYR X CA 1
ATOM 2979 C C . TYR A 1 375 ? -11.817 -34.700 5.236 1.00 13.62 765 TYR X C 1
ATOM 2980 O O . TYR A 1 375 ? -11.939 -34.584 6.460 1.00 13.36 765 TYR X O 1
ATOM 2989 N N . ILE A 1 376 ? -10.661 -34.959 4.638 1.00 12.32 766 ILE X N 1
ATOM 2990 C CA . ILE A 1 376 ? -9.375 -35.010 5.331 1.00 11.65 766 ILE X CA 1
ATOM 2991 C C . ILE A 1 376 ? -8.337 -34.273 4.477 1.00 10.97 766 ILE X C 1
ATOM 2992 O O . ILE A 1 376 ? -8.593 -34.010 3.302 1.00 10.28 766 ILE X O 1
ATOM 2997 N N . PRO A 1 377 ? -7.178 -33.917 5.054 1.00 10.50 767 PRO X N 1
ATOM 2998 C CA . PRO A 1 377 ? -6.153 -33.304 4.208 1.00 10.92 767 PRO X CA 1
ATOM 2999 C C . PRO A 1 377 ? -5.637 -34.258 3.138 1.00 11.02 767 PRO X C 1
ATOM 3000 O O . PRO A 1 377 ? -5.542 -35.474 3.358 1.00 11.89 767 PRO X O 1
ATOM 3004 N N . THR A 1 378 ? -5.324 -33.695 1.978 1.00 10.92 768 THR X N 1
ATOM 3005 C CA . THR A 1 378 ? -4.626 -34.411 0.921 1.00 10.58 768 THR X CA 1
ATOM 3006 C C . THR A 1 378 ? -3.179 -34.769 1.300 1.00 11.29 768 THR X C 1
ATOM 3007 O O . THR A 1 378 ? -2.681 -34.386 2.368 1.00 11.30 768 THR X O 1
ATOM 3011 N N . GLN A 1 379 ? -2.493 -35.506 0.430 1.00 11.59 769 GLN X N 1
ATOM 3012 C CA . GLN A 1 379 ? -1.082 -35.784 0.651 1.00 12.63 769 GLN X CA 1
ATOM 3013 C C . GLN A 1 379 ? -0.307 -34.476 0.808 1.00 12.77 769 GLN X C 1
ATOM 3014 O O . GLN A 1 379 ? -0.455 -33.546 -0.003 1.00 12.90 769 GLN X O 1
ATOM 3020 N N . ALA A 1 380 ? 0.482 -34.398 1.871 1.00 12.82 770 ALA X N 1
ATOM 3021 C CA . ALA A 1 380 ? 1.214 -33.188 2.212 1.00 13.34 770 ALA X CA 1
ATOM 3022 C C . ALA A 1 380 ? 2.558 -33.102 1.515 1.00 13.48 770 ALA X C 1
ATOM 3023 O O . ALA A 1 380 ? 3.214 -34.121 1.279 1.00 13.41 770 ALA X O 1
ATOM 3025 N N . ASN A 1 381 ? 2.970 -31.878 1.192 1.00 13.97 771 ASN X N 1
ATOM 3026 C CA . ASN A 1 381 ? 4.332 -31.605 0.744 1.00 14.42 771 ASN X CA 1
ATOM 3027 C C . ASN A 1 381 ? 4.742 -32.394 -0.502 1.00 14.89 771 ASN X C 1
ATOM 3028 O O . ASN A 1 381 ? 5.894 -32.817 -0.630 1.00 15.09 771 ASN X O 1
ATOM 3033 N N . SER A 1 382 ? 3.793 -32.566 -1.426 1.00 15.06 772 SER X N 1
ATOM 3034 C CA . SER A 1 382 ? 3.973 -33.468 -2.573 1.00 15.48 772 SER X CA 1
ATOM 3035 C C . SER A 1 382 ? 4.568 -32.780 -3.801 1.00 15.57 772 SER X C 1
ATOM 3036 O O . SER A 1 382 ? 4.854 -33.432 -4.816 1.00 16.28 772 SER X O 1
ATOM 3039 N N . THR A 1 383 ? 4.731 -31.467 -3.709 1.00 15.30 773 THR X N 1
ATOM 3040 C CA . THR A 1 383 ? 5.239 -30.667 -4.815 1.00 15.06 773 THR X CA 1
ATOM 3041 C C . THR A 1 383 ? 5.915 -29.410 -4.261 1.00 14.77 773 THR X C 1
ATOM 3042 O O . THR A 1 383 ? 6.107 -29.273 -3.040 1.00 15.17 773 THR X O 1
ATOM 3046 N N . VAL A 1 384 ? 6.314 -28.514 -5.158 1.00 14.63 774 VAL X N 1
ATOM 3047 C CA . VAL A 1 384 ? 6.905 -27.237 -4.788 1.00 14.72 774 VAL X CA 1
ATOM 3048 C C . VAL A 1 384 ? 6.043 -26.507 -3.746 1.00 14.27 774 VAL X C 1
ATOM 3049 O O . VAL A 1 384 ? 4.812 -26.607 -3.764 1.00 14.47 774 VAL X O 1
ATOM 3053 N N . ASP A 1 385 ? 6.705 -25.783 -2.852 1.00 13.64 775 ASP X N 1
ATOM 3054 C CA . ASP A 1 385 ? 6.092 -25.295 -1.616 1.00 13.24 775 ASP X CA 1
ATOM 3055 C C . ASP A 1 385 ? 5.084 -24.148 -1.798 1.00 12.93 775 ASP X C 1
ATOM 3056 O O . ASP A 1 385 ? 4.434 -23.732 -0.833 1.00 13.04 775 ASP X O 1
ATOM 3061 N N . ASP A 1 386 ? 4.931 -23.640 -3.016 1.00 11.80 776 ASP X N 1
ATOM 3062 C CA . ASP A 1 386 ? 3.869 -22.673 -3.271 1.00 11.66 776 ASP X CA 1
ATOM 3063 C C . ASP A 1 386 ? 2.650 -23.332 -3.934 1.00 11.18 776 ASP X C 1
ATOM 3064 O O . ASP A 1 386 ? 1.644 -22.672 -4.181 1.00 11.01 776 ASP X O 1
ATOM 3069 N N . LYS A 1 387 ? 2.741 -24.634 -4.194 1.00 10.32 777 LYS X N 1
ATOM 3070 C CA . LYS A 1 387 ? 1.659 -25.369 -4.858 1.00 9.62 777 LYS X CA 1
ATOM 3071 C C . LYS A 1 387 ? 1.210 -26.622 -4.109 1.00 8.99 777 LYS X C 1
ATOM 3072 O O . LYS A 1 387 ? 0.336 -27.350 -4.576 1.00 8.74 777 LYS X O 1
ATOM 3078 N N . ASP A 1 388 ? 1.773 -26.849 -2.931 1.00 8.97 778 ASP X N 1
ATOM 3079 C CA . ASP A 1 388 ? 1.459 -28.055 -2.181 1.00 8.72 778 ASP X CA 1
ATOM 3080 C C . ASP A 1 388 ? 0.418 -27.822 -1.078 1.00 8.26 778 ASP X C 1
ATOM 3081 O O . ASP A 1 388 ? -0.126 -26.725 -0.927 1.00 7.55 778 ASP X O 1
ATOM 3086 N N . SER A 1 389 ? 0.131 -28.884 -0.330 1.00 8.38 779 SER X N 1
ATOM 3087 C CA . SER A 1 389 ? -0.644 -28.778 0.903 1.00 7.82 779 SER X CA 1
ATOM 3088 C C . SER A 1 389 ? 0.304 -28.988 2.070 1.00 8.20 779 SER X C 1
ATOM 3089 O O . SER A 1 389 ? 1.121 -29.907 2.043 1.00 8.75 779 SER X O 1
ATOM 3092 N N . ASP A 1 390 ? 0.189 -28.136 3.084 1.00 7.98 780 ASP X N 1
ATOM 3093 C CA . ASP A 1 390 ? 1.147 -28.100 4.186 1.00 8.18 780 ASP X CA 1
ATOM 3094 C C . ASP A 1 390 ? 0.703 -28.800 5.464 1.00 8.61 780 ASP X C 1
ATOM 3095 O O . ASP A 1 390 ? 1.451 -28.835 6.445 1.00 9.15 780 ASP X O 1
ATOM 3100 N N . VAL A 1 391 ? -0.512 -29.334 5.447 1.00 8.76 781 VAL X N 1
ATOM 3101 C CA . VAL A 1 391 ? -1.155 -29.883 6.646 1.00 9.33 781 VAL X CA 1
ATOM 3102 C C . VAL A 1 391 ? -0.898 -31.363 6.827 1.00 10.01 781 VAL X C 1
ATOM 3103 O O . VAL A 1 391 ? -1.086 -32.167 5.901 1.00 9.79 781 VAL X O 1
ATOM 3107 N N . VAL A 1 392 ? -0.464 -31.713 8.034 1.00 10.47 782 VAL X N 1
ATOM 3108 C CA . VAL A 1 392 ? -0.272 -33.108 8.417 1.00 11.02 782 VAL X CA 1
ATOM 3109 C C . VAL A 1 392 ? -1.056 -33.418 9.690 1.00 11.06 782 VAL X C 1
ATOM 3110 O O . VAL A 1 392 ? -1.440 -32.512 10.425 1.00 10.47 782 VAL X O 1
ATOM 3114 N N . PHE A 1 393 ? -1.328 -34.694 9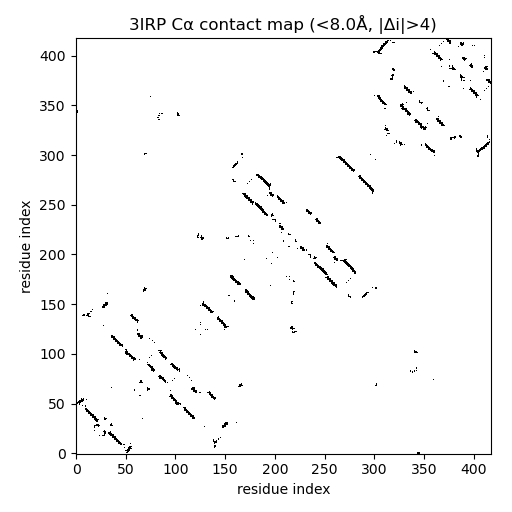.929 1.00 11.08 783 PHE X N 1
ATOM 3115 C CA . PHE A 1 393 ? -1.886 -35.115 11.203 1.00 11.06 783 PHE X CA 1
ATOM 3116 C C . PHE A 1 393 ? -0.732 -35.283 12.174 1.00 10.49 783 PHE X C 1
ATOM 3117 O O . PHE A 1 393 ? 0.117 -36.165 11.997 1.00 11.20 783 PHE X O 1
ATOM 3125 N N . GLU A 1 394 ? -0.699 -34.424 13.188 1.00 8.96 784 GLU X N 1
ATOM 3126 C CA . GLU A 1 394 ? 0.406 -34.376 14.143 1.00 8.47 784 GLU X CA 1
ATOM 3127 C C . GLU A 1 394 ? -0.142 -34.136 15.538 1.00 8.17 784 GLU X C 1
ATOM 3128 O O . GLU A 1 394 ? -0.884 -33.172 15.769 1.00 8.13 784 GLU X O 1
ATOM 3134 N N . ASN A 1 395 ? 0.228 -35.017 16.467 1.00 7.64 785 ASN X N 1
ATOM 3135 C CA . ASN A 1 395 ? -0.176 -34.879 17.868 1.00 7.78 785 ASN X CA 1
ATOM 3136 C C . ASN A 1 395 ? -1.675 -34.645 18.042 1.00 7.83 785 ASN X C 1
ATOM 3137 O O . ASN A 1 395 ? -2.120 -33.821 18.857 1.00 8.97 785 ASN X O 1
ATOM 3142 N N . GLY A 1 396 ? -2.437 -35.402 17.258 1.00 8.29 786 GLY X N 1
ATOM 3143 C CA . GLY A 1 396 ? -3.886 -35.420 17.350 1.00 7.39 786 GLY X CA 1
ATOM 3144 C C . GLY A 1 396 ? -4.630 -34.316 16.613 1.00 7.81 786 GLY X C 1
ATOM 3145 O O . GLY A 1 396 ? -5.847 -34.203 16.749 1.00 7.90 786 GLY X O 1
ATOM 3146 N N . ARG A 1 397 ? -3.913 -33.522 15.820 1.00 7.51 787 ARG X N 1
ATOM 3147 C CA . ARG A 1 397 ? -4.520 -32.370 15.139 1.00 7.30 787 ARG X CA 1
ATOM 3148 C C . ARG A 1 397 ? -4.086 -32.306 13.675 1.00 7.32 787 ARG X C 1
ATOM 3149 O O . ARG A 1 397 ? -3.009 -32.797 13.323 1.00 7.99 787 ARG X O 1
ATOM 3157 N N . TYR A 1 398 ? -4.911 -31.684 12.834 1.00 7.31 788 TYR X N 1
ATOM 3158 C CA . TYR A 1 398 ? -4.526 -31.402 11.457 1.00 7.45 788 TYR X CA 1
ATOM 3159 C C . TYR A 1 398 ? -3.905 -30.014 11.420 1.00 7.44 788 TYR X C 1
ATOM 3160 O O . TYR A 1 398 ? -4.615 -28.998 11.398 1.00 7.49 788 TYR X O 1
ATOM 3169 N N . ILE A 1 399 ? -2.575 -29.982 11.439 1.00 7.32 789 ILE X N 1
ATOM 3170 C CA . ILE A 1 399 ? -1.831 -28.733 11.561 1.00 7.79 789 ILE X CA 1
ATOM 3171 C C . ILE A 1 399 ? -0.654 -28.599 10.598 1.00 8.02 789 ILE X C 1
ATOM 3172 O O . ILE A 1 399 ? -0.107 -29.584 10.094 1.00 8.33 789 ILE X O 1
ATOM 3177 N N . ALA A 1 400 ? -0.274 -27.348 10.370 1.00 7.97 790 ALA X N 1
ATOM 3178 C CA . ALA A 1 400 ? 1.032 -26.995 9.812 1.00 8.56 790 ALA X CA 1
ATOM 3179 C C . ALA A 1 400 ? 1.755 -26.149 10.848 1.00 9.15 790 ALA X C 1
ATOM 3180 O O . ALA A 1 400 ? 1.121 -25.590 11.739 1.00 9.91 790 ALA X O 1
ATOM 3182 N N . HIS A 1 401 ? 3.075 -26.051 10.741 1.00 9.23 791 HIS X N 1
ATOM 3183 C CA . HIS A 1 401 ? 3.855 -25.163 11.594 1.00 9.25 791 HIS X CA 1
ATOM 3184 C C . HIS A 1 401 ? 4.165 -23.893 10.830 1.00 8.93 791 HIS X C 1
ATOM 3185 O O . HIS A 1 401 ? 4.369 -23.931 9.616 1.00 9.11 791 HIS X O 1
ATOM 3192 N N . VAL A 1 402 ? 4.219 -22.773 11.547 1.00 8.46 792 VAL X N 1
ATOM 3193 C CA . VAL A 1 402 ? 4.679 -21.518 10.961 1.00 9.04 792 VAL X CA 1
ATOM 3194 C C . VAL A 1 402 ? 5.493 -20.735 11.988 1.00 9.33 792 VAL X C 1
ATOM 3195 O O . VAL A 1 402 ? 5.161 -20.703 13.176 1.00 9.16 792 VAL X O 1
ATOM 3199 N N . THR A 1 403 ? 6.576 -20.127 11.513 1.00 10.11 793 THR X N 1
ATOM 3200 C CA . THR A 1 403 ? 7.387 -19.245 12.335 1.00 10.86 793 THR X CA 1
ATOM 3201 C C . THR A 1 403 ? 7.251 -17.833 11.801 1.00 10.35 793 THR X C 1
ATOM 3202 O O . THR A 1 403 ? 7.411 -17.585 10.594 1.00 11.34 793 THR X O 1
ATOM 3206 N N . ILE A 1 404 ? 6.921 -16.913 12.705 1.00 9.75 794 ILE X N 1
ATOM 3207 C CA . ILE A 1 404 ? 6.762 -15.506 12.365 1.00 9.71 794 ILE X CA 1
ATOM 3208 C C . ILE A 1 404 ? 8.016 -14.766 12.816 1.00 9.60 794 ILE X C 1
ATOM 3209 O O . ILE A 1 404 ? 8.407 -14.855 13.973 1.00 9.41 794 ILE X O 1
ATOM 3214 N N . LYS A 1 405 ? 8.667 -14.074 11.881 1.00 10.63 795 LYS X N 1
ATOM 3215 C CA . LYS A 1 405 ? 9.839 -13.261 12.206 1.00 11.55 795 LYS X CA 1
ATOM 3216 C C . LYS A 1 405 ? 9.925 -12.058 11.271 1.00 11.86 795 LYS X C 1
ATOM 3217 O O . LYS A 1 405 ? 10.585 -12.113 10.227 1.00 12.23 795 LYS X O 1
ATOM 3223 N N . ASP A 1 406 ? 9.235 -10.976 11.635 1.00 11.58 796 ASP X N 1
ATOM 3224 C CA . ASP A 1 406 ? 9.358 -9.690 10.919 1.00 12.85 796 ASP X CA 1
ATOM 3225 C C . ASP A 1 406 ? 9.048 -9.784 9.425 1.00 14.20 796 ASP X C 1
ATOM 3226 O O . ASP A 1 406 ? 9.648 -9.078 8.611 1.00 15.42 796 ASP X O 1
ATOM 3231 N N . ALA A 1 407 ? 8.150 -10.682 9.055 1.00 15.28 797 ALA X N 1
ATOM 3232 C CA . ALA A 1 407 ? 7.740 -10.805 7.660 1.00 15.91 797 ALA X CA 1
ATOM 3233 C C . ALA A 1 407 ? 6.273 -11.183 7.624 1.00 16.63 797 ALA X C 1
ATOM 3234 O O . ALA A 1 407 ? 5.763 -11.768 8.580 1.00 15.77 797 ALA X O 1
ATOM 3236 N N . ASP A 1 408 ? 5.595 -10.841 6.532 1.00 17.92 798 ASP X N 1
ATOM 3237 C CA . ASP A 1 408 ? 4.187 -11.227 6.367 1.00 19.61 798 ASP X CA 1
ATOM 3238 C C . ASP A 1 408 ? 3.919 -11.987 5.062 1.00 20.11 798 ASP X C 1
ATOM 3239 O O . ASP A 1 408 ? 2.768 -12.115 4.627 1.00 20.93 798 ASP X O 1
ATOM 3244 N N . ASN A 1 409 ? 4.981 -12.514 4.460 1.00 20.72 799 ASN X N 1
ATOM 3245 C CA . ASN A 1 409 ? 4.879 -13.154 3.146 1.00 21.15 799 ASN X CA 1
ATOM 3246 C C . ASN A 1 409 ? 4.771 -14.680 3.164 1.00 20.87 799 ASN X C 1
ATOM 3247 O O . ASN A 1 409 ? 4.551 -15.293 2.113 1.00 21.20 799 ASN X O 1
ATOM 3252 N N . MET A 1 410 ? 4.943 -15.288 4.343 1.00 20.21 800 MET X N 1
ATOM 3253 C CA . MET A 1 410 ? 4.786 -16.737 4.507 1.00 19.41 800 MET X CA 1
ATOM 3254 C C . MET A 1 410 ? 3.351 -17.160 4.210 1.00 17.41 800 MET X C 1
ATOM 3255 O O . MET A 1 410 ? 2.398 -16.444 4.546 1.00 16.59 800 MET X O 1
ATOM 3260 N N . THR A 1 411 ? 3.211 -18.315 3.563 1.00 15.37 801 THR X N 1
ATOM 3261 C CA . THR A 1 411 ? 1.894 -18.880 3.287 1.00 13.57 801 THR X CA 1
ATOM 3262 C C . THR A 1 411 ? 1.808 -20.327 3.726 1.00 12.06 801 THR X C 1
ATOM 3263 O O . THR A 1 411 ? 2.780 -21.074 3.643 1.00 11.83 801 THR X O 1
ATOM 3267 N N . ILE A 1 412 ? 0.621 -20.708 4.184 1.00 9.66 802 ILE X N 1
ATOM 3268 C CA . ILE A 1 412 ? 0.340 -22.052 4.671 1.00 9.05 802 ILE X CA 1
ATOM 3269 C C . ILE A 1 412 ? -0.988 -22.473 4.051 1.00 7.59 802 ILE X C 1
ATOM 3270 O O . ILE A 1 412 ? -2.040 -21.882 4.340 1.00 7.79 802 ILE X O 1
ATOM 3275 N N . ASP A 1 413 ? -0.929 -23.473 3.174 1.00 7.16 803 ASP X N 1
ATOM 3276 C CA . ASP A 1 413 ? -2.096 -23.908 2.410 1.00 7.34 803 ASP X CA 1
ATOM 3277 C C . ASP A 1 413 ? -2.558 -25.304 2.806 1.00 6.95 803 ASP X C 1
ATOM 3278 O O . ASP A 1 413 ? -1.779 -26.088 3.364 1.00 6.82 803 ASP X O 1
ATOM 3283 N N . ALA A 1 414 ? -3.817 -25.613 2.491 1.00 6.69 804 ALA X N 1
ATOM 3284 C CA . ALA A 1 414 ? -4.420 -26.905 2.852 1.00 6.98 804 ALA X CA 1
ATOM 3285 C C . ALA A 1 414 ? -5.292 -27.399 1.714 1.00 6.99 804 ALA X C 1
ATOM 3286 O O . ALA A 1 414 ? -6.228 -26.715 1.293 1.00 7.13 804 ALA X O 1
ATOM 3288 N N . GLY A 1 415 ? -4.981 -28.598 1.227 1.00 7.37 805 GLY X N 1
ATOM 3289 C CA . GLY A 1 415 ? -5.802 -29.270 0.219 1.00 8.42 805 GLY X CA 1
ATOM 3290 C C . GLY A 1 415 ? -6.636 -30.347 0.879 1.00 8.57 805 GLY X C 1
ATOM 3291 O O . GLY A 1 415 ? -6.150 -31.047 1.771 1.00 8.58 805 GLY X O 1
ATOM 3292 N N . LEU A 1 416 ? -7.891 -30.460 0.453 1.00 8.79 806 LEU X N 1
ATOM 3293 C CA . LEU A 1 416 ? -8.865 -31.354 1.091 1.00 9.50 806 LEU X CA 1
ATOM 3294 C C . LEU A 1 416 ? -9.322 -32.420 0.117 1.00 10.40 806 LEU X C 1
ATOM 3295 O O . LEU A 1 416 ? -9.581 -32.130 -1.057 1.00 10.66 806 LEU X O 1
ATOM 3300 N N . VAL A 1 417 ? -9.428 -33.646 0.611 1.00 11.49 807 VAL X N 1
ATOM 3301 C CA . VAL A 1 417 ? -9.944 -34.770 -0.171 1.00 12.72 807 VAL X CA 1
ATOM 3302 C C . VAL A 1 417 ? -10.992 -35.528 0.639 1.00 14.15 807 VAL X C 1
ATOM 3303 O O . VAL A 1 417 ? -10.968 -35.499 1.864 1.00 13.67 807 VAL X O 1
ATOM 3307 N N . SER A 1 418 ? -11.914 -36.206 -0.039 1.00 15.84 808 SER X N 1
ATOM 3308 C CA . SER A 1 418 ? -12.934 -36.963 0.682 1.00 17.70 808 SER X CA 1
ATOM 3309 C C . SER A 1 418 ? -12.298 -38.162 1.391 1.00 18.14 808 SER X C 1
ATOM 3310 O O . SER A 1 418 ? -11.338 -38.751 0.892 1.00 18.26 808 SER X O 1
ATOM 3313 N N . ASP A 1 419 ? -12.822 -38.484 2.570 1.00 19.14 809 ASP X N 1
ATOM 3314 C CA . ASP A 1 419 ? -12.356 -39.619 3.362 1.00 20.34 809 ASP X CA 1
ATOM 3315 C C . ASP A 1 419 ? -13.033 -40.905 2.887 1.00 20.48 809 ASP X C 1
ATOM 3316 O O . ASP A 1 419 ? -12.424 -41.690 2.157 1.00 21.88 809 ASP X O 1
#

Foldseek 3Di:
DAAAEAVLVFKDKDKDKQWDDDCRVVLEAAQQGPIWIKMKIKMWGALPGAAFYKFKKQQPDWKAFDHFEPPHFDQFDADPVRFGQWGWGADPVRSMIITGGFRPSVVDHRDIDMDMTIMDTDCVPLFAAQDWDWRWMATSNRIDTDIGGYHHPDDQDQWEKEFLHDYLWWTKIKIKGQSVLFQWFFKKKKKDKDQWFADDPVQKWKWKAPDSVQVGSSRPGPVVPTDTPPDWDKDQDPNRMMMTGPGRQTRIMMMMIGITTGDPQDFFKMKIKMWMWIQGPVRDIDIDMYMGIDGDGSQQSNQFEKEKAFEWAPPVLQQFQPDPPTGDWFKKKFKGAPVGITHDIDTQHPRRMDMDTGGGFFKIKIFTDDDPQKDWGDAPRDPPNTGAQWDCDPNTTIHMDGTGPYYYYYHYTYMYGD

Secondary structure (DSSP, 8-state):
-----B-GGGEEEEEEEEEESTTGGGTEEETTTT-EEEEEEEEEE-TT--TT-EEEEE-TTTEEESSSBSS---PPEE-TT--EEEEEEEETTTTEEEEEE-THHHH-SS-EEEEEEEEEE-TTTS-STTEEEEEEEEETTEEEEEEEEEE----SSSEEEEEEEE-SSBEEEEEEE-TT---BEEEEEEEEEESEE---GGGEEEEEESSGGGS-TTS---GGGSEEESS-EEEE-TTS-EEEEEE--BT-EEEEEE-PEEPTT-EEEEEEEEEEEEE-TTS-EEEEEEEEEEEEEGGGSS-EEEEEEEEEE-TTSSSSS--SS-B-TT-EEEEE-TTS-EEEEEE--TTSEEEEEEEESEEEEEEEPPPTTEEE--SS-S-TTTS---EEETTEEEEEEEESS-S-EE--EEEEE-

Radius of gyration: 26.58 Å; Cα contacts (8 Å, |Δi|>4): 1155; chains: 1; bounding box: 58×73×55 Å